Protein AF-A0A3N9RM21-F1 (afdb_monomer)

Sequence (443 aa):
MGNYKLSSSAKNILNILAVTGREQSPASLHYIAEIATFEIEDALRELIASNLITVVVSKFGDEDRYRISALAQTYISRMHPPSAPAQERIRLKQAQLTALSERAEADQKRGYVYDPGFILIRSEFSGSDAVAATYLRRALGAFRICDYDTAFEEVSKAREIAPSFFEVARVEAYIAAGEGNTLRAQTAYEEAMALRPDYPPLAVHYAGFLVKALDNGTSAEAVLRSALSQDENPTEIQTELARCLLYQHKYDEAHSELISVDIDKMRNARGVVKYHDLLVQTCTRSAETYFADGDSQKLETSMIRLAEAIRRIPPHALDAQLEKHLRDGESTARRFLVREGSTPRGRTVAATIDAIATLLGDPPSAGGAIADLTADRIGGKISFIPTDKPFGFIDSDDGRSMFFHQNSLVIRADFQALKIGTPVTFQIGSNAQGPCADRVAIK

Foldseek 3Di:
DDPPVQDPLLVLLLLLLLLVVDWAFLLLSCQLSVDFSVSSVVSVVVCVVVQQKDWDDDPDQAGIIIHGDPVNSVCCVPPPDDDPVSSVSSVVSVVVLVVLLVVLVVCVVPPDCLPLLNQDQDPRHSRLSSSLNVLLNVLVVCLVVPNNVSNVVSLVVSCSRCVLRLNSLSSQLVSCVSVLVLVSNLVSLVSSCVSPVLDLNSLLSNLVSCCPNVVNLPVNLVSLVVNCVSDPQNLSSLLSNLVSCVSVVVLVVSLVSLVPHPLVPDPDLVSLLSSLLSQLSSLQVQLVVCVVVVVLPSNLVSLLSNLVSLVPRDLSSDDPSSLVSLVSSLLSLLLVLLVQQPPPSNVSSQSSNQSSCVSVVHDADPVTSNVVSVPDWWKWWFQFDDPPAQWGWTCTPVRDIFIDGCQQESDSVCSVVHDGGFIWTFDFDADPVGTHTHHIYGD

Solvent-accessible surface area (backbone atoms only — not comparable to full-atom values): 23569 Å² total; per-residue (Å²): 131,80,89,74,76,71,50,72,58,30,50,50,53,51,46,47,29,56,70,67,72,46,74,38,34,69,42,51,47,29,71,57,69,74,52,60,64,69,55,50,53,54,23,50,53,54,33,46,78,65,61,36,37,43,78,48,75,50,72,82,78,32,66,56,23,40,29,56,25,74,67,42,45,55,45,32,68,72,77,59,57,72,53,71,70,56,47,48,54,44,52,52,45,49,50,50,51,52,54,50,45,54,49,50,55,51,43,67,76,71,52,57,73,72,44,89,84,52,75,89,62,47,82,42,36,46,58,30,39,43,54,21,50,52,29,43,50,50,14,55,53,30,43,75,73,70,36,56,67,62,15,52,52,25,37,50,58,16,37,72,55,28,75,83,40,34,62,48,29,40,49,49,12,54,51,26,50,74,73,64,41,55,68,62,12,49,55,22,36,53,50,16,42,71,64,43,70,86,32,56,43,56,35,48,54,45,26,53,45,30,42,74,77,66,71,34,37,71,64,20,44,53,45,33,62,69,34,51,84,68,40,98,72,41,46,65,48,39,50,52,40,20,54,34,29,43,78,69,68,38,37,70,61,17,49,55,40,50,75,67,46,56,68,91,73,54,88,46,72,69,56,54,27,50,47,54,35,50,51,46,47,39,22,35,52,42,24,54,51,25,56,74,72,63,40,64,67,61,20,52,50,21,44,51,51,33,42,55,50,60,76,68,60,52,80,90,43,65,44,76,66,42,49,49,50,50,51,54,34,39,52,53,36,52,40,50,27,67,76,48,46,88,38,76,65,15,50,56,33,23,52,31,40,46,50,50,36,56,75,73,66,48,83,77,57,98,63,38,53,62,40,63,72,70,50,77,61,47,48,28,25,28,67,40,65,56,94,92,49,71,40,37,31,28,40,29,74,87,74,48,80,29,46,32,44,42,84,26,29,50,54,55,73,50,57,80,73,62,45,73,65,41,50,29,32,23,33,87,40,73,54,101,89,42,76,23,36,24,62,32,39,81,107

Nearest PDB structures (foldseek):
  5gap-assembly1_J  TM=4.477E-01  e=3.650E-03  Saccharomyces cerevisiae
  5g05-assembly1_K  TM=3.242E-01  e=1.143E-03  Homo sapiens
  5g04-assembly1_J  TM=3.519E-01  e=2.087E-03  Homo sapiens
  9gaw-assembly1_K  TM=3.460E-01  e=3.208E-03  Homo sapiens
  4ui9-assembly1_J  TM=3.095E-01  e=3.208E-03  Homo sapiens

Mean predicted aligned error: 10.61 Å

Structure (mmCIF, N/CA/C/O backbone):
data_AF-A0A3N9RM21-F1
#
_entry.id   AF-A0A3N9RM21-F1
#
loop_
_atom_site.group_PDB
_atom_site.id
_atom_site.type_symbol
_atom_site.label_atom_id
_atom_site.label_alt_id
_atom_site.label_comp_id
_atom_site.label_asym_id
_atom_site.label_entity_id
_atom_site.label_seq_id
_atom_site.pdbx_PDB_ins_code
_atom_site.Cartn_x
_atom_site.Cartn_y
_atom_site.Cartn_z
_atom_site.occupancy
_atom_site.B_iso_or_equiv
_atom_site.auth_seq_id
_atom_site.auth_comp_id
_atom_site.auth_asym_id
_atom_site.auth_atom_id
_atom_site.pdbx_PDB_model_num
ATOM 1 N N . MET A 1 1 ? -29.471 5.867 53.932 1.00 41.78 1 MET A N 1
ATOM 2 C CA . MET A 1 1 ? -28.539 6.344 52.887 1.00 41.78 1 MET A CA 1
ATOM 3 C C . MET A 1 1 ? -29.380 6.964 51.787 1.00 41.78 1 MET A C 1
ATOM 5 O O . MET A 1 1 ? -30.376 6.359 51.414 1.00 41.78 1 MET A O 1
ATOM 9 N N . GLY A 1 2 ? -29.092 8.220 51.438 1.00 37.72 2 GLY A N 1
ATOM 10 C CA . GLY A 1 2 ? -29.996 9.105 50.697 1.00 37.72 2 GLY A CA 1
ATOM 11 C C . GLY A 1 2 ? -30.398 8.582 49.318 1.00 37.72 2 GLY A C 1
ATOM 12 O O . GLY A 1 2 ? -29.600 7.954 48.631 1.00 37.72 2 GLY A O 1
ATOM 13 N N . ASN A 1 3 ? -31.646 8.871 48.945 1.00 39.34 3 ASN A N 1
ATOM 14 C CA . ASN A 1 3 ? -32.267 8.621 47.644 1.00 39.34 3 ASN A CA 1
ATOM 15 C C . ASN A 1 3 ? -31.555 9.382 46.506 1.00 39.34 3 ASN A C 1
ATOM 17 O O . ASN A 1 3 ? -32.137 10.289 45.913 1.00 39.34 3 ASN A O 1
ATOM 21 N N . TYR A 1 4 ? -30.323 9.018 46.157 1.00 48.91 4 TYR A N 1
ATOM 22 C CA . TYR A 1 4 ? -29.821 9.315 44.819 1.00 48.91 4 TYR A CA 1
ATOM 23 C C . TYR A 1 4 ? -30.471 8.313 43.871 1.00 48.91 4 TYR A C 1
ATOM 25 O O . TYR A 1 4 ? -30.121 7.135 43.806 1.00 48.91 4 TYR A O 1
ATOM 33 N N . LYS A 1 5 ? -31.538 8.772 43.216 1.00 78.25 5 LYS A N 1
ATOM 34 C CA . LYS A 1 5 ? -32.267 8.013 42.207 1.00 78.25 5 LYS A CA 1
ATOM 35 C C . LYS A 1 5 ? -31.326 7.895 41.007 1.00 78.25 5 LYS A C 1
ATOM 37 O O . LYS A 1 5 ? -31.315 8.798 40.182 1.00 78.25 5 LYS A O 1
ATOM 42 N N . LEU A 1 6 ? -30.532 6.819 40.965 1.00 84.19 6 LEU A N 1
ATOM 43 C CA . LEU A 1 6 ? -29.524 6.620 39.920 1.00 84.19 6 LEU A CA 1
ATOM 44 C C . LEU A 1 6 ? -30.113 6.884 38.530 1.00 84.19 6 LEU A C 1
ATOM 46 O O . LEU A 1 6 ? -31.244 6.438 38.251 1.00 84.19 6 LEU A O 1
ATOM 50 N N . SER A 1 7 ? -29.346 7.560 37.676 1.00 91.69 7 SER A N 1
ATOM 51 C CA . SER A 1 7 ? -29.715 7.780 36.277 1.00 91.69 7 SER A CA 1
ATOM 52 C C . SER A 1 7 ? -29.962 6.454 35.540 1.00 91.69 7 SER A C 1
ATOM 54 O O . SER A 1 7 ? -29.541 5.372 35.970 1.00 91.6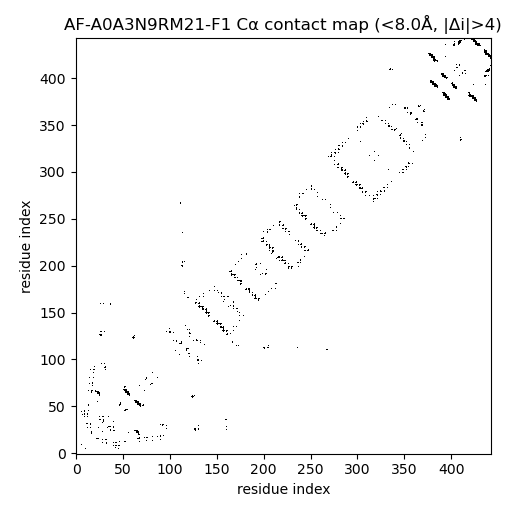9 7 SER A O 1
ATOM 56 N N . SER A 1 8 ? -30.697 6.503 34.424 1.00 90.31 8 SER A N 1
ATOM 57 C CA . SER A 1 8 ? -30.929 5.321 33.581 1.00 90.31 8 SER A CA 1
ATOM 58 C C . SER A 1 8 ? -29.616 4.730 33.067 1.00 90.31 8 SER A C 1
ATOM 60 O O . SER A 1 8 ? -29.439 3.511 33.125 1.00 90.31 8 SER A O 1
ATOM 62 N N . SER A 1 9 ? -28.684 5.585 32.643 1.00 92.19 9 SER A N 1
ATOM 63 C CA . SER A 1 9 ? -27.374 5.191 32.120 1.00 92.19 9 SER A CA 1
ATOM 64 C C . SER A 1 9 ? -26.494 4.586 33.224 1.00 92.19 9 SER A C 1
ATOM 66 O O . SER A 1 9 ? -25.960 3.492 33.035 1.00 92.19 9 SER A O 1
ATOM 68 N N . ALA A 1 10 ? -26.464 5.172 34.431 1.00 93.31 10 ALA A N 1
ATOM 69 C CA . ALA A 1 10 ? -25.767 4.593 35.588 1.00 93.31 10 ALA A CA 1
ATOM 70 C C . ALA A 1 10 ? -26.321 3.220 35.990 1.00 93.31 10 ALA A C 1
ATOM 72 O O . ALA A 1 10 ? -25.554 2.290 36.236 1.00 93.31 10 ALA A O 1
ATOM 73 N N . LYS A 1 11 ? -27.649 3.041 35.999 1.00 91.56 11 LYS A N 1
ATOM 74 C CA . LYS A 1 11 ? -28.261 1.723 36.252 1.00 91.56 11 LYS A CA 1
ATOM 75 C C . LYS A 1 11 ? -27.883 0.699 35.185 1.00 91.56 11 LYS A C 1
ATOM 77 O O . LYS A 1 11 ? -27.620 -0.452 35.525 1.00 91.56 11 LYS A O 1
ATOM 82 N N . ASN A 1 12 ? -27.863 1.097 33.913 1.00 93.19 12 ASN A N 1
ATOM 83 C CA . ASN A 1 12 ? -27.488 0.212 32.811 1.00 93.19 12 ASN A CA 1
ATOM 84 C C . ASN A 1 12 ? -26.025 -0.246 32.943 1.00 93.19 12 ASN A C 1
ATOM 86 O O . ASN A 1 12 ? -25.767 -1.448 32.948 1.00 93.19 12 ASN A O 1
ATOM 90 N N . ILE A 1 13 ? -25.086 0.684 33.155 1.00 94.50 13 ILE A N 1
ATOM 91 C CA . ILE A 1 13 ? -23.662 0.366 33.367 1.00 94.50 13 ILE A CA 1
ATOM 92 C C . ILE A 1 13 ? -23.470 -0.527 34.590 1.00 94.50 13 ILE A C 1
ATOM 94 O O . ILE A 1 13 ? -22.758 -1.528 34.527 1.00 94.50 13 ILE A O 1
ATOM 98 N N . LEU A 1 14 ? -24.139 -0.210 35.696 1.00 93.06 14 LEU A N 1
ATOM 99 C CA . LEU A 1 14 ? -24.039 -0.998 36.915 1.00 93.06 14 LEU A CA 1
ATOM 100 C C . LEU A 1 14 ? -24.552 -2.436 36.709 1.00 93.06 14 LEU A C 1
ATOM 102 O O . LEU A 1 14 ? -23.919 -3.383 37.176 1.00 93.06 14 LEU A O 1
ATOM 106 N N . ASN A 1 15 ? -25.641 -2.616 35.952 1.00 93.06 15 ASN A N 1
ATOM 107 C CA . ASN A 1 15 ? -26.133 -3.938 35.556 1.00 93.06 15 ASN A CA 1
ATOM 108 C C . ASN A 1 15 ? -25.134 -4.679 34.660 1.00 93.06 15 ASN A C 1
ATOM 110 O O . ASN A 1 15 ? -24.944 -5.880 34.841 1.00 93.06 15 ASN A O 1
ATOM 114 N N . ILE A 1 16 ? -24.485 -3.988 33.718 1.00 94.12 16 ILE A N 1
ATOM 115 C CA . ILE A 1 16 ? -23.445 -4.577 32.864 1.00 94.12 16 ILE A CA 1
ATOM 116 C C . ILE A 1 16 ? -22.304 -5.107 33.727 1.00 94.12 16 ILE A C 1
ATOM 118 O O . ILE A 1 16 ? -22.014 -6.300 33.664 1.00 94.12 16 ILE A O 1
ATOM 122 N N . LEU A 1 17 ? -21.735 -4.269 34.597 1.00 94.06 17 LEU A N 1
ATOM 123 C CA . LEU A 1 17 ? -20.652 -4.660 35.501 1.00 94.06 17 LEU A CA 1
ATOM 124 C C . LEU A 1 17 ? -21.053 -5.837 36.403 1.00 94.06 17 LEU A C 1
ATOM 126 O O . LEU A 1 17 ? -20.260 -6.761 36.600 1.00 94.06 17 LEU A O 1
ATOM 130 N N . ALA A 1 18 ? -22.293 -5.836 36.902 1.00 92.62 18 ALA A N 1
ATOM 131 C CA . ALA A 1 18 ? -22.811 -6.897 37.758 1.00 92.62 18 ALA A CA 1
ATOM 132 C C . ALA A 1 18 ? -22.982 -8.242 37.036 1.00 92.62 18 ALA A C 1
ATOM 134 O O . ALA A 1 18 ? -22.713 -9.293 37.622 1.00 92.62 18 ALA A O 1
ATOM 135 N N . VAL A 1 19 ? -23.436 -8.217 35.777 1.00 93.38 19 VAL A N 1
ATOM 136 C CA . VAL A 1 19 ? -23.655 -9.418 34.955 1.00 93.38 19 VAL A CA 1
ATOM 137 C C . VAL A 1 19 ? -22.344 -9.963 34.407 1.00 93.38 19 VAL A C 1
ATOM 139 O O . VAL A 1 19 ? -22.166 -11.180 34.366 1.00 93.38 19 VAL A O 1
ATOM 142 N N . THR A 1 20 ? -21.427 -9.092 33.977 1.00 91.06 20 THR A N 1
ATOM 143 C CA . THR A 1 20 ? -20.152 -9.529 33.400 1.00 91.06 20 THR A CA 1
ATOM 144 C C . THR A 1 20 ? -19.158 -9.988 34.457 1.00 91.06 20 THR A C 1
ATOM 146 O O . THR A 1 20 ? -18.306 -10.814 34.138 1.00 91.06 20 THR A O 1
ATOM 149 N N . GLY A 1 21 ? -19.240 -9.446 35.682 1.00 86.81 21 GLY A N 1
ATOM 150 C CA . GLY A 1 21 ? -18.403 -9.834 36.825 1.00 86.81 21 GLY A CA 1
ATOM 151 C C . GLY A 1 21 ? -16.900 -9.594 36.635 1.00 86.81 21 GLY A C 1
ATOM 152 O O . GLY A 1 21 ? -16.093 -10.141 37.381 1.00 86.81 21 GLY A O 1
ATOM 153 N N . ARG A 1 22 ? -16.526 -8.803 35.627 1.00 86.81 22 ARG A N 1
ATOM 154 C CA . ARG A 1 22 ? -15.152 -8.514 35.206 1.00 86.81 22 ARG A CA 1
ATOM 155 C C . ARG A 1 22 ? -14.933 -7.005 35.141 1.00 86.81 22 ARG A C 1
ATOM 157 O O . ARG A 1 22 ? -15.895 -6.240 35.110 1.00 86.81 22 ARG A O 1
ATOM 164 N N . GLU A 1 23 ? -13.671 -6.609 35.099 1.00 90.94 23 GLU A N 1
ATOM 165 C CA . GLU A 1 23 ? -13.252 -5.233 34.837 1.00 90.94 23 GLU A CA 1
ATOM 166 C C . GLU A 1 23 ? -13.585 -4.829 33.394 1.00 90.94 23 GLU A C 1
ATOM 168 O O . GLU A 1 23 ? -13.369 -5.612 32.469 1.00 90.94 23 GLU A O 1
ATOM 173 N N . GLN A 1 24 ? -14.108 -3.617 33.209 1.00 89.75 24 GLN A N 1
ATOM 174 C CA . GLN A 1 24 ? -14.530 -3.075 31.915 1.00 89.75 24 GLN A CA 1
ATOM 175 C C . GLN A 1 24 ? -13.905 -1.699 31.685 1.00 89.75 24 GLN A C 1
ATOM 177 O O . GLN A 1 24 ? -13.921 -0.866 32.589 1.00 89.75 24 GLN A O 1
ATOM 182 N N . SER A 1 25 ? -13.388 -1.440 30.484 1.00 87.88 25 SER A N 1
ATOM 183 C CA . SER A 1 25 ? -12.989 -0.089 30.061 1.00 87.88 25 SER A CA 1
ATOM 184 C C . SER A 1 25 ? -14.205 0.731 29.593 1.00 87.88 25 SER A C 1
ATOM 186 O O . SER A 1 25 ? -15.226 0.135 29.221 1.00 87.88 25 SER A O 1
ATOM 188 N N . PRO A 1 26 ? -14.123 2.072 29.531 1.00 88.44 26 PRO A N 1
ATOM 189 C CA . PRO A 1 26 ? -15.179 2.914 28.965 1.00 88.44 26 PRO A CA 1
ATOM 190 C C . PRO A 1 26 ? -15.626 2.463 27.571 1.00 88.44 26 PRO A C 1
ATOM 192 O O . PRO A 1 26 ? -16.824 2.343 27.321 1.00 88.44 26 PRO A O 1
ATOM 195 N N . ALA A 1 27 ? -14.688 2.097 26.693 1.00 84.56 27 ALA A N 1
ATOM 196 C CA . ALA A 1 27 ? -15.011 1.613 25.351 1.00 84.56 27 ALA A CA 1
ATOM 197 C C . ALA A 1 27 ? -15.767 0.272 25.346 1.00 84.56 27 ALA A C 1
ATOM 199 O O . ALA A 1 27 ? -16.694 0.070 24.558 1.00 84.56 27 ALA A O 1
ATOM 200 N N . SER A 1 28 ? -15.419 -0.653 26.247 1.00 87.00 28 SER A N 1
ATOM 201 C CA . SER A 1 28 ? -16.171 -1.909 26.387 1.00 87.00 28 SER A CA 1
ATOM 202 C C . SER A 1 28 ? -17.595 -1.663 26.897 1.00 87.00 28 SER A C 1
ATOM 204 O O . SER A 1 28 ? -18.545 -2.281 26.412 1.00 87.00 28 SER A O 1
ATOM 206 N N . LEU A 1 29 ? -17.763 -0.706 27.819 1.00 91.12 29 LEU A N 1
ATOM 207 C CA . LEU A 1 29 ? -19.073 -0.285 28.303 1.00 91.12 29 LEU A CA 1
ATOM 208 C C . LEU A 1 29 ? -19.880 0.372 27.186 1.00 91.12 29 LEU A C 1
ATOM 210 O O . LEU A 1 29 ? -21.047 0.031 27.043 1.00 91.12 29 LEU A O 1
ATOM 214 N N . HIS A 1 30 ? -19.263 1.210 26.351 1.00 88.81 30 HIS A N 1
ATOM 215 C CA . HIS A 1 30 ? -19.897 1.810 25.174 1.00 88.81 30 HIS A CA 1
ATOM 216 C C . HIS A 1 30 ? -20.469 0.742 24.250 1.00 88.81 30 HIS A C 1
ATOM 218 O O . HIS A 1 30 ? -21.652 0.758 23.912 1.00 88.81 30 HIS A O 1
ATOM 224 N N . TYR A 1 31 ? -19.651 -0.257 23.923 1.00 87.12 31 TYR A N 1
ATOM 225 C CA . TYR A 1 31 ? -20.043 -1.343 23.036 1.00 87.12 31 TYR A CA 1
ATOM 226 C C . TYR A 1 31 ? -21.201 -2.199 23.583 1.00 87.12 31 TYR A C 1
ATOM 228 O O . TYR A 1 31 ? -22.085 -2.613 22.830 1.00 87.12 31 TYR A O 1
ATOM 236 N N . ILE A 1 32 ? -21.199 -2.498 24.888 1.00 90.25 32 ILE A N 1
ATOM 237 C CA . ILE A 1 32 ? -22.210 -3.369 25.516 1.00 90.25 32 ILE A CA 1
ATOM 238 C C . ILE A 1 32 ? -23.495 -2.595 25.848 1.00 90.25 32 ILE A C 1
ATOM 240 O O . ILE A 1 32 ? -24.605 -3.131 25.725 1.00 90.25 32 ILE A O 1
ATOM 244 N N . ALA A 1 33 ? -23.353 -1.353 26.310 1.00 90.88 33 ALA A N 1
ATOM 245 C CA . ALA A 1 33 ? -24.463 -0.502 26.713 1.00 90.88 33 ALA A CA 1
ATOM 246 C C . ALA A 1 33 ? -25.178 0.133 25.520 1.00 90.88 33 ALA A C 1
ATOM 248 O O . ALA A 1 33 ? -26.375 0.382 25.650 1.00 90.88 33 ALA A O 1
ATOM 249 N N . GLU A 1 34 ? -24.473 0.340 24.401 1.00 88.19 34 GLU A N 1
ATOM 250 C CA . GLU A 1 34 ? -24.962 1.042 23.205 1.00 88.19 34 GLU A CA 1
ATOM 251 C C . GLU A 1 34 ? -25.441 2.469 23.527 1.00 88.19 34 GLU A C 1
ATOM 253 O O . GLU A 1 34 ? -26.491 2.909 23.066 1.00 88.19 34 GLU A O 1
ATOM 258 N N . ILE A 1 35 ? -24.673 3.178 24.358 1.00 88.94 35 ILE A N 1
ATOM 259 C CA . ILE A 1 35 ? -24.905 4.580 24.742 1.00 88.94 35 ILE A CA 1
ATOM 260 C C . ILE A 1 35 ? -23.655 5.403 24.433 1.00 88.94 35 ILE A C 1
ATOM 262 O O . ILE A 1 35 ? -22.562 4.844 24.422 1.00 88.94 35 ILE A O 1
ATOM 266 N N . ALA A 1 36 ? -23.806 6.711 24.229 1.00 85.69 36 ALA A N 1
ATOM 267 C CA . ALA A 1 36 ? -22.712 7.597 23.830 1.00 85.69 36 ALA A CA 1
ATOM 268 C C . ALA A 1 36 ? -21.613 7.744 24.902 1.00 85.69 36 ALA A C 1
ATOM 270 O O . ALA A 1 36 ? -21.880 7.662 26.103 1.00 85.69 36 ALA A O 1
ATOM 271 N N . THR A 1 37 ? -20.379 8.040 24.473 1.00 83.81 37 THR A N 1
ATOM 272 C CA . THR A 1 37 ? -19.197 8.155 25.351 1.00 83.81 37 THR A CA 1
ATOM 273 C C . THR A 1 37 ? -19.394 9.145 26.504 1.00 83.81 37 THR A C 1
ATOM 275 O O . THR A 1 37 ? -19.062 8.828 27.645 1.00 83.81 37 THR A O 1
ATOM 278 N N . PHE A 1 38 ? -20.011 10.306 26.256 1.00 86.81 38 PHE A N 1
ATOM 279 C CA . PHE A 1 38 ? -20.261 11.299 27.310 1.00 86.81 38 PHE A CA 1
ATOM 280 C C . PHE A 1 38 ? -21.236 10.786 28.387 1.00 86.81 38 PHE A C 1
ATOM 282 O O . PHE A 1 38 ? -21.035 11.042 29.573 1.00 86.81 38 PHE A O 1
ATOM 289 N N . GLU A 1 39 ? -22.253 9.999 28.006 1.00 91.19 39 GLU A N 1
ATOM 290 C CA . GLU A 1 39 ? -23.189 9.402 28.968 1.00 91.19 39 GLU A CA 1
ATOM 291 C C . GLU A 1 39 ? -22.503 8.367 29.858 1.00 91.19 39 GLU A C 1
ATOM 293 O O . GLU A 1 39 ? -22.882 8.190 31.018 1.00 91.19 39 GLU A O 1
ATOM 298 N N . ILE A 1 40 ? -21.495 7.675 29.321 1.00 91.19 40 ILE A N 1
ATOM 299 C CA . ILE A 1 40 ? -20.692 6.709 30.073 1.00 91.19 40 ILE A CA 1
ATOM 300 C C . ILE A 1 40 ? -19.863 7.430 31.117 1.00 91.19 40 ILE A C 1
ATOM 302 O O . ILE A 1 40 ? -19.866 7.011 32.270 1.00 91.19 40 ILE A O 1
ATOM 306 N N . GLU A 1 41 ? -19.184 8.513 30.745 1.00 90.19 41 GLU A N 1
ATOM 307 C CA . GLU A 1 41 ? -18.395 9.298 31.693 1.00 90.19 41 GLU A CA 1
ATOM 308 C C . GLU A 1 41 ? -19.249 9.827 32.847 1.00 90.19 41 GLU A C 1
ATOM 310 O O . GLU A 1 41 ? -18.876 9.673 34.013 1.00 90.19 41 GLU A O 1
ATOM 315 N N . ASP A 1 42 ? -20.413 10.400 32.541 1.00 92.88 42 ASP A N 1
ATOM 316 C CA . ASP A 1 42 ? -21.324 10.933 33.554 1.00 92.88 42 ASP A CA 1
ATOM 317 C C . ASP A 1 42 ? -21.855 9.828 34.472 1.00 92.88 42 ASP A C 1
ATOM 319 O O . ASP A 1 42 ? -21.832 9.961 35.701 1.00 92.88 42 ASP A O 1
ATOM 323 N N . ALA A 1 43 ? -22.249 8.692 33.895 1.00 94.31 43 ALA A N 1
ATOM 324 C CA . ALA A 1 43 ? -22.696 7.532 34.650 1.00 94.31 43 ALA A CA 1
ATOM 325 C C . ALA A 1 43 ? -21.579 6.929 35.523 1.00 94.31 43 ALA A C 1
ATOM 327 O O . ALA A 1 43 ? -21.827 6.554 36.669 1.00 94.31 43 ALA A O 1
ATOM 328 N N . LEU A 1 44 ? -20.339 6.856 35.031 1.00 94.12 44 LEU A N 1
ATOM 329 C CA . LEU A 1 44 ? -19.193 6.381 35.808 1.00 94.12 44 LEU A CA 1
ATOM 330 C C . LEU A 1 44 ? -18.882 7.328 36.973 1.00 94.12 44 LEU A C 1
ATOM 332 O O . LEU A 1 44 ? -18.711 6.852 38.096 1.00 94.12 44 LEU A O 1
ATOM 336 N N . ARG A 1 45 ? -18.884 8.652 36.752 1.00 93.69 45 ARG A N 1
ATOM 337 C CA . ARG A 1 45 ? -18.719 9.656 37.823 1.00 93.69 45 ARG A CA 1
ATOM 338 C C . ARG A 1 45 ? -19.785 9.492 38.909 1.00 93.69 45 ARG A C 1
ATOM 340 O O . ARG A 1 45 ? -19.452 9.474 40.094 1.00 93.69 45 ARG A O 1
ATOM 347 N N . GLU A 1 46 ? -21.047 9.313 38.517 1.00 94.25 46 GLU A N 1
ATOM 348 C CA . GLU A 1 46 ? -22.174 9.097 39.435 1.00 94.25 46 GLU A CA 1
ATOM 349 C C . GLU A 1 46 ? -22.003 7.818 40.278 1.00 94.25 46 GLU A C 1
ATOM 351 O O . GLU A 1 46 ? -22.196 7.824 41.501 1.00 94.25 46 GLU A O 1
ATOM 356 N N . LEU A 1 47 ? -21.599 6.715 39.641 1.00 93.88 47 LEU A N 1
ATOM 357 C CA . LEU A 1 47 ? -21.391 5.426 40.304 1.00 93.88 47 LEU A CA 1
ATOM 358 C C . LEU A 1 47 ? -20.172 5.430 41.240 1.00 93.88 47 LEU A C 1
ATOM 360 O O . LEU A 1 47 ? -20.231 4.802 42.303 1.00 93.88 47 LEU A O 1
ATOM 364 N N . ILE A 1 48 ? -19.098 6.142 40.878 1.00 93.56 48 ILE A N 1
ATOM 365 C CA . ILE A 1 48 ? -17.917 6.352 41.732 1.00 93.56 48 ILE A CA 1
ATOM 366 C C . ILE A 1 48 ? -18.303 7.175 42.958 1.00 93.56 48 ILE A C 1
ATOM 368 O O . ILE A 1 48 ? -18.037 6.751 44.080 1.00 93.56 48 ILE A O 1
ATOM 372 N N . ALA A 1 49 ? -18.989 8.308 42.767 1.00 92.12 49 ALA A N 1
ATOM 373 C CA . ALA A 1 49 ? -19.442 9.164 43.867 1.00 92.12 49 ALA A CA 1
ATOM 374 C C . ALA A 1 49 ? -20.360 8.414 44.851 1.00 92.12 49 ALA A C 1
ATOM 376 O O . ALA A 1 49 ? -20.370 8.697 46.049 1.00 92.12 49 ALA A O 1
ATOM 377 N N . SER A 1 50 ? -21.095 7.419 44.351 1.00 90.56 50 SER A N 1
ATOM 378 C CA . SER A 1 50 ? -21.980 6.559 45.142 1.00 90.56 50 SER A CA 1
ATOM 379 C C . SER A 1 50 ? -21.291 5.318 45.738 1.00 90.56 50 SER A C 1
ATOM 381 O O . SER A 1 50 ? -21.964 4.504 46.370 1.00 90.56 50 SER A O 1
ATOM 383 N N . ASN A 1 51 ? -19.975 5.138 45.551 1.00 91.31 51 ASN A N 1
ATOM 384 C CA . ASN A 1 51 ? -19.199 3.955 45.967 1.00 91.31 51 ASN A CA 1
ATOM 385 C C . ASN A 1 51 ? -19.759 2.606 45.453 1.00 91.31 51 ASN A C 1
ATOM 387 O O . ASN A 1 51 ? -19.579 1.548 46.070 1.00 91.31 51 ASN A O 1
ATOM 391 N N . LEU A 1 52 ? -20.450 2.621 44.309 1.00 91.75 52 LEU A N 1
ATOM 392 C CA . LEU A 1 52 ? -21.037 1.419 43.704 1.00 91.75 52 LEU A CA 1
ATOM 393 C C . LEU A 1 52 ? -20.048 0.674 42.804 1.00 91.75 52 LEU A C 1
ATOM 395 O O . LEU A 1 52 ? -20.184 -0.533 42.604 1.00 91.75 52 LEU A O 1
ATOM 399 N N . ILE A 1 53 ? -19.032 1.371 42.302 1.00 94.62 53 ILE A N 1
ATOM 400 C CA . ILE A 1 53 ? -17.963 0.804 41.478 1.00 94.62 53 ILE A CA 1
ATOM 401 C C . ILE A 1 53 ? -16.597 1.210 42.027 1.00 94.62 53 ILE A C 1
ATOM 403 O O . ILE A 1 53 ? -16.470 2.193 42.753 1.00 94.62 53 ILE A O 1
ATOM 407 N N . THR A 1 54 ? -15.573 0.439 41.682 1.00 92.38 54 THR A N 1
ATOM 408 C CA . THR A 1 54 ? -14.173 0.735 41.989 1.00 92.38 54 THR A CA 1
ATOM 409 C C . THR A 1 54 ? -13.389 0.891 40.698 1.00 92.38 54 THR A C 1
ATOM 411 O O . THR A 1 54 ? -13.585 0.101 39.769 1.00 92.38 54 THR A O 1
ATOM 414 N N . VAL A 1 55 ? -12.485 1.867 40.676 1.00 92.38 55 VAL A N 1
ATOM 415 C CA . VAL A 1 55 ? -11.551 2.093 39.571 1.00 92.38 55 VAL A CA 1
ATOM 416 C C . VAL A 1 55 ? -10.307 1.237 39.788 1.00 92.38 55 VAL A C 1
ATOM 418 O O . VAL A 1 55 ? -9.699 1.260 40.859 1.00 92.38 55 VAL A O 1
ATOM 421 N N . VAL A 1 56 ? -9.952 0.466 38.774 1.00 88.69 56 VAL A N 1
ATOM 422 C CA . VAL A 1 56 ? -8.688 -0.244 38.642 1.00 88.69 56 VAL A CA 1
ATOM 423 C C . VAL A 1 56 ? -7.834 0.621 37.734 1.00 88.69 56 VAL A C 1
ATOM 425 O O . VAL A 1 56 ? -7.972 0.589 36.512 1.00 88.69 56 VAL A O 1
ATOM 428 N N . VAL A 1 57 ? -7.019 1.459 38.373 1.00 81.56 57 VAL A N 1
ATOM 429 C CA . VAL A 1 57 ? -6.135 2.391 37.676 1.00 81.56 57 VAL A CA 1
ATOM 430 C C . VAL A 1 57 ? -5.147 1.582 36.853 1.00 81.56 57 VAL A C 1
ATOM 432 O O . VAL A 1 57 ? -4.482 0.676 37.373 1.00 81.56 57 VAL A O 1
ATOM 435 N N . SER A 1 58 ? -5.083 1.892 35.567 1.00 70.88 58 SER A N 1
ATOM 436 C CA . SER A 1 58 ? -4.168 1.219 34.660 1.00 70.88 58 SER A CA 1
ATOM 437 C C . SER A 1 58 ? -2.710 1.598 34.973 1.00 70.88 58 SER A C 1
ATOM 439 O O . SER A 1 58 ? -2.419 2.601 35.631 1.00 70.88 58 SER A O 1
ATOM 441 N N . LYS A 1 59 ? -1.758 0.797 34.485 1.00 60.84 59 LYS A N 1
ATOM 442 C CA . LYS A 1 59 ? -0.346 1.196 34.454 1.00 60.84 59 LYS A CA 1
ATOM 443 C C . LYS A 1 59 ? 0.009 1.641 33.038 1.00 60.84 59 LYS A C 1
ATOM 445 O O . LYS A 1 59 ? -0.373 0.971 32.089 1.00 60.84 59 LYS A O 1
ATOM 450 N N . PHE A 1 60 ? 0.833 2.684 32.923 1.00 51.06 60 PHE A N 1
ATOM 451 C CA . PHE A 1 60 ? 1.493 3.078 31.669 1.00 51.06 60 PHE A CA 1
ATOM 452 C C . PHE A 1 60 ? 0.538 3.330 30.485 1.00 51.06 60 PHE A C 1
ATOM 454 O O . PHE A 1 60 ? 0.652 2.687 29.450 1.00 51.06 60 PHE A O 1
ATOM 461 N N . GLY A 1 61 ? -0.370 4.300 30.617 1.00 51.12 61 GLY A N 1
ATOM 462 C CA . GLY A 1 61 ? -1.139 4.823 29.480 1.00 51.12 61 GLY A CA 1
ATOM 463 C C . GLY A 1 61 ? -2.402 4.047 29.099 1.00 51.12 61 GLY A C 1
ATOM 464 O O . GLY A 1 61 ? -3.162 4.567 28.295 1.00 51.12 61 GLY A O 1
ATOM 465 N N . ASP A 1 62 ? -2.666 2.885 29.708 1.00 59.88 62 ASP A N 1
ATOM 466 C CA . ASP A 1 62 ? -3.906 2.120 29.496 1.00 59.88 62 ASP A CA 1
ATOM 467 C C . ASP A 1 62 ? -5.135 2.817 30.095 1.00 59.88 62 ASP A C 1
ATOM 469 O O . ASP A 1 62 ? -5.023 3.664 30.989 1.00 59.88 62 ASP A O 1
ATOM 473 N N . GLU A 1 63 ? -6.322 2.517 29.577 1.00 73.06 63 GLU A N 1
ATOM 474 C CA . GLU A 1 63 ? -7.550 3.133 30.084 1.00 73.06 63 GLU A CA 1
ATOM 475 C C . GLU A 1 63 ? -7.884 2.600 31.479 1.00 73.06 63 GLU A C 1
ATOM 477 O O . GLU A 1 63 ? -7.729 1.407 31.768 1.00 73.06 63 GLU A O 1
ATOM 482 N N . ASP A 1 64 ? -8.390 3.482 32.344 1.00 86.25 64 ASP A N 1
ATOM 483 C CA . ASP A 1 64 ? -8.930 3.082 33.639 1.00 86.25 64 ASP A CA 1
ATOM 484 C C . ASP A 1 64 ? -10.029 2.037 33.447 1.00 86.25 64 ASP A C 1
ATOM 486 O O . ASP A 1 64 ? -10.928 2.178 32.611 1.00 86.25 64 ASP A O 1
ATOM 490 N N . ARG A 1 65 ? -9.973 0.974 34.249 1.00 88.50 65 ARG A N 1
ATOM 491 C CA . ARG A 1 65 ? -10.982 -0.083 34.210 1.00 88.50 65 ARG A CA 1
ATOM 492 C C . ARG A 1 65 ? -11.892 0.007 35.413 1.00 88.50 65 ARG A C 1
ATOM 494 O O . ARG A 1 65 ? -11.481 0.337 36.520 1.00 88.50 65 ARG A O 1
ATOM 501 N N . TYR A 1 66 ? -13.150 -0.340 35.215 1.00 92.81 66 TYR A N 1
ATOM 502 C CA . TYR A 1 66 ? -14.186 -0.229 36.226 1.00 92.81 66 TYR A CA 1
ATOM 503 C C . TYR A 1 66 ? -14.720 -1.610 36.554 1.00 92.81 66 TYR A C 1
ATOM 505 O O . TYR A 1 66 ? -14.989 -2.423 35.670 1.00 92.81 66 TYR A O 1
ATOM 513 N N . ARG A 1 67 ? -14.899 -1.878 37.844 1.00 94.69 67 ARG A N 1
ATOM 514 C CA . ARG A 1 67 ? -15.574 -3.084 38.328 1.00 94.69 67 ARG A CA 1
ATOM 515 C C . ARG A 1 67 ? -16.580 -2.719 39.402 1.00 94.69 67 ARG A C 1
ATOM 517 O O . ARG A 1 67 ? -16.416 -1.730 40.113 1.00 94.69 67 ARG A O 1
ATOM 524 N N . ILE A 1 68 ? -17.604 -3.540 39.554 1.00 94.19 68 ILE A N 1
ATOM 525 C CA . ILE A 1 68 ? -18.592 -3.363 40.614 1.00 94.19 68 ILE A CA 1
ATOM 526 C C . ILE A 1 68 ? -17.989 -3.622 42.004 1.00 94.19 68 ILE A C 1
ATOM 528 O O . ILE A 1 68 ? -17.164 -4.521 42.184 1.00 94.19 68 ILE A O 1
ATOM 532 N N . SER A 1 69 ? -18.395 -2.831 43.001 1.00 93.44 69 SER A N 1
ATOM 533 C CA . SER A 1 69 ? -17.977 -3.045 44.388 1.00 93.44 69 SER A CA 1
ATOM 534 C C . SER A 1 69 ? -18.659 -4.286 44.981 1.00 93.44 69 SER A C 1
ATOM 536 O O . SER A 1 69 ? -19.786 -4.630 44.624 1.00 93.44 69 SER A O 1
ATOM 538 N N . ALA A 1 70 ? -18.006 -4.975 45.923 1.00 89.38 70 ALA A N 1
ATOM 539 C CA . ALA A 1 70 ? -18.547 -6.210 46.510 1.00 89.38 70 ALA A CA 1
ATOM 540 C C . ALA A 1 70 ? -19.918 -6.004 47.190 1.00 89.38 70 ALA A C 1
ATOM 542 O O . ALA A 1 70 ? -20.808 -6.858 47.109 1.00 89.38 70 ALA A O 1
ATOM 543 N N . LEU A 1 71 ? -20.106 -4.843 47.829 1.00 88.75 71 LEU A N 1
ATOM 544 C CA . LEU A 1 71 ? -21.374 -4.471 48.450 1.00 88.75 71 LEU A CA 1
ATOM 545 C C . LEU A 1 71 ? -22.458 -4.225 47.394 1.00 88.75 71 LEU A C 1
ATOM 547 O O . LEU A 1 71 ? -23.563 -4.752 47.525 1.00 88.75 71 LEU A O 1
ATOM 551 N N . ALA A 1 72 ? -22.133 -3.486 46.329 1.00 89.44 72 ALA A N 1
ATOM 552 C CA . ALA A 1 72 ? -23.060 -3.230 45.232 1.00 89.44 72 ALA A CA 1
ATOM 553 C C . ALA A 1 72 ? -23.457 -4.526 44.508 1.00 89.44 72 ALA A C 1
ATOM 555 O O . ALA A 1 72 ? -24.639 -4.733 44.242 1.00 89.44 72 ALA A O 1
ATOM 556 N N . GLN A 1 73 ? -22.513 -5.447 44.287 1.00 91.19 73 GLN A N 1
ATOM 557 C CA . GLN A 1 73 ? -22.790 -6.761 43.698 1.00 91.19 73 GLN A CA 1
ATOM 558 C C . GLN A 1 73 ? -23.796 -7.557 44.539 1.00 91.19 73 GLN A C 1
ATOM 560 O O . GLN A 1 73 ? -24.753 -8.138 44.016 1.00 91.19 73 GLN A O 1
ATOM 565 N N . THR A 1 74 ? -23.608 -7.564 45.860 1.00 88.00 74 THR A N 1
ATOM 566 C CA . THR A 1 74 ? -24.510 -8.255 46.794 1.00 88.00 74 THR A CA 1
ATOM 567 C C . THR A 1 74 ? -25.896 -7.609 46.809 1.00 88.00 74 THR A C 1
ATOM 569 O O . THR A 1 74 ? -26.909 -8.305 46.841 1.00 88.00 74 THR A O 1
ATOM 572 N N . TYR A 1 75 ? -25.951 -6.278 46.756 1.00 87.31 75 TYR A N 1
ATOM 573 C CA . TYR A 1 75 ? -27.205 -5.535 46.730 1.00 87.31 75 TYR A CA 1
ATOM 574 C C . TYR A 1 75 ? -28.001 -5.797 45.446 1.00 87.31 75 TYR A C 1
ATOM 576 O O . TYR A 1 75 ? -29.174 -6.154 45.521 1.00 87.31 75 TYR A O 1
ATOM 584 N N . ILE A 1 76 ? -27.368 -5.695 44.276 1.00 88.19 76 ILE A N 1
ATOM 585 C CA . ILE A 1 76 ? -28.027 -5.913 42.980 1.00 88.19 76 ILE A CA 1
ATOM 586 C C . ILE A 1 76 ? -28.515 -7.348 42.855 1.00 88.19 76 ILE A C 1
ATOM 588 O O . ILE A 1 76 ? -29.677 -7.568 42.536 1.00 88.19 76 ILE A O 1
ATOM 592 N N . SER A 1 77 ? -27.665 -8.329 43.164 1.00 85.50 77 SER A N 1
ATOM 593 C CA . SER A 1 77 ? -28.033 -9.744 43.036 1.00 85.50 77 SER A CA 1
ATOM 594 C C . SER A 1 77 ? -29.225 -10.151 43.909 1.00 85.50 77 SER A C 1
ATOM 596 O O . SER A 1 77 ? -29.976 -11.041 43.515 1.00 85.50 77 SER A O 1
ATOM 598 N N . ARG A 1 78 ? -29.428 -9.504 45.067 1.00 86.50 78 ARG A N 1
ATOM 599 C CA . ARG A 1 78 ? -30.522 -9.831 45.999 1.00 86.50 78 ARG A CA 1
ATOM 600 C C . ARG A 1 78 ? -31.759 -8.953 45.848 1.00 86.50 78 ARG A C 1
ATOM 602 O O . ARG A 1 78 ? -32.868 -9.465 45.946 1.00 86.50 78 ARG A O 1
ATOM 609 N N . MET A 1 79 ? -31.579 -7.648 45.667 1.00 83.94 79 MET A N 1
ATOM 610 C CA . MET A 1 79 ? -32.668 -6.669 45.767 1.00 83.94 79 MET A CA 1
ATOM 611 C C . MET A 1 79 ? -33.184 -6.216 44.402 1.00 83.94 79 MET A C 1
ATOM 613 O O . MET A 1 79 ? -34.378 -5.970 44.256 1.00 83.94 79 MET A O 1
ATOM 617 N N . HIS A 1 80 ? -32.305 -6.113 43.403 1.00 84.38 80 HIS A N 1
ATOM 618 C CA . HIS A 1 80 ? -32.643 -5.608 42.071 1.00 84.38 80 HIS A CA 1
ATOM 619 C C . HIS A 1 80 ? -31.882 -6.359 40.966 1.00 84.38 80 HIS A C 1
ATOM 621 O O . HIS A 1 80 ? -31.092 -5.744 40.247 1.00 84.38 80 HIS A O 1
ATOM 627 N N . PRO A 1 81 ? -32.084 -7.683 40.816 1.00 85.88 81 PRO A N 1
ATOM 628 C CA . PRO A 1 81 ? -31.386 -8.438 39.789 1.00 85.88 81 PRO A CA 1
ATOM 629 C C . PRO A 1 81 ? -31.820 -7.958 38.393 1.00 85.88 81 PRO A C 1
ATOM 631 O O . PRO A 1 81 ? -33.017 -7.746 38.165 1.00 85.88 81 PRO A O 1
ATOM 634 N N . PRO A 1 82 ? -30.887 -7.812 37.433 1.00 87.69 82 PRO A N 1
ATOM 635 C CA . PRO A 1 82 ? -31.242 -7.511 36.051 1.00 87.69 82 PRO A CA 1
ATOM 636 C C . PRO A 1 82 ? -32.178 -8.592 35.502 1.00 87.69 82 PRO A C 1
ATOM 638 O O . PRO A 1 82 ? -32.027 -9.770 35.833 1.00 87.69 82 PRO A O 1
ATOM 641 N N . SER A 1 83 ? -33.132 -8.220 34.647 1.00 90.62 83 SER A N 1
ATOM 642 C CA . SER A 1 83 ? -34.063 -9.187 34.054 1.00 90.62 83 SER A CA 1
ATOM 643 C C . SER A 1 83 ? -33.322 -10.238 33.216 1.00 90.62 83 SER A C 1
ATOM 645 O O . SER A 1 83 ? -32.286 -9.941 32.620 1.00 90.62 83 SER A O 1
ATOM 647 N N . ALA A 1 84 ? -33.854 -11.462 33.127 1.00 91.38 84 ALA A N 1
ATOM 648 C CA . ALA A 1 84 ? -33.226 -12.532 32.343 1.00 91.38 84 ALA A CA 1
ATOM 649 C C . ALA A 1 84 ? -32.925 -12.132 30.876 1.00 91.38 84 ALA A C 1
ATOM 651 O O . ALA A 1 84 ? -31.805 -12.380 30.430 1.00 91.38 84 ALA A O 1
ATOM 652 N N . PRO A 1 85 ? -33.819 -11.425 30.147 1.00 92.81 85 PRO A N 1
ATOM 653 C CA . PRO A 1 85 ? -33.505 -10.929 28.803 1.00 92.81 85 PRO A CA 1
ATOM 654 C C . PRO A 1 85 ? -32.351 -9.917 28.773 1.00 92.81 85 PRO A C 1
ATOM 656 O O . PRO A 1 85 ? -31.534 -9.935 27.854 1.00 92.81 85 PRO A O 1
ATOM 659 N N . ALA A 1 86 ? -32.253 -9.041 29.779 1.00 88.50 86 ALA A N 1
ATOM 660 C CA . ALA A 1 86 ? -31.154 -8.084 29.870 1.00 88.50 86 ALA A CA 1
ATOM 661 C C . ALA A 1 86 ? -29.820 -8.790 30.147 1.00 88.50 86 ALA A C 1
ATOM 663 O O . ALA A 1 86 ? -28.816 -8.450 29.524 1.00 88.50 86 ALA A O 1
ATOM 664 N N . GLN A 1 87 ? -29.812 -9.795 31.031 1.00 92.00 87 GLN A N 1
ATOM 665 C CA . GLN A 1 87 ? -28.623 -10.608 31.295 1.00 92.00 87 GLN A CA 1
ATOM 666 C C . GLN A 1 87 ? -28.142 -11.323 30.029 1.00 92.00 87 GLN A C 1
ATOM 668 O O . GLN A 1 87 ? -26.946 -11.305 29.744 1.00 92.00 87 GLN A O 1
ATOM 673 N N . GLU A 1 88 ? -29.063 -11.907 29.259 1.00 92.50 88 GLU A N 1
ATOM 674 C CA . GLU A 1 88 ? -28.733 -12.603 28.014 1.00 92.50 88 GLU A CA 1
ATOM 675 C C . GLU A 1 88 ? -28.145 -11.646 26.971 1.00 92.50 88 GLU A C 1
ATOM 677 O O . GLU A 1 88 ? -27.064 -11.899 26.442 1.00 92.50 88 GLU A O 1
ATOM 682 N N . ARG A 1 89 ? -28.775 -10.482 26.755 1.00 93.75 89 ARG A N 1
ATOM 683 C CA . ARG A 1 89 ? -28.252 -9.439 25.855 1.00 93.75 89 ARG A CA 1
ATOM 684 C C . ARG A 1 89 ? -26.827 -9.019 26.231 1.00 93.75 89 ARG A C 1
ATOM 686 O O . ARG A 1 89 ? -25.965 -8.927 25.358 1.00 93.75 89 ARG A O 1
ATOM 693 N N . ILE A 1 90 ? -26.574 -8.782 27.521 1.00 93.31 90 ILE A N 1
ATOM 694 C CA . ILE A 1 90 ? -25.255 -8.372 28.026 1.00 93.31 90 ILE A CA 1
ATOM 695 C C . ILE A 1 90 ? -24.222 -9.483 27.805 1.00 93.31 90 ILE A C 1
ATOM 697 O O . ILE A 1 90 ? -23.128 -9.208 27.315 1.00 93.31 90 ILE A O 1
ATOM 701 N N . ARG A 1 91 ? -24.561 -10.740 28.119 1.00 92.88 91 ARG A N 1
ATOM 702 C CA . ARG A 1 91 ? -23.663 -11.888 27.908 1.00 92.88 91 ARG A CA 1
ATOM 703 C C . ARG A 1 91 ? -23.328 -12.087 26.434 1.00 92.88 91 ARG A C 1
ATOM 705 O O . ARG A 1 91 ? -22.158 -12.291 26.120 1.00 92.88 91 ARG A O 1
ATOM 712 N N . LEU A 1 92 ? -24.313 -11.968 25.545 1.00 92.12 92 LEU A N 1
ATOM 713 C CA . LEU A 1 92 ? -24.114 -12.060 24.098 1.00 92.12 92 LEU A CA 1
ATOM 714 C C . LEU A 1 92 ? -23.160 -10.974 23.591 1.00 92.12 92 LEU A C 1
ATOM 716 O O . LEU A 1 92 ? -22.167 -11.291 22.939 1.00 92.12 92 LEU A O 1
ATOM 720 N N . LYS A 1 93 ? -23.407 -9.704 23.934 1.00 90.06 93 LYS A N 1
ATOM 721 C CA . LYS A 1 93 ? -22.533 -8.580 23.553 1.00 90.06 93 LYS A CA 1
ATOM 722 C C . LYS A 1 93 ? -21.118 -8.735 24.096 1.00 90.06 93 LYS A C 1
ATOM 724 O O . LYS A 1 93 ? -20.146 -8.492 23.388 1.00 90.06 93 LYS A O 1
ATOM 729 N N . GLN A 1 94 ? -20.995 -9.190 25.335 1.00 90.06 94 GLN A N 1
ATOM 730 C CA . GLN A 1 94 ? -19.700 -9.437 25.943 1.00 90.06 94 GLN A CA 1
ATOM 731 C C . GLN A 1 94 ? -18.943 -10.588 25.261 1.00 90.06 94 GLN A C 1
ATOM 733 O O . GLN A 1 94 ? -17.732 -10.484 25.073 1.00 90.06 94 GLN A O 1
ATOM 738 N N . ALA A 1 95 ? -19.630 -11.673 24.897 1.00 88.94 95 ALA A N 1
ATOM 739 C CA . ALA A 1 95 ? -19.035 -12.784 24.159 1.00 88.94 95 ALA A CA 1
ATOM 740 C C . ALA A 1 95 ? -18.576 -12.341 22.762 1.00 88.94 95 ALA A C 1
ATOM 742 O O . ALA A 1 95 ? -17.475 -12.688 22.342 1.00 88.94 95 ALA A O 1
ATOM 743 N N . GLN A 1 96 ? -19.376 -11.512 22.080 1.00 87.31 96 GLN A N 1
ATOM 744 C CA . GLN A 1 96 ? -18.996 -10.892 20.808 1.00 87.31 96 GLN A CA 1
ATOM 745 C C . GLN A 1 96 ? -17.736 -10.036 20.954 1.00 87.31 96 GLN A C 1
ATOM 747 O O . GLN A 1 96 ? -16.812 -10.190 20.162 1.00 87.31 96 GLN A O 1
ATOM 752 N N . LEU A 1 97 ? -17.665 -9.185 21.982 1.00 84.12 97 LEU A N 1
ATOM 753 C CA . LEU A 1 97 ? -16.489 -8.357 22.240 1.00 84.12 97 LEU A CA 1
ATOM 754 C C . LEU A 1 97 ? -15.234 -9.209 22.481 1.00 84.12 97 LEU A C 1
ATOM 756 O O . LEU A 1 97 ? -14.199 -8.952 21.876 1.00 84.12 97 LEU A O 1
ATOM 760 N N . THR A 1 98 ? -15.334 -10.256 23.305 1.00 83.94 98 THR A N 1
ATOM 761 C CA . THR A 1 98 ? -14.212 -11.173 23.561 1.00 83.94 98 THR A CA 1
ATOM 762 C C . THR A 1 98 ? -13.747 -11.870 22.278 1.00 83.94 98 THR A C 1
ATOM 764 O O . THR A 1 98 ? -12.554 -11.855 21.988 1.00 83.94 98 THR A O 1
ATOM 767 N N . ALA A 1 99 ? -14.669 -12.385 21.460 1.00 84.12 99 ALA A N 1
ATOM 768 C CA . ALA A 1 99 ? -14.325 -13.004 20.178 1.00 84.12 99 ALA A CA 1
ATOM 769 C C . ALA A 1 99 ? -13.653 -12.017 19.202 1.00 84.12 99 ALA A C 1
ATOM 771 O O . ALA A 1 99 ? -12.777 -12.398 18.423 1.00 84.12 99 ALA A O 1
ATOM 772 N N . LEU A 1 100 ? -14.048 -10.740 19.233 1.00 78.69 100 LEU A N 1
ATOM 773 C CA . LEU A 1 100 ? -13.447 -9.689 18.409 1.00 78.69 100 LEU A CA 1
ATOM 774 C C . LEU A 1 100 ? -12.021 -9.354 18.864 1.00 78.69 100 LEU A C 1
ATOM 776 O O . LEU A 1 100 ? -11.144 -9.215 18.010 1.00 78.69 100 LEU A O 1
ATOM 780 N N . SER A 1 101 ? -11.773 -9.284 20.173 1.00 77.25 101 SER A N 1
ATOM 781 C CA . SER A 1 101 ? -10.425 -9.111 20.728 1.00 77.25 101 SER A CA 1
ATOM 782 C C . SER A 1 101 ? -9.515 -10.294 20.388 1.00 77.25 101 SER A C 1
ATOM 784 O O . SER A 1 101 ? -8.416 -10.084 19.886 1.00 77.25 101 SER A O 1
ATOM 786 N N . GLU A 1 102 ? -9.987 -11.534 20.553 1.00 81.69 102 GLU A N 1
ATOM 787 C CA . GLU A 1 102 ? -9.225 -12.742 20.193 1.00 81.69 102 GLU A CA 1
ATOM 788 C C . GLU A 1 102 ? -8.874 -12.776 18.701 1.00 81.69 102 GLU A C 1
ATOM 790 O O . GLU A 1 102 ? -7.746 -13.095 18.316 1.00 81.69 102 GLU A O 1
ATOM 795 N N . ARG A 1 103 ? -9.827 -12.398 17.840 1.00 80.50 103 ARG A N 1
ATOM 796 C CA . ARG A 1 103 ? -9.574 -12.258 16.404 1.00 80.50 103 ARG A CA 1
ATOM 797 C C . ARG A 1 103 ? -8.526 -11.184 16.127 1.00 80.50 103 ARG A C 1
ATOM 799 O O . ARG A 1 103 ? -7.644 -11.414 15.309 1.00 80.50 103 ARG A O 1
ATOM 806 N N . ALA A 1 104 ? -8.599 -10.041 16.806 1.00 77.12 104 ALA A N 1
ATOM 807 C CA . ALA A 1 104 ? -7.620 -8.976 16.640 1.00 77.12 104 ALA A CA 1
ATOM 808 C C . ALA A 1 104 ? -6.213 -9.403 17.076 1.00 77.12 104 ALA A C 1
ATOM 810 O O . ALA A 1 104 ? -5.253 -9.123 16.367 1.00 77.12 104 ALA A O 1
ATOM 811 N N . GLU A 1 105 ? -6.082 -10.150 18.171 1.00 77.69 105 GLU A N 1
ATOM 812 C CA . GLU A 1 105 ? -4.802 -10.735 18.582 1.00 77.69 105 GLU A CA 1
ATOM 813 C C . GLU A 1 105 ? -4.269 -11.766 17.576 1.00 77.69 105 GLU A C 1
ATOM 815 O O . GLU A 1 105 ? -3.063 -11.841 17.331 1.00 77.69 105 GLU A O 1
ATOM 820 N N . ALA A 1 106 ? -5.148 -12.576 16.980 1.00 78.56 106 ALA A N 1
ATOM 821 C CA . ALA A 1 106 ? -4.759 -13.526 15.941 1.00 78.56 106 ALA A CA 1
ATOM 822 C C . ALA A 1 106 ? -4.287 -12.809 14.664 1.00 78.56 106 ALA A C 1
ATOM 824 O O . ALA A 1 106 ? -3.259 -13.193 14.096 1.00 78.56 106 ALA A O 1
ATOM 825 N N . ASP A 1 107 ? -5.003 -11.757 14.255 1.00 77.75 107 ASP A N 1
ATOM 826 C CA . ASP A 1 107 ? -4.643 -10.893 13.129 1.00 77.75 107 ASP A CA 1
ATOM 827 C C . ASP A 1 107 ? -3.290 -10.208 13.388 1.00 77.75 107 ASP A C 1
ATOM 829 O O . ASP A 1 107 ? -2.439 -10.200 12.510 1.00 77.75 107 ASP A O 1
ATOM 833 N N . GLN A 1 108 ? -3.031 -9.723 14.605 1.00 82.19 108 GLN A N 1
ATOM 834 C CA . GLN A 1 108 ? -1.746 -9.122 14.995 1.00 82.19 108 GLN A CA 1
ATOM 835 C C . GLN A 1 108 ? -0.562 -10.096 14.863 1.00 82.19 108 GLN A C 1
ATOM 837 O O . GLN A 1 108 ? 0.533 -9.704 14.471 1.00 82.19 108 GLN A O 1
ATOM 842 N N . LYS A 1 109 ? -0.769 -11.386 15.164 1.00 81.25 109 LYS A N 1
ATOM 843 C CA . LYS A 1 109 ? 0.293 -12.411 15.110 1.00 81.25 109 LYS A CA 1
ATOM 844 C C . LYS A 1 109 ? 0.615 -12.897 13.699 1.00 81.25 109 LYS A C 1
ATOM 846 O O . LYS A 1 109 ? 1.718 -13.384 13.461 1.00 81.25 109 LYS A O 1
ATOM 851 N N . ARG A 1 110 ? -0.365 -12.871 12.794 1.00 76.38 110 ARG A N 1
ATOM 852 C CA . ARG A 1 110 ? -0.272 -13.492 11.457 1.00 76.38 110 ARG A CA 1
ATOM 853 C C . ARG A 1 110 ? -0.397 -12.492 10.313 1.00 76.38 110 ARG A C 1
ATOM 855 O O . ARG A 1 110 ? -0.142 -12.850 9.167 1.00 76.38 110 ARG A O 1
ATOM 862 N N . GLY A 1 111 ? -0.836 -11.280 10.616 1.00 79.25 111 GLY A N 1
ATOM 863 C CA . GLY A 1 111 ? -1.112 -10.233 9.656 1.00 79.25 111 GLY A CA 1
ATOM 864 C C . GLY A 1 111 ? 0.163 -9.655 9.070 1.00 79.25 111 GLY A C 1
ATOM 865 O O . GLY A 1 111 ? 1.191 -9.514 9.730 1.00 79.25 111 GLY A O 1
ATOM 866 N N . TYR A 1 112 ? 0.074 -9.307 7.795 1.00 87.94 112 TYR A N 1
ATOM 867 C CA . TYR A 1 112 ? 1.100 -8.535 7.128 1.00 87.94 112 TYR A CA 1
ATOM 868 C C . TYR A 1 112 ? 0.852 -7.051 7.411 1.00 87.94 112 TYR A C 1
ATOM 870 O O . TYR A 1 112 ? -0.130 -6.491 6.935 1.00 87.94 112 TYR A O 1
ATOM 878 N N . VAL A 1 113 ? 1.732 -6.427 8.198 1.00 90.50 113 VAL A N 1
ATOM 879 C CA . VAL A 1 113 ? 1.549 -5.065 8.739 1.00 90.50 113 VAL A CA 1
ATOM 880 C C . VAL A 1 113 ? 1.406 -3.972 7.675 1.00 90.50 113 VAL A C 1
ATOM 882 O O . VAL A 1 113 ? 0.804 -2.939 7.934 1.00 90.50 113 VAL A O 1
ATOM 885 N N . TYR A 1 114 ? 1.925 -4.202 6.468 1.00 91.50 114 TYR A N 1
ATOM 886 C CA . TYR A 1 114 ? 1.811 -3.275 5.341 1.00 91.50 114 TYR A CA 1
ATOM 887 C C . TYR A 1 114 ? 0.525 -3.463 4.519 1.00 91.50 114 TYR A C 1
ATOM 889 O O . TYR A 1 114 ? 0.267 -2.671 3.608 1.00 91.50 114 TYR A O 1
ATOM 897 N N . ASP A 1 115 ? -0.297 -4.479 4.812 1.00 90.75 115 ASP A N 1
ATOM 898 C CA . ASP A 1 115 ? -1.615 -4.624 4.191 1.00 90.75 115 ASP A CA 1
ATOM 899 C C . ASP A 1 115 ? -2.488 -3.412 4.569 1.00 90.75 115 ASP A C 1
ATOM 901 O O . ASP A 1 115 ? -2.636 -3.122 5.757 1.00 90.75 115 ASP A O 1
ATOM 905 N N . PRO A 1 116 ? -3.101 -2.696 3.608 1.00 90.56 116 PRO A N 1
ATOM 906 C CA . PRO A 1 116 ? -4.005 -1.589 3.920 1.00 90.56 116 PRO A CA 1
ATOM 907 C C . PRO A 1 116 ? -5.161 -1.966 4.857 1.00 90.56 116 PRO A C 1
ATOM 909 O O . PRO A 1 116 ? -5.669 -1.102 5.570 1.00 90.56 116 PRO A O 1
ATOM 912 N N . GLY A 1 117 ? -5.571 -3.238 4.864 1.00 91.56 117 GLY A N 1
ATOM 913 C CA . GLY A 1 117 ? -6.604 -3.769 5.746 1.00 91.56 117 GLY A CA 1
ATOM 914 C C . GLY A 1 117 ? -6.111 -4.251 7.113 1.00 91.56 117 GLY A C 1
ATOM 915 O O . GLY A 1 117 ? -6.941 -4.621 7.946 1.00 91.56 117 GLY A O 1
ATOM 916 N N . PHE A 1 118 ? -4.799 -4.268 7.361 1.00 92.81 118 PHE A N 1
ATOM 917 C CA . PHE A 1 118 ? -4.253 -4.520 8.692 1.00 92.81 118 PHE A CA 1
ATOM 918 C C . PHE A 1 118 ? -4.573 -3.337 9.612 1.00 92.81 118 PHE A C 1
ATOM 920 O O . PHE A 1 118 ? -4.514 -2.189 9.180 1.00 92.81 118 PHE A O 1
ATOM 927 N N . ILE A 1 119 ? -4.938 -3.617 10.865 1.00 93.25 119 ILE A N 1
ATOM 928 C CA . ILE A 1 119 ? -5.226 -2.602 11.886 1.00 93.25 119 ILE A CA 1
ATOM 929 C C . ILE A 1 119 ? -4.387 -2.940 13.116 1.00 93.25 119 ILE A C 1
ATOM 931 O O . ILE A 1 119 ? -4.608 -3.981 13.744 1.00 93.25 119 ILE A O 1
ATOM 935 N N . LEU A 1 120 ? -3.443 -2.066 13.462 1.00 91.56 120 LEU A N 1
ATOM 936 C CA . LEU A 1 120 ? -2.608 -2.217 14.648 1.00 91.56 120 LEU A CA 1
ATOM 937 C C . LEU A 1 120 ? -3.411 -1.896 15.914 1.00 91.56 120 LEU A C 1
ATOM 939 O O . LEU A 1 120 ? -3.849 -0.772 16.093 1.00 91.56 120 LEU A O 1
ATOM 943 N N . ILE A 1 121 ? -3.552 -2.848 16.833 1.00 88.62 121 ILE A N 1
ATOM 944 C CA . ILE A 1 121 ? -4.079 -2.604 18.187 1.00 88.62 121 ILE A CA 1
ATOM 945 C C . ILE A 1 121 ? -2.917 -2.253 19.114 1.00 88.62 121 ILE A C 1
ATOM 947 O O . ILE A 1 121 ? -2.021 -3.082 19.304 1.00 88.62 121 ILE A O 1
ATOM 951 N N . ARG A 1 122 ? -2.923 -1.060 19.712 1.00 85.25 122 ARG A N 1
ATOM 952 C CA . ARG A 1 122 ? -1.873 -0.665 20.656 1.00 85.25 122 ARG A CA 1
ATOM 953 C C . ARG A 1 122 ? -2.044 -1.419 21.969 1.00 85.25 122 ARG A C 1
ATOM 955 O O . ARG A 1 122 ? -3.159 -1.577 22.469 1.00 85.25 122 ARG A O 1
ATOM 962 N N . SER A 1 123 ? -0.938 -1.887 22.543 1.00 76.38 123 SER A N 1
ATOM 963 C CA . SER A 1 123 ? -0.964 -2.612 23.820 1.00 76.38 123 SER A CA 1
ATOM 964 C C . SER A 1 123 ? -1.524 -1.755 24.951 1.00 76.38 123 SER A C 1
ATOM 966 O O . SER A 1 123 ? -2.314 -2.226 25.765 1.00 76.38 123 SER A O 1
ATOM 968 N N . GLU A 1 124 ? -1.151 -0.482 24.937 1.00 68.12 124 GLU A N 1
ATOM 969 C CA . GLU A 1 124 ? -1.521 0.554 25.884 1.00 68.12 124 GLU A CA 1
ATOM 970 C C . GLU A 1 124 ? -2.942 1.081 25.683 1.00 68.12 124 GLU A C 1
ATOM 972 O O . GLU A 1 124 ? -3.377 1.864 26.494 1.00 68.12 124 GLU A O 1
ATOM 977 N N . PHE A 1 125 ? -3.683 0.696 24.642 1.00 71.19 125 PHE A N 1
ATOM 978 C CA . PHE A 1 125 ? -5.095 1.087 24.480 1.00 71.19 125 PHE A CA 1
ATOM 979 C C . PHE A 1 125 ? -5.942 -0.104 24.033 1.00 71.19 125 PHE A C 1
ATOM 981 O O . PHE A 1 125 ? -6.938 0.038 23.325 1.00 71.19 125 PHE A O 1
ATOM 988 N N . SER A 1 126 ? -5.542 -1.313 24.440 1.00 68.62 126 SER A N 1
ATOM 989 C CA . SER A 1 126 ? -6.073 -2.569 23.898 1.00 68.62 126 SER A CA 1
ATOM 990 C C . SER A 1 126 ? -7.598 -2.685 23.975 1.00 68.62 126 SER A C 1
ATOM 992 O O . SER A 1 126 ? -8.201 -3.328 23.121 1.00 68.62 126 SER A O 1
ATOM 994 N N . GLY A 1 127 ? -8.237 -2.048 24.962 1.00 73.38 127 GLY A N 1
ATOM 995 C CA . GLY A 1 127 ? -9.692 -1.997 25.088 1.00 73.38 127 GLY A CA 1
ATOM 996 C C . GLY A 1 127 ? -10.362 -1.152 24.001 1.00 73.38 127 GLY A C 1
ATOM 997 O O . GLY A 1 127 ? -11.161 -1.677 23.223 1.00 73.38 127 GLY A O 1
ATOM 998 N N . SER A 1 128 ? -10.063 0.148 23.951 1.00 80.44 128 SER A N 1
ATOM 999 C CA . SER A 1 128 ? -10.680 1.086 23.005 1.00 80.44 128 SER A CA 1
ATOM 1000 C C . SER A 1 128 ? -10.242 0.854 21.568 1.00 80.44 128 SER A C 1
ATOM 1002 O O . SER A 1 128 ? -11.103 0.811 20.688 1.00 80.44 128 SER A O 1
ATOM 1004 N N . ASP A 1 129 ? -8.961 0.572 21.332 1.00 86.38 129 ASP A N 1
ATOM 1005 C CA . ASP A 1 129 ? -8.450 0.236 20.003 1.00 86.38 129 ASP A CA 1
ATOM 1006 C C . ASP A 1 129 ? -9.103 -1.042 19.467 1.00 86.38 129 ASP A C 1
ATOM 1008 O O . ASP A 1 129 ? -9.497 -1.085 18.301 1.00 86.38 129 ASP A O 1
ATOM 1012 N N . ALA A 1 130 ? -9.278 -2.083 20.296 1.00 83.25 130 ALA A N 1
ATOM 1013 C CA . ALA A 1 130 ? -9.929 -3.313 19.845 1.00 83.25 130 ALA A CA 1
ATOM 1014 C C . ALA A 1 130 ? -11.377 -3.061 19.431 1.00 83.25 130 ALA A C 1
ATOM 1016 O O . ALA A 1 130 ? -11.790 -3.571 18.389 1.00 83.25 130 ALA A O 1
ATOM 1017 N N . VAL A 1 131 ? -12.129 -2.267 20.203 1.00 84.56 131 VAL A N 1
ATOM 1018 C CA . VAL A 1 131 ? -13.511 -1.897 19.868 1.00 84.56 131 VAL A CA 1
ATOM 1019 C C . VAL A 1 131 ? -13.543 -1.047 18.597 1.00 84.56 131 VAL A C 1
ATOM 1021 O O . VAL A 1 131 ? -14.276 -1.392 17.668 1.00 84.56 131 VAL A O 1
ATOM 1024 N N . ALA A 1 132 ? -12.732 0.008 18.505 1.00 90.50 132 ALA A N 1
ATOM 1025 C CA . ALA A 1 132 ? -12.642 0.865 17.324 1.00 90.50 132 ALA A CA 1
ATOM 1026 C C . ALA A 1 132 ? -12.271 0.055 16.071 1.00 90.50 132 ALA A C 1
ATOM 1028 O O . ALA A 1 132 ? -12.919 0.174 15.032 1.00 90.50 132 ALA A O 1
ATOM 1029 N N . ALA A 1 133 ? -11.328 -0.882 16.185 1.00 90.69 133 ALA A N 1
ATOM 1030 C CA . ALA A 1 133 ? -10.938 -1.777 15.102 1.00 90.69 133 ALA A CA 1
ATOM 1031 C C . ALA A 1 133 ? -12.078 -2.683 14.609 1.00 90.69 133 ALA A C 1
ATOM 1033 O O . ALA A 1 133 ? -12.016 -3.191 13.489 1.00 90.69 133 ALA A O 1
ATOM 1034 N N . THR A 1 134 ? -13.125 -2.926 15.404 1.00 88.31 134 THR A N 1
ATOM 1035 C CA . THR A 1 134 ? -14.311 -3.654 14.919 1.00 88.31 134 THR A CA 1
ATOM 1036 C C . THR A 1 134 ? -15.084 -2.833 13.890 1.00 88.31 134 THR A C 1
ATOM 1038 O O . THR A 1 134 ? -15.442 -3.362 12.837 1.00 88.31 134 THR A O 1
ATOM 1041 N N . TYR A 1 135 ? -15.266 -1.540 14.158 1.00 93.00 135 TYR A N 1
ATOM 1042 C CA . TYR A 1 135 ? -15.904 -0.593 13.252 1.00 93.00 135 TYR A CA 1
ATOM 1043 C C . TYR A 1 135 ? -15.022 -0.339 12.027 1.00 93.00 135 TYR A C 1
ATOM 1045 O O . TYR A 1 135 ? -15.499 -0.441 10.902 1.00 93.00 135 TYR A O 1
ATOM 1053 N N . LEU A 1 136 ? -13.707 -0.168 12.204 1.00 95.69 136 LEU A N 1
ATOM 1054 C CA . LEU A 1 136 ? -12.781 -0.008 11.074 1.00 95.69 136 LEU A CA 1
ATOM 1055 C C . LEU A 1 136 ? -12.773 -1.225 10.134 1.00 95.69 136 LEU A C 1
ATOM 1057 O O . LEU A 1 136 ? -12.742 -1.066 8.917 1.00 95.69 136 LEU A O 1
ATOM 1061 N N . ARG A 1 137 ? -12.877 -2.456 10.656 1.00 92.94 137 ARG A N 1
ATOM 1062 C CA . ARG A 1 137 ? -13.017 -3.655 9.805 1.00 92.94 137 ARG A CA 1
ATOM 1063 C C . ARG A 1 137 ? -14.319 -3.659 9.007 1.00 92.94 137 ARG A C 1
ATOM 1065 O O . ARG A 1 137 ? -14.320 -4.110 7.863 1.00 92.94 137 ARG A O 1
ATOM 1072 N N . ARG A 1 138 ? -15.422 -3.190 9.595 1.00 94.62 138 ARG A N 1
ATOM 1073 C CA . ARG A 1 138 ? -16.699 -3.038 8.882 1.00 94.62 138 ARG A CA 1
ATOM 1074 C C . ARG A 1 138 ? -16.602 -1.951 7.821 1.00 94.62 138 ARG A C 1
ATOM 1076 O O . ARG A 1 138 ? -17.034 -2.201 6.702 1.00 94.62 138 ARG A O 1
ATOM 1083 N N . ALA A 1 139 ? -15.943 -0.834 8.129 1.00 98.12 139 ALA A N 1
ATOM 1084 C CA . ALA A 1 139 ? -15.664 0.230 7.173 1.00 98.12 139 ALA A CA 1
ATOM 1085 C C . ALA A 1 139 ? -14.866 -0.284 5.967 1.00 98.12 139 ALA A C 1
ATOM 1087 O O . ALA A 1 139 ? -15.269 -0.094 4.824 1.00 98.12 139 ALA A O 1
ATOM 1088 N N . LEU A 1 140 ? -13.784 -1.032 6.209 1.00 97.12 140 LEU A N 1
ATOM 1089 C CA . LEU A 1 140 ? -13.002 -1.681 5.152 1.00 97.12 140 LEU A CA 1
ATOM 1090 C C . LEU A 1 140 ? -13.823 -2.724 4.374 1.00 97.12 140 LEU A C 1
ATOM 1092 O O . LEU A 1 140 ? -13.629 -2.894 3.172 1.00 97.12 140 LEU A O 1
ATOM 1096 N N . GLY A 1 141 ? -14.744 -3.426 5.039 1.00 96.75 141 GLY A N 1
ATOM 1097 C CA . GLY A 1 141 ? -15.690 -4.342 4.402 1.00 96.75 141 GLY A CA 1
ATOM 1098 C C . GLY A 1 141 ? -16.655 -3.635 3.445 1.00 96.75 141 GLY A C 1
ATOM 1099 O O . GLY A 1 141 ? -16.799 -4.080 2.309 1.00 96.75 141 GLY A O 1
ATOM 1100 N N . ALA A 1 142 ? -17.260 -2.527 3.881 1.00 98.00 142 ALA A N 1
ATOM 1101 C CA . ALA A 1 142 ? -18.146 -1.685 3.075 1.00 98.00 142 ALA A CA 1
ATOM 1102 C C . ALA A 1 142 ? -17.393 -1.032 1.901 1.00 98.00 142 ALA A C 1
ATOM 1104 O O . ALA A 1 142 ? -17.833 -1.098 0.754 1.00 98.00 142 ALA A O 1
ATOM 1105 N N . PHE A 1 143 ? -16.177 -0.537 2.145 1.00 98.19 143 PHE A N 1
ATOM 1106 C CA . PHE A 1 143 ? -15.300 0.004 1.106 1.00 98.19 143 PHE A CA 1
ATOM 1107 C C . PHE A 1 143 ? -15.007 -1.006 -0.015 1.00 98.19 143 PHE A C 1
ATOM 1109 O O . PHE A 1 143 ? -15.032 -0.655 -1.192 1.00 98.19 143 PHE A O 1
ATOM 1116 N N . ARG A 1 144 ? -14.783 -2.286 0.318 1.00 97.19 144 ARG A N 1
ATOM 1117 C CA . ARG A 1 144 ? -14.521 -3.339 -0.685 1.00 97.19 144 ARG A CA 1
ATOM 1118 C C . ARG A 1 144 ? -15.680 -3.579 -1.652 1.00 97.19 144 ARG A C 1
ATOM 1120 O O . ARG A 1 144 ? -15.441 -4.128 -2.724 1.00 97.19 144 ARG A O 1
ATOM 1127 N N . ILE A 1 145 ? -16.901 -3.217 -1.266 1.00 97.31 145 ILE A N 1
ATOM 1128 C CA . ILE A 1 145 ? -18.095 -3.277 -2.120 1.00 97.31 145 ILE A CA 1
ATOM 1129 C C . ILE A 1 145 ? -18.514 -1.887 -2.627 1.00 97.31 145 ILE A C 1
ATOM 1131 O O . ILE A 1 145 ? -19.611 -1.748 -3.158 1.00 97.31 145 ILE A O 1
ATOM 1135 N N . CYS A 1 146 ? -17.636 -0.884 -2.490 1.00 96.88 146 CYS A N 1
ATOM 1136 C CA . CYS A 1 146 ? -17.840 0.509 -2.896 1.00 96.88 146 CYS A CA 1
ATOM 1137 C C . CYS A 1 146 ? -19.007 1.224 -2.188 1.00 96.88 146 CYS A C 1
ATOM 1139 O O . CYS A 1 146 ? -19.548 2.191 -2.719 1.00 96.88 146 CYS A O 1
ATOM 1141 N N . ASP A 1 147 ? -19.382 0.775 -0.988 1.00 98.19 147 ASP A N 1
ATOM 1142 C CA . ASP A 1 147 ? -20.355 1.456 -0.129 1.00 98.19 147 ASP A CA 1
ATOM 1143 C C . ASP A 1 147 ? -19.626 2.459 0.780 1.00 98.19 147 ASP A C 1
ATOM 1145 O O . ASP A 1 147 ? -19.223 2.144 1.904 1.00 98.19 147 ASP A O 1
ATOM 1149 N N . TYR A 1 148 ? -19.375 3.655 0.240 1.00 97.75 148 TYR A N 1
ATOM 1150 C CA . TYR A 1 148 ? -18.616 4.708 0.919 1.00 97.75 148 TYR A CA 1
ATOM 1151 C C . TYR A 1 148 ? -19.390 5.344 2.079 1.00 97.75 148 TYR A C 1
ATOM 1153 O O . TYR A 1 148 ? -18.779 5.665 3.097 1.00 97.75 148 TYR A O 1
ATOM 1161 N N . ASP A 1 149 ? -20.715 5.466 1.966 1.00 97.81 149 ASP A N 1
ATOM 1162 C CA . ASP A 1 149 ? -21.566 6.046 3.011 1.00 97.81 149 ASP A CA 1
ATOM 1163 C C . ASP A 1 149 ? -21.478 5.208 4.290 1.00 97.81 149 ASP A C 1
ATOM 1165 O O . ASP A 1 149 ? -21.046 5.704 5.336 1.00 97.81 149 ASP A O 1
ATOM 1169 N N . THR A 1 150 ? -21.753 3.902 4.188 1.00 98.12 150 THR A N 1
ATOM 1170 C CA . THR A 1 150 ? -21.618 2.981 5.325 1.00 98.12 150 THR A CA 1
ATOM 1171 C C . THR A 1 150 ? -20.175 2.941 5.833 1.00 98.12 150 THR A C 1
ATOM 1173 O O . THR A 1 150 ? -19.937 2.861 7.041 1.00 98.12 150 THR A O 1
ATOM 1176 N N . ALA A 1 151 ? -19.185 3.011 4.936 1.00 98.38 151 ALA A N 1
ATOM 1177 C CA . ALA A 1 151 ? -17.785 2.999 5.338 1.00 98.38 151 ALA A CA 1
ATOM 1178 C C . ALA A 1 151 ? -17.430 4.205 6.222 1.00 98.38 151 ALA A C 1
ATOM 1180 O O . ALA A 1 151 ? -16.825 4.030 7.282 1.00 98.38 151 ALA A O 1
ATOM 1181 N N . PHE A 1 152 ? -17.841 5.413 5.834 1.00 98.44 152 PHE A N 1
ATOM 1182 C CA . PHE A 1 152 ? -17.586 6.615 6.622 1.00 98.44 152 PHE A CA 1
ATOM 1183 C C . PHE A 1 152 ? -18.434 6.692 7.894 1.00 98.44 152 PHE A C 1
ATOM 1185 O O . PHE A 1 152 ? -17.941 7.195 8.902 1.00 98.44 152 PHE A O 1
ATOM 1192 N N . GLU A 1 153 ? -19.654 6.152 7.902 1.00 98.00 153 GLU A N 1
ATOM 1193 C CA . GLU A 1 153 ? -20.436 6.005 9.136 1.00 98.00 153 GLU A CA 1
ATOM 1194 C C . GLU A 1 153 ? -19.715 5.127 10.167 1.00 98.00 153 GLU A C 1
ATOM 1196 O O . GLU A 1 153 ? -19.634 5.479 11.346 1.00 98.00 153 GLU A O 1
ATOM 1201 N N . GLU A 1 154 ? -19.161 3.989 9.743 1.00 97.44 154 GLU A N 1
ATOM 1202 C CA . GLU A 1 154 ? -18.408 3.104 10.635 1.00 97.44 154 GLU A CA 1
ATOM 1203 C C . GLU A 1 154 ? -17.083 3.746 11.092 1.00 97.44 154 GLU A C 1
ATOM 1205 O O . GLU A 1 154 ? -16.711 3.601 12.257 1.00 97.44 154 GLU A O 1
ATOM 1210 N N . VAL A 1 155 ? -16.400 4.521 10.239 1.00 98.12 155 VAL A N 1
ATOM 1211 C CA . VAL A 1 155 ? -15.227 5.323 10.648 1.00 98.12 155 VAL A CA 1
ATOM 1212 C C . VAL A 1 155 ? -15.603 6.348 11.721 1.00 98.12 155 VAL A C 1
ATOM 1214 O O . VAL A 1 155 ? -14.897 6.461 12.723 1.00 98.12 155 VAL A O 1
ATOM 1217 N N . SER A 1 156 ? -16.725 7.056 11.564 1.00 96.81 156 SER A N 1
ATOM 1218 C CA . SER A 1 156 ? -17.208 8.023 12.560 1.00 96.81 156 SER A CA 1
ATOM 1219 C C . SER A 1 156 ? -17.476 7.361 13.914 1.00 96.81 156 SER A C 1
ATOM 1221 O O . SER A 1 156 ? -17.024 7.865 14.940 1.00 96.81 156 SER A O 1
ATOM 1223 N N . LYS A 1 157 ? -18.101 6.175 13.928 1.00 92.88 157 LYS A N 1
ATOM 1224 C CA . LYS A 1 157 ? -18.299 5.389 15.162 1.00 92.88 157 LYS A CA 1
ATOM 1225 C C . LYS A 1 157 ? -16.971 4.970 15.798 1.00 92.88 157 LYS A C 1
ATOM 1227 O O . LYS A 1 157 ? -16.835 5.005 17.016 1.00 92.88 157 LYS A O 1
ATOM 1232 N N . ALA A 1 158 ? -15.974 4.587 14.995 1.00 94.00 158 ALA A N 1
ATOM 1233 C CA . ALA A 1 158 ? -14.639 4.274 15.507 1.00 94.00 158 ALA A CA 1
ATOM 1234 C C . ALA A 1 158 ? -13.974 5.505 16.149 1.00 94.00 158 ALA A C 1
ATOM 1236 O O . ALA A 1 158 ? -13.367 5.390 17.215 1.00 94.00 158 ALA A O 1
ATOM 1237 N N . ARG A 1 159 ? -14.130 6.682 15.529 1.00 94.69 159 ARG A N 1
ATOM 1238 C CA . ARG A 1 159 ? -13.593 7.960 16.015 1.00 94.69 159 ARG A CA 1
ATOM 1239 C C . ARG A 1 159 ? -14.202 8.392 17.344 1.00 94.69 159 ARG A C 1
ATOM 1241 O O . ARG A 1 159 ? -13.473 8.880 18.196 1.00 94.69 159 ARG A O 1
ATOM 1248 N N . GLU A 1 160 ? -15.503 8.193 17.539 1.00 90.06 160 GLU A N 1
ATOM 1249 C CA . GLU A 1 160 ? -16.181 8.490 18.812 1.00 90.06 160 GLU A CA 1
ATOM 1250 C C . GLU A 1 160 ? -15.651 7.647 19.982 1.00 90.06 160 GLU A C 1
ATOM 1252 O O . GLU A 1 160 ? -15.671 8.088 21.133 1.00 90.06 160 GLU A O 1
ATOM 1257 N N . ILE A 1 161 ? -15.174 6.435 19.685 1.00 86.38 161 ILE A N 1
ATOM 1258 C CA . ILE A 1 161 ? -14.679 5.480 20.680 1.00 86.38 161 ILE A CA 1
ATOM 1259 C C . ILE A 1 161 ? -13.203 5.713 20.984 1.00 86.38 161 ILE A C 1
ATOM 1261 O O . ILE A 1 161 ? -12.809 5.667 22.147 1.00 86.38 161 ILE A O 1
ATOM 1265 N N . ALA A 1 162 ? -12.386 5.947 19.955 1.00 87.69 162 ALA A N 1
ATOM 1266 C CA . ALA A 1 162 ? -10.947 6.123 20.105 1.00 87.69 162 ALA A CA 1
ATOM 1267 C C . ALA A 1 162 ? -10.430 7.293 19.241 1.00 87.69 162 ALA A C 1
ATOM 1269 O O . ALA A 1 162 ? -9.821 7.068 18.193 1.00 87.69 162 ALA A O 1
ATOM 1270 N N . PRO A 1 163 ? -10.624 8.557 19.671 1.00 88.69 163 PRO A N 1
ATOM 1271 C CA . PRO A 1 163 ? -10.215 9.731 18.892 1.00 88.69 163 PRO A CA 1
ATOM 1272 C C . PRO A 1 163 ? -8.701 9.831 18.652 1.00 88.69 163 PRO A C 1
ATOM 1274 O O . PRO A 1 163 ? -8.268 10.383 17.650 1.00 88.69 163 PRO A O 1
ATOM 1277 N N . SER A 1 164 ? -7.883 9.303 19.569 1.00 89.62 164 SER A N 1
ATOM 1278 C CA . SER A 1 164 ? -6.414 9.316 19.480 1.00 89.62 164 SER A CA 1
ATOM 1279 C C . SER A 1 164 ? -5.835 8.100 18.748 1.00 89.62 164 SER A C 1
ATOM 1281 O O . SER A 1 164 ? -4.616 7.893 18.742 1.00 89.62 164 SER A O 1
ATOM 1283 N N . PHE A 1 165 ? -6.688 7.242 18.185 1.00 93.06 165 PHE A N 1
ATOM 1284 C CA . PHE A 1 165 ? -6.261 6.027 17.511 1.00 93.06 165 PHE A CA 1
ATOM 1285 C C . PHE A 1 165 ? -5.938 6.318 16.046 1.00 93.06 165 PHE A C 1
ATOM 1287 O O . PHE A 1 165 ? -6.830 6.433 15.210 1.00 93.06 165 PHE A O 1
ATOM 1294 N N . PHE A 1 166 ? -4.644 6.419 15.730 1.00 96.00 166 PHE A N 1
ATOM 1295 C CA . PHE A 1 166 ? -4.159 6.818 14.401 1.00 96.00 166 PHE A CA 1
ATOM 1296 C C . PHE A 1 166 ? -4.693 5.942 13.250 1.00 96.00 166 PHE A C 1
ATOM 1298 O O . PHE A 1 166 ? -4.808 6.413 12.120 1.00 96.00 166 PHE A O 1
ATOM 1305 N N . GLU A 1 167 ? -5.043 4.680 13.522 1.00 96.62 167 GLU A N 1
ATOM 1306 C CA . GLU A 1 167 ? -5.665 3.767 12.555 1.00 96.62 167 GLU A CA 1
ATOM 1307 C C . GLU A 1 167 ? -7.023 4.272 12.058 1.00 96.62 167 GLU A C 1
ATOM 1309 O O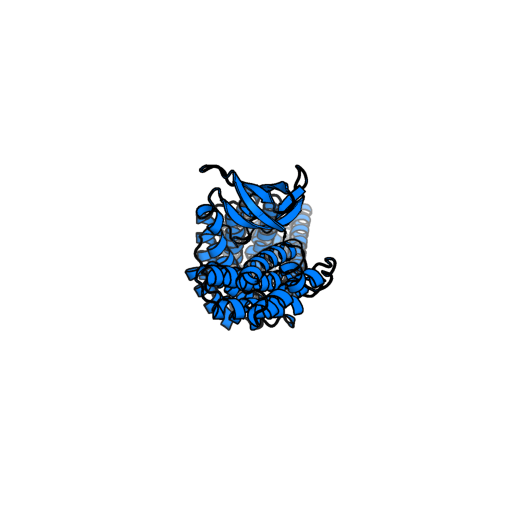 . GLU A 1 167 ? -7.371 4.027 10.906 1.00 96.62 167 GLU A O 1
ATOM 1314 N N . VAL A 1 168 ? -7.774 5.016 12.878 1.00 97.69 168 VAL A N 1
ATOM 1315 C CA . VAL A 1 168 ? -9.040 5.637 12.460 1.00 97.69 168 VAL A CA 1
ATOM 1316 C C . VAL A 1 168 ? -8.784 6.626 11.327 1.00 97.69 168 VAL A C 1
ATOM 1318 O O . VAL A 1 168 ? -9.388 6.512 10.261 1.00 97.69 168 VAL A O 1
ATOM 1321 N N . ALA A 1 169 ? -7.835 7.542 11.530 1.00 98.31 169 ALA A N 1
ATOM 1322 C CA . ALA A 1 169 ? -7.445 8.527 10.531 1.00 98.31 169 ALA A CA 1
ATOM 1323 C C . ALA A 1 169 ? -6.797 7.863 9.299 1.00 98.31 169 ALA A C 1
ATOM 1325 O O . ALA A 1 169 ? -7.145 8.186 8.166 1.00 98.31 169 ALA A O 1
ATOM 1326 N N . ARG A 1 170 ? -5.937 6.851 9.484 1.00 98.25 170 ARG A N 1
ATOM 1327 C CA . ARG A 1 170 ? -5.329 6.098 8.370 1.00 98.25 170 ARG A CA 1
ATOM 1328 C C . ARG A 1 170 ? -6.374 5.381 7.507 1.00 98.25 170 ARG A C 1
ATOM 1330 O O . ARG A 1 170 ? -6.291 5.437 6.280 1.00 98.25 170 ARG A O 1
ATOM 1337 N N . VAL A 1 171 ? -7.330 4.681 8.124 1.00 98.38 171 VAL A N 1
ATOM 1338 C CA . VAL A 1 171 ? -8.392 3.954 7.407 1.00 98.38 171 VAL A CA 1
ATOM 1339 C C . VAL A 1 171 ? -9.325 4.931 6.702 1.00 98.38 171 VAL A C 1
ATOM 1341 O O . VAL A 1 171 ? -9.671 4.692 5.546 1.00 98.38 171 VAL A O 1
ATOM 1344 N N . GLU A 1 172 ? -9.679 6.052 7.339 1.00 98.50 172 GLU A N 1
ATOM 1345 C CA . GLU A 1 172 ? -10.425 7.119 6.669 1.00 98.50 172 GLU A CA 1
ATOM 1346 C C . GLU A 1 172 ? -9.687 7.620 5.430 1.00 98.50 172 GLU A C 1
ATOM 1348 O O . GLU A 1 172 ? -10.286 7.725 4.360 1.00 98.50 172 GLU A O 1
ATOM 1353 N N . ALA A 1 173 ? -8.384 7.877 5.559 1.00 98.38 173 ALA A N 1
ATOM 1354 C CA . ALA A 1 173 ? -7.563 8.359 4.465 1.00 98.38 173 ALA A CA 1
ATOM 1355 C C . ALA A 1 173 ? -7.531 7.372 3.291 1.00 98.38 173 ALA A C 1
ATOM 1357 O O . ALA A 1 173 ? -7.677 7.768 2.134 1.00 98.38 173 ALA A O 1
ATOM 1358 N N . TYR A 1 174 ? -7.408 6.076 3.589 1.00 98.19 174 TYR A N 1
ATOM 1359 C CA . TYR A 1 174 ? -7.432 5.013 2.589 1.00 98.19 174 TYR A CA 1
ATOM 1360 C C . TYR A 1 174 ? -8.782 4.921 1.858 1.00 98.19 174 TYR A C 1
ATOM 1362 O O . TYR A 1 174 ? -8.809 4.816 0.630 1.00 98.19 174 TYR A O 1
ATOM 1370 N N . ILE A 1 175 ? -9.898 5.011 2.590 1.00 98.38 175 ILE A N 1
ATOM 1371 C CA . ILE A 1 175 ? -11.252 4.990 2.012 1.00 98.38 175 ILE A CA 1
ATOM 1372 C C . ILE A 1 175 ? -11.485 6.240 1.155 1.00 98.38 175 ILE A C 1
ATOM 1374 O O . ILE A 1 175 ? -11.916 6.119 0.010 1.00 98.38 175 ILE A O 1
ATOM 1378 N N . ALA A 1 176 ? -11.136 7.426 1.662 1.00 98.12 176 ALA A N 1
ATOM 1379 C CA . ALA A 1 176 ? -11.269 8.693 0.942 1.00 98.12 176 ALA A CA 1
ATOM 1380 C C . ALA A 1 176 ? -10.406 8.737 -0.329 1.00 98.12 176 ALA A C 1
ATOM 1382 O O . ALA A 1 176 ? -10.860 9.206 -1.373 1.00 98.12 176 ALA A O 1
ATOM 1383 N N . ALA A 1 177 ? -9.190 8.184 -0.289 1.00 97.25 177 ALA A N 1
ATOM 1384 C CA . ALA A 1 177 ? -8.348 8.057 -1.476 1.00 97.25 177 ALA A CA 1
ATOM 1385 C C . ALA A 1 177 ? -8.995 7.145 -2.532 1.00 97.25 177 ALA A C 1
ATOM 1387 O O . ALA A 1 177 ? -8.935 7.448 -3.722 1.00 97.25 177 ALA A O 1
ATOM 1388 N N . GLY A 1 178 ? -9.636 6.052 -2.104 1.00 95.75 178 GLY A N 1
ATOM 1389 C CA . GLY A 1 178 ? -10.372 5.147 -2.988 1.00 95.75 178 GLY A CA 1
ATOM 1390 C C . GLY A 1 178 ? -11.708 5.700 -3.500 1.00 95.75 178 GLY A C 1
ATOM 1391 O O . GLY A 1 178 ? -12.180 5.254 -4.540 1.00 95.75 178 GLY A O 1
ATOM 1392 N N . GLU A 1 179 ? -12.315 6.658 -2.800 1.00 96.94 179 GLU A N 1
ATOM 1393 C CA . GLU A 1 179 ? -13.464 7.449 -3.274 1.00 96.94 179 GLU A CA 1
ATOM 1394 C C . GLU A 1 179 ? -13.040 8.492 -4.328 1.00 96.94 179 GLU A C 1
ATOM 1396 O O . GLU A 1 179 ? -13.842 8.924 -5.152 1.00 96.94 179 GLU A O 1
ATOM 1401 N N . GLY A 1 180 ? -11.763 8.890 -4.322 1.00 96.31 180 GLY A N 1
ATOM 1402 C CA . GLY A 1 180 ? -11.236 9.997 -5.125 1.00 96.31 180 GLY A CA 1
ATOM 1403 C C . GLY A 1 180 ? -11.301 11.355 -4.417 1.00 96.31 180 GLY A C 1
ATOM 1404 O O . GLY A 1 180 ? -10.966 12.378 -5.015 1.00 96.31 180 GLY A O 1
ATOM 1405 N N . ASN A 1 181 ? -11.682 11.387 -3.137 1.00 97.12 181 ASN A N 1
ATOM 1406 C CA . ASN A 1 181 ? -11.694 12.593 -2.316 1.00 97.12 181 ASN A CA 1
ATOM 1407 C C . ASN A 1 181 ? -10.290 12.883 -1.761 1.00 97.12 181 ASN A C 1
ATOM 1409 O O . ASN A 1 181 ? -9.954 12.563 -0.618 1.00 97.12 181 ASN A O 1
ATOM 1413 N N . THR A 1 182 ? -9.453 13.488 -2.602 1.00 97.31 182 THR A N 1
ATOM 1414 C CA . THR A 1 182 ? -8.037 13.747 -2.303 1.00 97.31 182 THR A CA 1
ATOM 1415 C C . THR A 1 182 ? -7.832 14.675 -1.110 1.00 97.31 182 THR A C 1
ATOM 1417 O O . THR A 1 182 ? -6.928 14.433 -0.315 1.00 97.31 182 THR A O 1
ATOM 1420 N N . LEU A 1 183 ? -8.684 15.691 -0.937 1.00 97.56 183 LEU A N 1
ATOM 1421 C CA . LEU A 1 183 ? -8.587 16.624 0.187 1.00 97.56 183 LEU A CA 1
ATOM 1422 C C . LEU A 1 183 ? -8.823 15.909 1.521 1.00 97.56 183 LEU A C 1
ATOM 1424 O O . LEU A 1 183 ? -7.996 16.005 2.425 1.00 97.56 183 LEU A O 1
ATOM 1428 N N . ARG A 1 184 ? -9.918 15.142 1.625 1.00 97.88 184 ARG A N 1
ATOM 1429 C CA . ARG A 1 184 ? -10.229 14.370 2.835 1.00 97.88 184 ARG A CA 1
ATOM 1430 C C . ARG A 1 184 ? -9.141 13.341 3.132 1.00 97.88 184 ARG A C 1
ATOM 1432 O O . ARG A 1 184 ? -8.734 13.200 4.281 1.00 97.88 184 ARG A O 1
ATOM 1439 N N . ALA A 1 185 ? -8.648 12.660 2.097 1.00 98.31 185 ALA A N 1
ATOM 1440 C CA . ALA A 1 185 ? -7.576 11.684 2.234 1.00 98.31 185 ALA A CA 1
ATOM 1441 C C . ALA A 1 185 ? -6.283 12.311 2.764 1.00 98.31 185 ALA A C 1
ATOM 1443 O O . ALA A 1 185 ? -5.669 11.772 3.682 1.00 98.31 185 ALA A O 1
ATOM 1444 N N . GLN A 1 186 ? -5.888 13.465 2.222 1.00 97.75 186 GLN A N 1
ATOM 1445 C CA . GLN A 1 186 ? -4.684 14.162 2.654 1.00 97.75 186 GLN A CA 1
ATOM 1446 C C . GLN A 1 186 ? -4.780 14.588 4.122 1.00 97.75 186 GLN A C 1
ATOM 1448 O O . GLN A 1 186 ? -3.894 14.248 4.901 1.00 97.75 186 GLN A O 1
ATOM 1453 N N . THR A 1 187 ? -5.867 15.261 4.516 1.00 98.19 187 THR A N 1
ATOM 1454 C CA . THR A 1 187 ? -6.060 15.700 5.908 1.00 98.19 187 THR A CA 1
ATOM 1455 C C . THR A 1 187 ? -6.026 14.523 6.882 1.00 98.19 187 THR A C 1
ATOM 1457 O O . THR A 1 187 ? -5.370 14.599 7.918 1.00 98.19 187 THR A O 1
ATOM 1460 N N . ALA A 1 188 ? -6.676 13.410 6.535 1.00 98.31 188 ALA A N 1
ATOM 1461 C CA . ALA A 1 188 ? -6.708 12.227 7.384 1.00 98.31 188 ALA A CA 1
ATOM 1462 C C . ALA A 1 188 ? -5.336 11.520 7.475 1.00 98.31 188 ALA A C 1
ATOM 1464 O O . ALA A 1 188 ? -4.954 11.053 8.548 1.00 98.31 188 ALA A O 1
ATOM 1465 N N . TYR A 1 189 ? -4.541 11.479 6.397 1.00 98.25 189 TYR A N 1
ATOM 1466 C CA . TYR A 1 189 ? -3.164 10.973 6.478 1.00 98.25 189 TYR A CA 1
ATOM 1467 C C . TYR A 1 189 ? -2.257 11.877 7.320 1.00 98.25 189 TYR A C 1
ATOM 1469 O O . TYR A 1 189 ? -1.450 11.368 8.098 1.00 98.25 189 TYR A O 1
ATOM 1477 N N . GLU A 1 190 ? -2.383 13.199 7.190 1.00 97.44 190 GLU A N 1
ATOM 1478 C CA . GLU A 1 190 ? -1.629 14.165 7.997 1.00 97.44 190 GLU A CA 1
ATOM 1479 C C . GLU A 1 190 ? -1.971 14.032 9.491 1.00 97.44 190 GLU A C 1
ATOM 1481 O O . GLU A 1 190 ? -1.064 14.006 10.324 1.00 97.44 190 GLU A O 1
ATOM 1486 N N . GLU A 1 191 ? -3.252 13.850 9.830 1.00 98.06 191 GLU A N 1
ATOM 1487 C CA . GLU A 1 191 ? -3.705 13.539 11.193 1.00 98.06 191 GLU A CA 1
ATOM 1488 C C . GLU A 1 191 ? -3.086 12.230 11.706 1.00 98.06 191 GLU A C 1
ATOM 1490 O O . GLU A 1 191 ? -2.517 12.192 12.799 1.00 98.06 191 GLU A O 1
ATOM 1495 N N . ALA A 1 192 ? -3.126 11.161 10.904 1.00 97.81 192 ALA A N 1
ATOM 1496 C CA . ALA A 1 192 ? -2.544 9.875 11.277 1.00 97.81 192 ALA A CA 1
ATOM 1497 C C . ALA A 1 192 ? -1.026 9.978 11.528 1.00 97.81 192 ALA A C 1
ATOM 1499 O O . ALA A 1 192 ? -0.527 9.431 12.512 1.00 97.81 192 ALA A O 1
ATOM 1500 N N . MET A 1 193 ? -0.297 10.716 10.682 1.00 96.38 193 MET A N 1
ATOM 1501 C CA . MET A 1 193 ? 1.141 10.976 10.839 1.00 96.38 193 MET A CA 1
ATOM 1502 C C . MET A 1 193 ? 1.457 11.842 12.061 1.00 96.38 193 MET A C 1
ATOM 1504 O O . MET A 1 193 ? 2.493 11.636 12.689 1.00 96.38 193 MET A O 1
ATOM 1508 N N . ALA A 1 194 ? 0.579 12.781 12.425 1.00 96.31 194 ALA A N 1
ATOM 1509 C CA . ALA A 1 194 ? 0.730 13.575 13.643 1.00 96.31 194 ALA A CA 1
ATOM 1510 C C . ALA A 1 194 ? 0.539 12.725 14.910 1.00 96.31 194 ALA A C 1
ATOM 1512 O O . ALA A 1 194 ? 1.254 12.916 15.893 1.00 96.31 194 ALA A O 1
ATOM 1513 N N . LEU A 1 195 ? -0.398 11.771 14.879 1.00 94.75 195 LEU A N 1
ATOM 1514 C CA . LEU A 1 195 ? -0.650 10.848 15.987 1.00 94.75 195 LEU A CA 1
ATOM 1515 C C . LEU A 1 195 ? 0.431 9.765 16.110 1.00 94.75 195 LEU A C 1
ATOM 1517 O O . LEU A 1 195 ? 0.760 9.368 17.228 1.00 94.75 195 LEU A O 1
ATOM 1521 N N . ARG A 1 196 ? 0.965 9.261 14.986 1.00 93.56 196 ARG A N 1
ATOM 1522 C CA . ARG A 1 196 ? 1.946 8.164 14.986 1.00 93.56 196 ARG A CA 1
ATOM 1523 C C . ARG A 1 196 ? 3.022 8.285 13.887 1.00 93.56 196 ARG A C 1
ATOM 1525 O O . ARG A 1 196 ? 3.003 7.526 12.915 1.00 93.56 196 ARG A O 1
ATOM 1532 N N . PRO A 1 197 ? 4.015 9.178 14.053 1.00 92.62 197 PRO A N 1
ATOM 1533 C CA . PRO A 1 197 ? 5.041 9.421 13.035 1.00 92.62 197 PRO A CA 1
ATOM 1534 C C . PRO A 1 197 ? 6.051 8.274 12.872 1.00 92.62 197 PRO A C 1
ATOM 1536 O O . PRO A 1 197 ? 6.584 8.073 11.786 1.00 92.62 197 PRO A O 1
ATOM 1539 N N . ASP A 1 198 ? 6.300 7.479 13.912 1.00 91.62 198 ASP A N 1
ATOM 1540 C CA . ASP A 1 198 ? 7.273 6.374 13.938 1.00 91.62 198 ASP A CA 1
ATOM 1541 C C . ASP A 1 198 ? 6.705 5.037 13.385 1.00 91.62 198 ASP A C 1
ATOM 1543 O O . ASP A 1 198 ? 7.217 3.955 13.671 1.00 91.62 198 ASP A O 1
ATOM 1547 N N . TYR A 1 199 ? 5.620 5.164 12.600 1.00 93.19 199 TYR A N 1
ATOM 1548 C CA . TYR A 1 199 ? 4.832 4.322 11.668 1.00 93.19 199 TYR A CA 1
ATOM 1549 C C . TYR A 1 199 ? 5.334 3.668 10.384 1.00 93.19 199 TYR A C 1
ATOM 1551 O O . TYR A 1 199 ? 4.685 3.999 9.395 1.00 93.19 199 TYR A O 1
ATOM 1559 N N . PRO A 1 200 ? 6.292 2.723 10.315 1.00 94.50 200 PRO A N 1
ATOM 1560 C CA . PRO A 1 200 ? 6.486 1.809 9.195 1.00 94.50 200 PRO A CA 1
ATOM 1561 C C . PRO A 1 200 ? 5.497 1.851 8.001 1.00 94.50 200 PRO A C 1
ATOM 1563 O O . PRO A 1 200 ? 5.617 2.633 7.048 1.00 94.50 200 PRO A O 1
ATOM 1566 N N . PRO A 1 201 ? 4.439 1.023 8.113 1.00 94.69 201 PRO A N 1
ATOM 1567 C CA . PRO A 1 201 ? 3.293 0.976 7.213 1.00 94.69 201 PRO A CA 1
ATOM 1568 C C . PRO A 1 201 ? 2.578 2.292 6.921 1.00 94.69 201 PRO A C 1
ATOM 1570 O O . PRO A 1 201 ? 2.182 2.510 5.777 1.00 94.69 201 PRO A O 1
ATOM 1573 N N . LEU A 1 202 ? 2.397 3.169 7.911 1.00 96.50 202 LEU A N 1
ATOM 1574 C CA . LEU A 1 202 ? 1.688 4.434 7.710 1.00 96.50 202 LEU A CA 1
ATOM 1575 C C . LEU A 1 202 ? 2.447 5.347 6.746 1.00 96.50 202 LEU A C 1
ATOM 1577 O O . LEU A 1 202 ? 1.835 5.918 5.844 1.00 96.50 202 LEU A O 1
ATOM 1581 N N . ALA A 1 203 ? 3.773 5.426 6.889 1.00 96.38 203 ALA A N 1
ATOM 1582 C CA . ALA A 1 203 ? 4.631 6.181 5.982 1.00 96.38 203 ALA A CA 1
ATOM 1583 C C . ALA A 1 203 ? 4.528 5.646 4.545 1.00 96.38 203 ALA A C 1
ATOM 1585 O O . ALA A 1 203 ? 4.389 6.425 3.603 1.00 96.38 203 ALA A O 1
ATOM 1586 N N . VAL A 1 204 ? 4.517 4.318 4.377 1.00 95.81 204 VAL A N 1
ATOM 1587 C CA . VAL A 1 204 ? 4.322 3.661 3.074 1.00 95.81 204 VAL A CA 1
ATOM 1588 C C . VAL A 1 204 ? 2.949 3.967 2.471 1.00 95.81 204 VAL A C 1
ATOM 1590 O O . VAL A 1 204 ? 2.865 4.327 1.294 1.00 95.81 204 VAL A O 1
ATOM 1593 N N . HIS A 1 205 ? 1.871 3.865 3.253 1.00 96.44 205 HIS A N 1
ATOM 1594 C CA . HIS A 1 205 ? 0.517 4.165 2.774 1.00 96.44 205 HIS A CA 1
ATOM 1595 C C . HIS A 1 205 ? 0.385 5.634 2.365 1.00 96.44 205 HIS A C 1
ATOM 1597 O O . HIS A 1 205 ? -0.116 5.917 1.274 1.00 96.44 205 HIS A O 1
ATOM 1603 N N . TYR A 1 206 ? 0.898 6.554 3.185 1.00 97.44 206 TYR A N 1
ATOM 1604 C CA . TYR A 1 206 ? 0.839 7.980 2.892 1.00 97.44 206 TYR A CA 1
ATOM 1605 C C . TYR A 1 206 ? 1.686 8.353 1.668 1.00 97.44 206 TYR A C 1
ATOM 1607 O O . TYR A 1 206 ? 1.192 9.008 0.753 1.00 97.44 206 TYR A O 1
ATOM 1615 N N . ALA A 1 207 ? 2.927 7.869 1.577 1.00 96.69 207 ALA A N 1
ATOM 1616 C CA . ALA A 1 207 ? 3.780 8.093 0.412 1.00 96.69 207 ALA A CA 1
A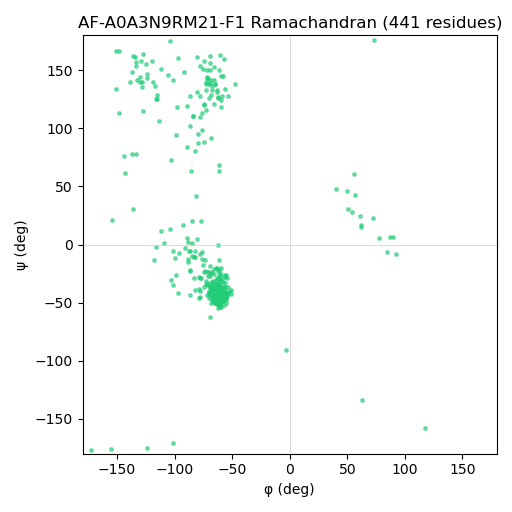TOM 1617 C C . ALA A 1 207 ? 3.163 7.526 -0.878 1.00 96.69 207 ALA A C 1
ATOM 1619 O O . ALA A 1 207 ? 3.204 8.164 -1.933 1.00 96.69 207 ALA A O 1
ATOM 1620 N N . GLY A 1 208 ? 2.525 6.355 -0.792 1.00 94.56 208 GLY A N 1
ATOM 1621 C CA . GLY A 1 208 ? 1.778 5.766 -1.898 1.00 94.56 208 GLY A CA 1
ATOM 1622 C C . GLY A 1 208 ? 0.638 6.663 -2.390 1.00 94.56 208 GLY A C 1
ATOM 1623 O O . GLY A 1 208 ? 0.453 6.787 -3.605 1.00 94.56 208 GLY A O 1
ATOM 1624 N N . PHE A 1 209 ? -0.090 7.305 -1.470 1.00 96.25 209 PHE A N 1
ATOM 1625 C CA . PHE A 1 209 ? -1.119 8.299 -1.780 1.00 96.25 209 PHE A CA 1
ATOM 1626 C C . PHE A 1 209 ? -0.522 9.567 -2.407 1.00 96.25 209 PHE A C 1
ATOM 1628 O O . PHE A 1 209 ? -0.976 9.971 -3.476 1.00 96.25 209 PHE A O 1
ATOM 1635 N N . LEU A 1 210 ? 0.533 10.138 -1.817 1.00 95.94 210 LEU A N 1
ATOM 1636 C CA . LEU A 1 210 ? 1.203 11.345 -2.319 1.00 95.94 210 LEU A CA 1
ATOM 1637 C C . LEU A 1 210 ? 1.647 11.198 -3.782 1.00 95.94 210 LEU A C 1
ATOM 1639 O O . LEU A 1 210 ? 1.404 12.089 -4.593 1.00 95.94 210 LEU A O 1
ATOM 1643 N N . VAL A 1 211 ? 2.235 10.053 -4.141 1.00 93.44 211 VAL A N 1
ATOM 1644 C CA . VAL A 1 211 ? 2.662 9.777 -5.523 1.00 93.44 211 VAL A CA 1
ATOM 1645 C C . VAL A 1 211 ? 1.467 9.566 -6.453 1.00 93.44 211 VAL A C 1
ATOM 1647 O O . VAL A 1 211 ? 1.451 10.090 -7.559 1.00 93.44 211 VAL A O 1
ATOM 1650 N N . LYS A 1 212 ? 0.472 8.764 -6.049 1.00 90.69 212 LYS A N 1
ATOM 1651 C CA . LYS A 1 212 ? -0.617 8.356 -6.955 1.00 90.69 212 LYS A CA 1
ATOM 1652 C C . LYS A 1 212 ? -1.686 9.428 -7.155 1.00 90.69 212 LYS A C 1
ATOM 1654 O O . LYS A 1 212 ? -2.235 9.514 -8.246 1.00 90.69 212 LYS A O 1
ATOM 1659 N N . ALA A 1 213 ? -2.024 10.166 -6.102 1.00 93.06 213 ALA A N 1
ATOM 1660 C CA . ALA A 1 213 ? -3.158 11.085 -6.094 1.00 93.06 213 ALA A CA 1
ATOM 1661 C C . ALA A 1 213 ? -2.743 12.552 -6.243 1.00 93.06 213 ALA A C 1
ATOM 1663 O O . ALA A 1 213 ? -3.516 13.334 -6.789 1.00 93.06 213 ALA A O 1
ATOM 1664 N N . LEU A 1 214 ? -1.551 12.925 -5.762 1.00 92.62 214 LEU A N 1
ATOM 1665 C CA . LEU A 1 214 ? -1.103 14.323 -5.716 1.00 92.62 214 LEU A CA 1
ATOM 1666 C C . LEU A 1 214 ? 0.123 14.617 -6.591 1.00 92.62 214 LEU A C 1
ATOM 1668 O O . LEU A 1 214 ? 0.566 15.761 -6.615 1.00 92.62 214 LEU A O 1
ATOM 1672 N N . ASP A 1 215 ? 0.688 13.608 -7.266 1.00 91.19 215 ASP A N 1
ATOM 1673 C CA . ASP A 1 215 ? 1.937 13.718 -8.039 1.00 91.19 215 ASP A CA 1
ATOM 1674 C C . ASP A 1 215 ? 3.096 14.355 -7.237 1.00 91.19 215 ASP A C 1
ATOM 1676 O O . ASP A 1 215 ? 3.978 15.033 -7.760 1.00 91.19 215 ASP A O 1
ATOM 1680 N N . ASN A 1 216 ? 3.096 14.155 -5.913 1.00 92.81 216 ASN A N 1
ATOM 1681 C CA . ASN A 1 216 ? 4.056 14.772 -5.002 1.00 92.81 216 ASN A CA 1
ATOM 1682 C C . ASN A 1 216 ? 5.128 13.764 -4.564 1.00 92.81 216 ASN A C 1
ATOM 1684 O O . ASN A 1 216 ? 5.153 13.283 -3.426 1.00 92.81 216 ASN A O 1
ATOM 1688 N N . GLY A 1 217 ? 6.031 13.446 -5.494 1.00 92.44 217 GLY A N 1
ATOM 1689 C CA . GLY A 1 217 ? 7.156 12.540 -5.247 1.00 92.44 217 GLY A CA 1
ATOM 1690 C C . GLY A 1 217 ? 8.134 13.056 -4.185 1.00 92.44 217 GLY A C 1
ATOM 1691 O O . GLY A 1 217 ? 8.614 12.286 -3.359 1.00 92.44 217 GLY A O 1
ATOM 1692 N N . THR A 1 218 ? 8.388 14.363 -4.135 1.00 93.94 218 THR A N 1
ATOM 1693 C CA . THR A 1 218 ? 9.361 14.948 -3.199 1.00 93.94 218 THR A CA 1
ATOM 1694 C C . THR A 1 218 ? 8.949 14.747 -1.741 1.00 93.94 218 THR A C 1
ATOM 1696 O O . THR A 1 218 ? 9.754 14.298 -0.923 1.00 93.94 218 THR A O 1
ATOM 1699 N N . SER A 1 219 ? 7.687 15.031 -1.399 1.00 94.06 219 SER A N 1
ATOM 1700 C CA . SER A 1 219 ? 7.183 14.792 -0.042 1.00 94.06 219 SER A CA 1
ATOM 1701 C C . SER A 1 219 ? 7.116 13.298 0.282 1.00 94.06 219 SER A C 1
ATOM 1703 O O . SER A 1 219 ? 7.460 12.905 1.395 1.00 94.06 219 SER A O 1
ATOM 1705 N N . ALA A 1 220 ? 6.738 12.458 -0.688 1.00 95.88 220 ALA A N 1
ATOM 1706 C CA . ALA A 1 220 ? 6.710 11.007 -0.513 1.00 95.88 220 ALA A CA 1
ATOM 1707 C C . ALA A 1 220 ? 8.102 10.434 -0.200 1.00 95.88 220 ALA A C 1
ATOM 1709 O O . ALA A 1 220 ? 8.247 9.620 0.710 1.00 95.88 220 ALA A O 1
ATOM 1710 N N . GLU A 1 221 ? 9.134 10.892 -0.913 1.00 95.56 221 GLU A N 1
ATOM 1711 C CA . GLU A 1 221 ? 10.526 10.523 -0.655 1.00 95.56 221 GLU A CA 1
ATOM 1712 C C . GLU A 1 221 ? 10.956 10.903 0.768 1.00 95.56 221 GLU A C 1
ATOM 1714 O O . GLU A 1 221 ? 11.515 10.068 1.479 1.00 95.56 221 GLU A O 1
ATOM 1719 N N . ALA A 1 222 ? 10.664 12.131 1.209 1.00 94.88 222 ALA A N 1
ATOM 1720 C CA . ALA A 1 222 ? 11.031 12.594 2.547 1.00 94.88 222 ALA A CA 1
ATOM 1721 C C . ALA A 1 222 ? 10.401 11.730 3.654 1.00 94.88 222 ALA A C 1
ATOM 1723 O O . ALA A 1 222 ? 11.096 11.307 4.582 1.00 94.88 222 ALA A O 1
ATOM 1724 N N . VAL A 1 223 ? 9.105 11.421 3.524 1.00 95.44 223 VAL A N 1
ATOM 1725 C CA . VAL A 1 223 ? 8.373 10.569 4.474 1.00 95.44 223 VAL A CA 1
ATOM 1726 C C . VAL A 1 223 ? 8.990 9.170 4.526 1.00 95.44 223 VAL A C 1
ATOM 1728 O O . VAL A 1 223 ? 9.329 8.691 5.608 1.00 95.44 223 VAL A O 1
ATOM 1731 N N . LEU A 1 224 ? 9.235 8.537 3.377 1.00 96.00 224 LEU A N 1
ATOM 1732 C CA . LEU A 1 224 ? 9.823 7.193 3.326 1.00 96.00 224 LEU A CA 1
ATOM 1733 C C . LEU A 1 224 ? 11.242 7.152 3.902 1.00 96.00 224 LEU A C 1
ATOM 1735 O O . LEU A 1 224 ? 11.561 6.251 4.676 1.00 96.00 224 LEU A O 1
ATOM 1739 N N . ARG A 1 225 ? 12.087 8.144 3.592 1.00 94.44 225 ARG A N 1
ATOM 1740 C CA . ARG A 1 225 ? 13.456 8.204 4.126 1.00 94.44 225 ARG A CA 1
ATOM 1741 C C . ARG A 1 225 ? 13.483 8.351 5.646 1.00 94.44 225 ARG A C 1
ATOM 1743 O O . ARG A 1 225 ? 14.316 7.715 6.284 1.00 94.44 225 ARG A O 1
ATOM 1750 N N . SER A 1 226 ? 12.564 9.123 6.234 1.00 91.88 226 SER A N 1
ATOM 1751 C CA . SER A 1 226 ? 12.444 9.207 7.700 1.00 91.88 226 SER A CA 1
ATOM 1752 C C . SER A 1 226 ? 12.000 7.895 8.356 1.00 91.88 226 SER A C 1
ATOM 1754 O O . SER A 1 226 ? 12.332 7.648 9.513 1.00 91.88 226 SER A O 1
ATOM 1756 N N . ALA A 1 227 ? 11.292 7.037 7.617 1.00 93.81 227 ALA A N 1
ATOM 1757 C CA . ALA A 1 227 ? 10.765 5.775 8.119 1.00 93.81 227 ALA A CA 1
ATOM 1758 C C . ALA A 1 227 ? 11.772 4.612 8.026 1.00 93.81 227 ALA A C 1
ATOM 1760 O O . ALA A 1 227 ? 11.656 3.653 8.785 1.00 93.81 227 ALA A O 1
ATOM 1761 N N . LEU A 1 228 ? 12.787 4.703 7.153 1.00 91.69 228 LEU A N 1
ATOM 1762 C CA . LEU A 1 228 ? 13.788 3.643 6.942 1.00 91.69 228 LEU A CA 1
ATOM 1763 C C . LEU A 1 228 ? 14.521 3.227 8.223 1.00 91.69 228 LEU A C 1
ATOM 1765 O O . LEU A 1 228 ? 14.820 2.051 8.393 1.00 91.69 228 LEU A O 1
ATOM 1769 N N . SER A 1 229 ? 14.812 4.167 9.127 1.00 86.25 229 SER A N 1
ATOM 1770 C CA . SER A 1 229 ? 15.538 3.861 10.368 1.00 86.25 229 SER A CA 1
ATOM 1771 C C . SER A 1 229 ? 14.672 3.209 11.448 1.00 86.25 229 SER A C 1
ATOM 1773 O O . SER A 1 229 ? 15.198 2.847 12.496 1.00 86.25 229 SER A O 1
ATOM 1775 N N . GLN A 1 230 ? 13.356 3.135 11.237 1.00 87.94 230 GLN A N 1
ATOM 1776 C CA . GLN A 1 230 ? 12.378 2.664 12.221 1.00 87.94 230 GLN A CA 1
ATOM 1777 C C . GLN A 1 230 ? 11.927 1.217 11.960 1.00 87.94 230 GLN A C 1
ATOM 1779 O O . GLN A 1 230 ? 11.176 0.667 12.762 1.00 87.94 230 GLN A O 1
ATOM 1784 N N . ASP A 1 231 ? 12.354 0.603 10.851 1.00 86.44 231 ASP A N 1
ATOM 1785 C CA . ASP A 1 231 ? 11.979 -0.762 10.480 1.00 86.44 231 ASP A CA 1
ATOM 1786 C C . ASP A 1 231 ? 13.199 -1.693 10.479 1.00 86.44 231 ASP A C 1
ATOM 1788 O O . ASP A 1 231 ? 14.215 -1.420 9.841 1.00 86.44 231 ASP A O 1
ATOM 1792 N N . GLU A 1 232 ? 13.082 -2.822 11.179 1.00 86.19 232 GLU A N 1
ATOM 1793 C CA . GLU A 1 232 ? 14.081 -3.894 11.175 1.00 86.19 232 GLU A CA 1
ATOM 1794 C C . GLU A 1 232 ? 14.157 -4.605 9.812 1.00 86.19 232 GLU A C 1
ATOM 1796 O O . GLU A 1 232 ? 15.185 -5.197 9.473 1.00 86.19 232 GLU A O 1
ATOM 1801 N N . ASN A 1 233 ? 13.076 -4.554 9.027 1.00 89.25 233 ASN A N 1
ATOM 1802 C CA . ASN A 1 233 ? 12.979 -5.139 7.697 1.00 89.25 233 ASN A CA 1
ATOM 1803 C C . ASN A 1 233 ? 12.363 -4.150 6.688 1.00 89.25 233 ASN A C 1
ATOM 1805 O O . ASN A 1 233 ? 11.199 -4.295 6.312 1.00 89.25 233 ASN A O 1
ATOM 1809 N N . PRO A 1 234 ? 13.136 -3.165 6.199 1.00 92.88 234 PRO A N 1
ATOM 1810 C CA . PRO A 1 234 ? 12.619 -2.051 5.406 1.00 92.88 234 PRO A CA 1
ATOM 1811 C C . PRO A 1 234 ? 12.304 -2.410 3.941 1.00 92.88 234 PRO A C 1
ATOM 1813 O O . PRO A 1 234 ? 12.222 -1.510 3.104 1.00 92.88 234 PRO A O 1
ATOM 1816 N N . THR A 1 235 ? 12.119 -3.691 3.597 1.00 94.06 235 THR A N 1
ATOM 1817 C CA . THR A 1 235 ? 11.972 -4.165 2.208 1.00 94.06 235 THR A CA 1
ATOM 1818 C C . THR A 1 235 ? 10.850 -3.448 1.451 1.00 94.06 235 THR A C 1
ATOM 1820 O O . THR A 1 235 ? 11.004 -3.052 0.293 1.00 94.06 235 THR A O 1
ATOM 1823 N N . GLU A 1 236 ? 9.727 -3.208 2.118 1.00 92.19 236 GLU A N 1
ATOM 1824 C CA . GLU A 1 236 ? 8.560 -2.508 1.593 1.00 92.19 236 GLU A CA 1
ATOM 1825 C C . GLU A 1 236 ? 8.814 -1.013 1.424 1.00 92.19 236 GLU A C 1
ATOM 1827 O O . GLU A 1 236 ? 8.466 -0.443 0.388 1.00 92.19 236 GLU A O 1
ATOM 1832 N N . ILE A 1 237 ? 9.457 -0.392 2.415 1.00 94.94 237 ILE A N 1
ATOM 1833 C CA . ILE A 1 237 ? 9.803 1.033 2.397 1.00 94.94 237 ILE A CA 1
ATOM 1834 C C . ILE A 1 237 ? 10.767 1.308 1.245 1.00 94.94 237 ILE A C 1
ATOM 1836 O O . ILE A 1 237 ? 10.534 2.224 0.461 1.00 94.94 237 ILE A O 1
ATOM 1840 N N . GLN A 1 238 ? 11.808 0.485 1.097 1.00 95.75 238 GLN A N 1
ATOM 1841 C CA . GLN A 1 238 ? 12.787 0.590 0.014 1.00 95.75 238 GLN A CA 1
ATOM 1842 C C . GLN A 1 238 ? 12.131 0.401 -1.358 1.00 95.75 238 GLN A C 1
ATOM 1844 O O . GLN A 1 238 ? 12.400 1.159 -2.288 1.00 95.75 238 GLN A O 1
ATOM 1849 N N . THR A 1 239 ? 11.217 -0.566 -1.485 1.00 94.81 239 THR A N 1
ATOM 1850 C CA . THR A 1 239 ? 10.498 -0.811 -2.743 1.00 94.81 239 THR A CA 1
ATOM 1851 C C . THR A 1 239 ? 9.602 0.375 -3.125 1.00 94.81 239 THR A C 1
ATOM 1853 O O . THR A 1 239 ? 9.545 0.767 -4.293 1.00 94.81 239 THR A O 1
ATOM 1856 N N . GLU A 1 240 ? 8.911 0.992 -2.163 1.00 94.88 240 GLU A N 1
ATOM 1857 C CA . GLU A 1 240 ? 8.113 2.201 -2.419 1.00 94.88 240 GLU A CA 1
ATOM 1858 C C . GLU A 1 240 ? 8.974 3.443 -2.653 1.00 94.88 240 GLU A C 1
ATOM 1860 O O . GLU A 1 240 ? 8.620 4.282 -3.483 1.00 94.88 240 GLU A O 1
ATOM 1865 N N . LEU A 1 241 ? 10.123 3.550 -1.985 1.00 96.50 241 LEU A N 1
ATOM 1866 C CA . LEU A 1 241 ? 11.083 4.630 -2.195 1.00 96.50 241 LEU A CA 1
ATOM 1867 C C . LEU A 1 241 ? 11.649 4.571 -3.612 1.00 96.50 241 LEU A C 1
ATOM 1869 O O . LEU A 1 241 ? 11.632 5.576 -4.319 1.00 96.50 241 LEU A O 1
ATOM 1873 N N . ALA A 1 242 ? 12.051 3.388 -4.073 1.00 96.50 242 ALA A N 1
ATOM 1874 C CA . ALA A 1 242 ? 12.484 3.185 -5.447 1.00 96.50 242 ALA A CA 1
ATOM 1875 C C . ALA A 1 242 ? 11.390 3.545 -6.459 1.00 96.50 242 ALA A C 1
ATOM 1877 O O . ALA A 1 242 ? 11.661 4.212 -7.457 1.00 96.50 242 ALA A O 1
ATOM 1878 N N . ARG A 1 243 ? 10.134 3.167 -6.186 1.00 95.00 243 ARG A N 1
ATOM 1879 C CA . ARG A 1 243 ? 8.990 3.574 -7.012 1.00 95.00 243 ARG A CA 1
ATOM 1880 C C . ARG A 1 243 ? 8.831 5.094 -7.048 1.00 95.00 243 ARG A C 1
ATOM 1882 O O . ARG A 1 243 ? 8.560 5.645 -8.110 1.00 95.00 243 ARG A O 1
ATOM 1889 N N . CYS A 1 244 ? 9.003 5.772 -5.917 1.00 94.88 244 CYS A N 1
ATOM 1890 C CA . CYS A 1 244 ? 8.968 7.229 -5.845 1.00 94.88 244 CYS A CA 1
ATOM 1891 C C . CYS A 1 244 ? 10.083 7.868 -6.694 1.00 94.88 244 CYS A C 1
ATOM 1893 O O . CYS A 1 244 ? 9.809 8.726 -7.534 1.00 94.88 244 CYS A O 1
ATOM 1895 N N . LEU A 1 245 ? 11.322 7.395 -6.542 1.00 96.06 245 LEU A N 1
ATOM 1896 C CA . LEU A 1 245 ? 12.486 7.859 -7.306 1.00 96.06 245 LEU A CA 1
ATOM 1897 C C . LEU A 1 245 ? 12.316 7.627 -8.816 1.00 96.06 245 LEU A C 1
ATOM 1899 O O . LEU A 1 245 ? 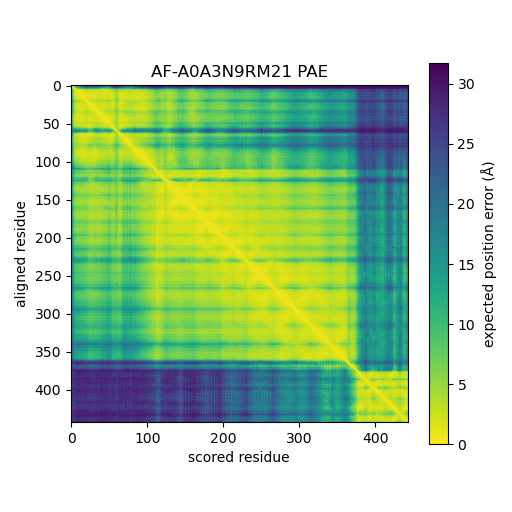12.678 8.488 -9.619 1.00 96.06 245 LEU A O 1
ATOM 1903 N N . LEU A 1 246 ? 11.698 6.508 -9.208 1.00 94.44 246 LEU A N 1
ATOM 1904 C CA . LEU A 1 246 ? 11.374 6.193 -10.599 1.00 94.44 246 LEU A CA 1
ATOM 1905 C C . LEU A 1 246 ? 10.461 7.249 -11.240 1.00 94.44 246 LEU A C 1
ATOM 1907 O O . LEU A 1 246 ? 10.728 7.679 -12.363 1.00 94.44 246 LEU A O 1
ATOM 1911 N N . TYR A 1 247 ? 9.394 7.672 -10.553 1.00 91.88 247 TYR A N 1
ATOM 1912 C CA . TYR A 1 247 ? 8.492 8.715 -11.067 1.00 91.88 247 TYR A CA 1
ATOM 1913 C C . TYR A 1 247 ? 9.130 10.107 -11.063 1.00 91.88 247 TYR A C 1
ATOM 1915 O O . TYR A 1 247 ? 8.761 10.941 -11.879 1.00 91.88 247 TYR A O 1
ATOM 1923 N N . GLN A 1 248 ? 10.135 10.336 -10.218 1.00 92.81 248 GLN A N 1
ATOM 1924 C CA . GLN A 1 248 ? 10.961 11.546 -10.251 1.00 92.81 248 GLN A CA 1
ATOM 1925 C C . GLN A 1 248 ? 12.072 11.506 -11.322 1.00 92.81 248 GLN A C 1
ATOM 1927 O O . GLN A 1 248 ? 12.900 12.411 -11.364 1.00 92.81 248 GLN A O 1
ATOM 1932 N N . HIS A 1 249 ? 12.133 10.466 -12.166 1.00 93.88 249 HIS A N 1
ATOM 1933 C CA . HIS A 1 249 ? 13.194 10.249 -13.165 1.00 93.88 249 HIS A CA 1
ATOM 1934 C C . HIS A 1 249 ? 14.613 10.074 -12.581 1.00 93.88 249 HIS A C 1
ATOM 1936 O O . HIS A 1 249 ? 15.609 10.143 -13.303 1.00 93.88 249 HIS A O 1
ATOM 1942 N N . LYS A 1 250 ? 14.733 9.786 -11.279 1.00 95.81 250 LYS A N 1
ATOM 1943 C CA . LYS A 1 250 ? 16.005 9.509 -10.589 1.00 95.81 250 LYS A CA 1
ATOM 1944 C C . LYS A 1 250 ? 16.381 8.029 -10.731 1.00 95.81 250 LYS A C 1
ATOM 1946 O O . LYS A 1 250 ? 16.414 7.279 -9.756 1.00 95.81 250 LYS A O 1
ATOM 1951 N N . TYR A 1 251 ? 16.621 7.583 -11.964 1.00 96.25 251 TYR A N 1
ATOM 1952 C CA . TYR A 1 251 ? 16.752 6.156 -12.287 1.00 96.25 251 TYR A CA 1
ATOM 1953 C C . TYR A 1 251 ? 17.930 5.452 -11.603 1.00 96.25 251 TYR A C 1
ATOM 1955 O O . TYR A 1 251 ? 17.791 4.311 -11.166 1.00 96.25 251 TYR A O 1
ATOM 1963 N N . ASP A 1 252 ? 19.085 6.115 -11.503 1.00 95.06 252 ASP A N 1
ATOM 1964 C CA . ASP A 1 252 ? 20.270 5.538 -10.861 1.00 95.06 252 ASP A CA 1
ATOM 1965 C C . ASP A 1 252 ? 20.053 5.322 -9.358 1.00 95.06 252 ASP A C 1
ATOM 1967 O O . ASP A 1 252 ? 20.386 4.258 -8.835 1.00 95.06 252 ASP A O 1
ATOM 1971 N N . GLU A 1 253 ? 19.437 6.294 -8.681 1.00 96.75 253 GLU A N 1
ATOM 1972 C CA . GLU A 1 253 ? 19.072 6.179 -7.267 1.00 96.75 253 GLU A CA 1
ATOM 1973 C C . GLU A 1 253 ? 18.008 5.093 -7.067 1.00 96.75 253 GLU A C 1
ATOM 1975 O O . GLU A 1 253 ? 18.174 4.232 -6.208 1.00 96.75 253 GLU A O 1
ATOM 1980 N N . ALA A 1 254 ? 16.964 5.065 -7.904 1.00 97.44 254 ALA A N 1
ATOM 1981 C CA . ALA A 1 254 ? 15.919 4.041 -7.849 1.00 97.44 254 ALA A CA 1
ATOM 1982 C C . ALA A 1 254 ? 16.493 2.623 -8.005 1.00 97.44 254 ALA A C 1
ATOM 1984 O O . ALA A 1 254 ? 16.153 1.720 -7.241 1.00 97.44 254 ALA A O 1
ATOM 1985 N N . HIS A 1 255 ? 17.396 2.430 -8.970 1.00 97.31 255 HIS A N 1
ATOM 1986 C CA . HIS A 1 255 ? 18.072 1.153 -9.172 1.00 97.31 255 HIS A CA 1
ATOM 1987 C C . HIS A 1 255 ? 18.951 0.787 -7.971 1.00 97.31 255 HIS A C 1
ATOM 1989 O O . HIS A 1 255 ? 18.911 -0.357 -7.527 1.00 97.31 255 HIS A O 1
ATOM 1995 N N . SER A 1 256 ? 19.719 1.744 -7.434 1.00 96.88 256 SER A N 1
ATOM 1996 C CA . SER A 1 256 ? 20.562 1.531 -6.251 1.00 96.88 256 SER A CA 1
ATOM 1997 C C . SER A 1 256 ? 19.746 1.100 -5.029 1.00 96.88 256 SER A C 1
ATOM 1999 O O . SER A 1 256 ? 20.159 0.190 -4.313 1.00 96.88 256 SER A O 1
ATOM 2001 N N . GLU A 1 257 ? 18.584 1.715 -4.804 1.00 96.69 257 GLU A N 1
ATOM 2002 C CA . GLU A 1 257 ? 17.673 1.319 -3.728 1.00 96.69 257 GLU A CA 1
ATOM 2003 C C . GLU A 1 257 ? 17.154 -0.109 -3.953 1.00 96.69 257 GLU A C 1
ATOM 2005 O O . GLU A 1 257 ? 17.260 -0.937 -3.052 1.00 96.69 257 GLU A O 1
ATOM 2010 N N . LEU A 1 258 ? 16.695 -0.455 -5.165 1.00 96.38 258 LEU A N 1
ATOM 2011 C CA . LEU A 1 258 ? 16.178 -1.800 -5.469 1.00 96.38 258 LEU A CA 1
ATOM 2012 C C . LEU A 1 258 ? 17.230 -2.901 -5.306 1.00 96.38 258 LEU A C 1
ATOM 2014 O O . LEU A 1 258 ? 16.939 -3.958 -4.755 1.00 96.38 258 LEU A O 1
ATOM 2018 N N . ILE A 1 259 ? 18.466 -2.701 -5.757 1.00 95.88 259 ILE A N 1
ATOM 2019 C CA . ILE A 1 259 ? 19.495 -3.742 -5.589 1.00 95.88 259 ILE A CA 1
ATOM 2020 C C . ILE A 1 259 ? 19.910 -3.935 -4.124 1.00 95.88 259 ILE A C 1
ATOM 2022 O O . ILE A 1 259 ? 20.491 -4.969 -3.804 1.00 95.88 259 ILE A O 1
ATOM 2026 N N . SER A 1 260 ? 19.626 -2.959 -3.253 1.00 94.44 260 SER A N 1
ATOM 2027 C CA . SER A 1 260 ? 19.892 -3.048 -1.813 1.00 94.44 260 SER A CA 1
ATOM 2028 C C . SER A 1 260 ? 18.795 -3.778 -1.029 1.00 94.44 260 SER A C 1
ATOM 2030 O O . SER A 1 260 ? 18.993 -4.092 0.145 1.00 94.44 260 SER A O 1
ATOM 2032 N N . VAL A 1 261 ? 17.649 -4.053 -1.661 1.00 95.06 261 VAL A N 1
ATOM 2033 C CA . VAL A 1 261 ? 16.533 -4.766 -1.036 1.00 95.06 261 VAL A CA 1
ATOM 2034 C C . VAL A 1 261 ? 16.903 -6.229 -0.813 1.00 95.06 261 VAL A C 1
ATOM 2036 O O . VAL A 1 261 ? 17.253 -6.951 -1.747 1.00 95.06 261 VAL A O 1
ATOM 2039 N N . ASP A 1 262 ? 16.762 -6.679 0.429 1.00 94.00 262 ASP A N 1
ATOM 2040 C CA . ASP A 1 262 ? 16.922 -8.081 0.808 1.00 94.00 262 ASP A CA 1
ATOM 2041 C C . ASP A 1 262 ? 15.643 -8.865 0.469 1.00 94.00 262 ASP A C 1
ATOM 2043 O O . ASP A 1 262 ? 14.722 -8.982 1.278 1.00 94.00 262 ASP A O 1
ATOM 2047 N N . ILE A 1 263 ? 15.562 -9.357 -0.771 1.00 91.12 263 ILE A N 1
ATOM 2048 C CA . ILE A 1 263 ? 14.371 -10.037 -1.311 1.00 91.12 263 ILE A CA 1
ATOM 2049 C C . ILE A 1 263 ? 13.986 -11.256 -0.460 1.00 91.12 263 ILE A C 1
ATOM 2051 O O . ILE A 1 263 ? 12.798 -11.534 -0.305 1.00 91.12 263 ILE A O 1
ATOM 2055 N N . ASP A 1 264 ? 14.956 -11.945 0.149 1.00 90.38 264 ASP A N 1
ATOM 2056 C CA . ASP A 1 264 ? 14.705 -13.130 0.979 1.00 90.38 264 ASP A CA 1
ATOM 2057 C C . ASP A 1 264 ? 13.914 -12.792 2.254 1.00 90.38 264 ASP A C 1
ATOM 2059 O O . ASP A 1 264 ? 13.261 -13.659 2.842 1.00 90.38 264 ASP A O 1
ATOM 2063 N N . LYS A 1 265 ? 13.926 -11.521 2.675 1.00 91.44 265 LYS A N 1
ATOM 2064 C CA . LYS A 1 265 ? 13.125 -11.024 3.798 1.00 91.44 265 LYS A CA 1
ATOM 2065 C C . LYS A 1 265 ? 11.755 -10.485 3.389 1.00 91.44 265 LYS A C 1
ATOM 2067 O O . LYS A 1 265 ? 10.970 -10.129 4.275 1.00 91.44 265 LYS A O 1
ATOM 2072 N N . MET A 1 266 ? 11.416 -10.443 2.098 1.00 89.88 266 MET A N 1
ATOM 2073 C CA . MET A 1 266 ? 10.076 -10.037 1.674 1.00 89.88 266 MET A CA 1
ATOM 2074 C C . MET A 1 266 ? 9.030 -11.051 2.131 1.00 89.88 266 MET A C 1
ATOM 2076 O O . MET A 1 266 ? 9.040 -12.222 1.755 1.00 89.88 266 MET A O 1
ATOM 2080 N N . ARG A 1 267 ? 8.068 -10.581 2.928 1.00 84.94 267 ARG A N 1
ATOM 2081 C CA . ARG A 1 267 ? 7.060 -11.452 3.551 1.00 84.94 267 ARG A CA 1
ATOM 2082 C C . ARG A 1 267 ? 5.852 -11.741 2.663 1.00 84.94 267 ARG A C 1
ATOM 2084 O O . ARG A 1 267 ? 5.029 -12.579 3.030 1.00 84.94 267 ARG A O 1
ATOM 2091 N N . ASN A 1 268 ? 5.702 -11.059 1.526 1.00 86.12 268 ASN A N 1
ATOM 2092 C CA . ASN A 1 268 ? 4.551 -11.226 0.643 1.00 86.12 268 ASN A CA 1
ATOM 2093 C C . ASN A 1 268 ? 4.944 -11.493 -0.823 1.00 86.12 268 ASN A C 1
ATOM 2095 O O . ASN A 1 268 ? 5.823 -10.865 -1.402 1.00 86.12 268 ASN A O 1
ATOM 2099 N N . ALA A 1 269 ? 4.215 -12.403 -1.476 1.00 89.06 269 ALA A N 1
ATOM 2100 C CA . ALA A 1 269 ? 4.446 -12.714 -2.890 1.00 89.06 269 ALA A CA 1
ATOM 2101 C C . ALA A 1 269 ? 4.180 -11.504 -3.805 1.00 89.06 269 ALA A C 1
ATOM 2103 O O . ALA A 1 269 ? 4.870 -11.299 -4.799 1.00 89.06 269 ALA A O 1
ATOM 2104 N N . ARG A 1 270 ? 3.200 -10.660 -3.444 1.00 89.69 270 ARG A N 1
ATOM 2105 C CA . ARG A 1 270 ? 2.890 -9.426 -4.185 1.00 89.69 270 ARG A CA 1
ATOM 2106 C C . ARG A 1 270 ? 4.040 -8.414 -4.151 1.00 89.69 270 ARG A C 1
ATOM 2108 O O . ARG A 1 270 ? 4.233 -7.714 -5.138 1.00 89.69 270 ARG A O 1
ATOM 2115 N N . GLY A 1 271 ? 4.793 -8.337 -3.054 1.00 91.31 271 GLY A N 1
ATOM 2116 C CA . GLY A 1 271 ? 5.983 -7.493 -2.956 1.00 91.31 271 GLY A CA 1
ATOM 2117 C C . GLY A 1 271 ? 7.104 -8.002 -3.847 1.00 91.31 271 GLY A C 1
ATOM 2118 O O . GLY A 1 271 ? 7.696 -7.199 -4.556 1.00 91.31 271 GLY A O 1
ATOM 2119 N N . VAL A 1 272 ? 7.307 -9.323 -3.916 1.00 93.69 272 VAL A N 1
ATOM 2120 C CA . VAL A 1 272 ? 8.292 -9.942 -4.824 1.00 93.69 272 VAL A CA 1
ATOM 2121 C C . VAL A 1 272 ? 7.969 -9.631 -6.290 1.00 93.69 272 VAL A C 1
ATOM 2123 O O . VAL A 1 272 ? 8.842 -9.181 -7.029 1.00 93.69 272 VAL A O 1
ATOM 2126 N N . VAL A 1 273 ? 6.707 -9.788 -6.708 1.00 94.25 273 VAL A N 1
ATOM 2127 C CA . VAL A 1 273 ? 6.260 -9.396 -8.061 1.00 94.25 273 VAL A CA 1
ATOM 2128 C C . VAL A 1 273 ? 6.544 -7.912 -8.305 1.00 94.25 273 VAL A C 1
ATOM 2130 O O . VAL A 1 273 ? 7.208 -7.551 -9.274 1.00 94.25 273 VAL A O 1
ATOM 2133 N N . LYS A 1 274 ? 6.099 -7.049 -7.383 1.00 94.00 274 LYS A N 1
ATOM 2134 C CA . LYS A 1 274 ? 6.279 -5.596 -7.479 1.00 94.00 274 LYS A CA 1
ATOM 2135 C C . LYS A 1 274 ? 7.752 -5.190 -7.557 1.00 94.00 274 LYS A C 1
ATOM 2137 O O . LYS A 1 274 ? 8.082 -4.256 -8.281 1.00 94.00 274 LYS A O 1
ATOM 2142 N N . TYR A 1 275 ? 8.621 -5.863 -6.816 1.00 96.06 275 TYR A N 1
ATOM 2143 C CA . TYR A 1 275 ? 10.056 -5.633 -6.822 1.00 96.06 275 TYR A CA 1
ATOM 2144 C C . TYR A 1 275 ? 10.661 -5.870 -8.208 1.00 96.06 275 TYR A C 1
ATOM 2146 O O . TYR A 1 275 ? 11.305 -4.979 -8.764 1.00 96.06 275 TYR A O 1
ATOM 2154 N N . HIS A 1 276 ? 10.420 -7.052 -8.783 1.00 96.25 276 HIS A N 1
ATOM 2155 C CA . HIS A 1 276 ? 10.950 -7.401 -10.101 1.00 96.25 276 HIS A CA 1
ATOM 2156 C C . HIS A 1 276 ? 10.366 -6.505 -11.194 1.00 96.25 276 HIS A C 1
ATOM 2158 O O . HIS A 1 276 ? 11.103 -6.040 -12.064 1.00 96.25 276 HIS A O 1
ATOM 2164 N N . ASP A 1 277 ? 9.072 -6.199 -11.101 1.00 96.19 277 ASP A N 1
ATOM 2165 C CA . ASP A 1 277 ? 8.390 -5.260 -11.985 1.00 96.19 277 ASP A CA 1
ATOM 2166 C C . ASP A 1 277 ? 9.017 -3.859 -11.947 1.00 96.19 277 ASP A C 1
ATOM 2168 O O . ASP A 1 277 ? 9.376 -3.306 -12.988 1.00 96.19 277 ASP A O 1
ATOM 2172 N N . LEU A 1 278 ? 9.250 -3.305 -10.754 1.00 96.44 278 LEU A N 1
ATOM 2173 C CA . LEU A 1 278 ? 9.910 -2.007 -10.593 1.00 96.44 278 LEU A CA 1
ATOM 2174 C C . LEU A 1 278 ? 11.350 -2.013 -11.105 1.00 96.44 278 LEU A C 1
ATOM 2176 O O . LEU A 1 278 ? 11.784 -1.020 -11.691 1.00 96.44 278 LEU A O 1
ATOM 2180 N N . LEU A 1 279 ? 12.089 -3.106 -10.917 1.00 96.50 279 LEU A N 1
ATOM 2181 C CA . LEU A 1 279 ? 13.463 -3.223 -11.399 1.00 96.50 279 LEU A CA 1
ATOM 2182 C C . LEU A 1 279 ? 13.520 -3.223 -12.933 1.00 96.50 279 LEU A C 1
ATOM 2184 O O . LEU A 1 279 ? 14.308 -2.473 -13.516 1.00 96.50 279 LEU A O 1
ATOM 2188 N N . VAL A 1 280 ? 12.637 -3.981 -13.590 1.00 96.44 280 VAL A N 1
ATOM 2189 C CA . VAL A 1 280 ? 12.509 -3.996 -15.057 1.00 96.44 280 VAL A CA 1
ATOM 2190 C C . VAL A 1 280 ? 12.057 -2.638 -15.586 1.00 96.44 280 VAL A C 1
ATOM 2192 O O . VAL A 1 280 ? 12.668 -2.119 -16.525 1.00 96.44 280 VAL A O 1
ATOM 2195 N N . GLN A 1 281 ? 11.046 -2.020 -14.969 1.00 95.94 281 GLN A N 1
ATOM 2196 C CA . GLN A 1 281 ? 10.579 -0.687 -15.356 1.00 95.94 281 GLN A CA 1
AT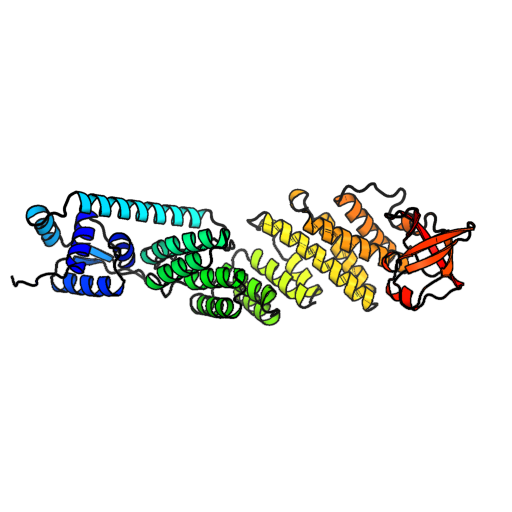OM 2197 C C . GLN A 1 281 ? 11.678 0.369 -15.218 1.00 95.94 281 GLN A C 1
ATOM 2199 O O . GLN A 1 281 ? 11.841 1.197 -16.113 1.00 95.94 281 GLN A O 1
ATOM 2204 N N . THR A 1 282 ? 12.442 0.336 -14.123 1.00 97.62 282 THR A N 1
ATOM 2205 C CA . THR A 1 282 ? 13.524 1.295 -13.872 1.00 97.62 282 THR A CA 1
ATOM 2206 C C . THR A 1 282 ? 14.596 1.200 -14.947 1.00 97.62 282 THR A C 1
ATOM 2208 O O . THR A 1 282 ? 14.943 2.219 -15.540 1.00 97.62 282 THR A O 1
ATOM 2211 N N . CYS A 1 283 ? 15.063 -0.014 -15.258 1.00 95.88 283 CYS A N 1
ATOM 2212 C CA . CYS A 1 283 ? 16.095 -0.214 -16.278 1.00 95.88 283 CYS A CA 1
ATOM 2213 C C . CYS A 1 283 ? 15.589 0.103 -17.692 1.00 95.88 283 CYS A C 1
ATOM 2215 O O . CYS A 1 283 ? 16.325 0.648 -18.512 1.00 95.88 283 CYS A O 1
ATOM 2217 N N . THR A 1 284 ? 14.326 -0.218 -17.984 1.00 93.94 284 THR A N 1
ATOM 2218 C CA . THR A 1 284 ? 13.724 0.046 -19.297 1.00 93.94 284 THR A CA 1
ATOM 2219 C C . THR A 1 284 ? 13.547 1.541 -19.532 1.00 93.94 284 THR A C 1
ATOM 2221 O O . THR A 1 284 ? 13.997 2.059 -20.551 1.00 93.94 284 THR A O 1
ATOM 2224 N N . ARG A 1 285 ? 12.950 2.260 -18.574 1.00 95.31 285 ARG A N 1
ATOM 2225 C CA . ARG A 1 285 ? 12.728 3.708 -18.693 1.00 95.31 285 ARG A CA 1
ATOM 2226 C C . ARG A 1 285 ? 14.040 4.482 -18.721 1.00 95.31 285 ARG A C 1
ATOM 2228 O O . ARG A 1 285 ? 14.161 5.414 -19.506 1.00 95.31 285 ARG A O 1
ATOM 2235 N N . SER A 1 286 ? 15.038 4.070 -17.935 1.00 95.12 286 SER A N 1
ATOM 2236 C CA . SER A 1 286 ? 16.361 4.696 -17.986 1.00 95.12 286 SER A CA 1
ATOM 2237 C C . SER A 1 286 ? 17.026 4.495 -19.349 1.00 95.12 286 SER A C 1
ATOM 2239 O O . SER A 1 286 ? 17.558 5.448 -19.913 1.00 95.12 286 SER A O 1
ATOM 2241 N N . ALA A 1 287 ? 16.939 3.290 -19.926 1.00 91.88 287 ALA A N 1
ATOM 2242 C CA . ALA A 1 287 ? 17.432 3.023 -21.275 1.00 91.88 287 ALA A CA 1
ATOM 2243 C C . ALA A 1 287 ? 16.725 3.898 -22.326 1.00 91.88 287 ALA A C 1
ATOM 2245 O O . ALA A 1 287 ? 17.392 4.481 -23.175 1.00 91.88 287 ALA A O 1
ATOM 2246 N N . GLU A 1 288 ? 15.401 4.049 -22.258 1.00 90.88 288 GLU A N 1
ATOM 2247 C CA . GLU A 1 288 ? 14.661 4.925 -23.176 1.00 90.88 288 GLU A CA 1
ATOM 2248 C C . GLU A 1 288 ? 15.099 6.389 -23.074 1.00 90.88 288 GLU A C 1
ATOM 2250 O O . GLU A 1 288 ? 15.365 7.018 -24.102 1.00 90.88 288 GLU A O 1
ATOM 2255 N N . THR A 1 289 ? 15.217 6.916 -21.852 1.00 92.25 289 THR A N 1
ATOM 2256 C CA . THR A 1 289 ? 15.664 8.294 -21.617 1.00 92.25 289 THR A CA 1
ATOM 2257 C C . THR A 1 289 ? 17.077 8.512 -22.154 1.00 92.25 289 THR A C 1
ATOM 2259 O O . THR A 1 289 ? 17.287 9.394 -22.980 1.00 92.25 289 THR A O 1
ATOM 2262 N N . TYR A 1 290 ? 18.040 7.662 -21.788 1.00 90.38 290 TYR A N 1
ATOM 2263 C CA . TYR A 1 290 ? 19.425 7.827 -22.242 1.00 90.38 290 TYR A CA 1
ATOM 2264 C C . TYR A 1 290 ? 19.608 7.560 -23.739 1.00 90.38 290 TYR A C 1
ATOM 2266 O O . TYR A 1 290 ? 20.499 8.133 -24.367 1.00 90.38 290 TYR A O 1
ATOM 2274 N N . PHE A 1 291 ? 18.755 6.729 -24.345 1.00 86.69 291 PHE A N 1
ATOM 2275 C CA . PHE A 1 291 ? 18.720 6.575 -25.796 1.00 86.69 291 PHE A CA 1
ATOM 2276 C C . PHE A 1 291 ? 18.287 7.868 -26.491 1.00 86.69 291 PHE A C 1
ATOM 2278 O O . PHE A 1 291 ? 18.924 8.243 -27.480 1.00 86.69 291 PHE A O 1
ATOM 2285 N N . ALA A 1 292 ? 17.252 8.538 -25.969 1.00 85.81 292 ALA A N 1
ATOM 2286 C CA . ALA A 1 292 ? 16.774 9.822 -26.476 1.00 85.81 292 ALA A CA 1
ATOM 2287 C C . ALA A 1 292 ? 17.813 10.941 -26.289 1.00 85.81 292 ALA A C 1
ATOM 2289 O O . ALA A 1 292 ? 18.024 11.729 -27.208 1.00 85.81 292 ALA A O 1
ATOM 2290 N N . ASP A 1 293 ? 18.516 10.950 -25.155 1.00 87.25 293 ASP A N 1
ATOM 2291 C CA . ASP A 1 293 ? 19.578 11.922 -24.855 1.00 87.25 293 ASP A CA 1
ATOM 2292 C C . ASP A 1 293 ? 20.876 11.671 -25.649 1.00 87.25 293 ASP A C 1
ATOM 2294 O O . ASP A 1 293 ? 21.772 12.515 -25.680 1.00 87.25 293 ASP A O 1
ATOM 2298 N N . GLY A 1 294 ? 21.016 10.501 -26.284 1.00 83.62 294 GLY A N 1
ATOM 2299 C CA . GLY A 1 294 ? 22.228 10.100 -27.005 1.00 83.62 294 GLY A CA 1
ATOM 2300 C C . GLY A 1 294 ? 23.383 9.627 -26.108 1.00 83.62 294 GLY A C 1
ATOM 2301 O O . GLY A 1 294 ? 24.466 9.324 -26.619 1.00 83.62 294 GLY A O 1
ATOM 2302 N N . ASP A 1 295 ? 23.168 9.499 -24.793 1.00 88.38 295 ASP A N 1
ATOM 2303 C CA . ASP A 1 295 ? 24.164 9.000 -23.838 1.00 88.38 295 ASP A CA 1
ATOM 2304 C C . ASP A 1 295 ? 24.321 7.478 -23.967 1.00 88.38 295 ASP A C 1
ATOM 2306 O O . ASP A 1 295 ? 23.672 6.662 -23.308 1.00 88.38 295 ASP A O 1
ATOM 2310 N N . SER A 1 296 ? 25.224 7.086 -24.862 1.00 83.25 296 SER A N 1
ATOM 2311 C CA . SER A 1 296 ? 25.444 5.682 -25.204 1.00 83.25 296 SER A CA 1
ATOM 2312 C C . SER A 1 296 ? 26.055 4.867 -24.057 1.00 83.25 296 SER A C 1
ATOM 2314 O O . SER A 1 296 ? 25.879 3.651 -24.024 1.00 83.25 296 SER A O 1
ATOM 2316 N N . GLN A 1 297 ? 26.758 5.504 -23.112 1.00 88.06 297 GLN A N 1
ATOM 2317 C CA . GLN A 1 297 ? 27.382 4.809 -21.983 1.00 88.06 297 GLN A CA 1
ATOM 2318 C C . GLN A 1 297 ? 26.352 4.468 -20.901 1.00 88.06 297 GLN A C 1
ATOM 2320 O O . GLN A 1 297 ? 26.313 3.334 -20.411 1.00 88.06 297 GLN A O 1
ATOM 2325 N N . LYS A 1 298 ? 25.486 5.421 -20.537 1.00 90.94 298 LYS A N 1
ATOM 2326 C CA . LYS A 1 298 ? 24.407 5.156 -19.573 1.00 90.94 298 LYS A CA 1
ATOM 2327 C C . LYS A 1 298 ? 23.342 4.224 -20.136 1.00 90.94 298 LYS A C 1
ATOM 2329 O O . LYS A 1 298 ? 22.790 3.402 -19.401 1.00 90.94 298 LYS A O 1
ATOM 2334 N N . LEU A 1 299 ? 23.096 4.298 -21.440 1.00 88.31 299 LEU A N 1
ATOM 2335 C CA . LEU A 1 299 ? 22.240 3.350 -22.140 1.00 88.31 299 LEU A CA 1
ATOM 2336 C C . LEU A 1 299 ? 22.775 1.917 -22.042 1.00 88.31 299 LEU A C 1
ATOM 2338 O O . LEU A 1 299 ? 22.051 1.025 -21.609 1.00 88.31 299 LEU A O 1
ATOM 2342 N N . GLU A 1 300 ? 24.048 1.699 -22.379 1.00 87.62 300 GLU A N 1
ATOM 2343 C CA . GLU A 1 300 ? 24.691 0.387 -22.243 1.00 87.62 300 GLU A CA 1
ATOM 2344 C C . GLU A 1 300 ? 24.606 -0.127 -20.798 1.00 87.62 300 GLU A C 1
ATOM 2346 O O . GLU A 1 300 ? 24.211 -1.268 -20.563 1.00 87.62 300 GLU A O 1
ATOM 2351 N N . THR A 1 301 ? 24.864 0.748 -19.822 1.00 92.62 301 THR A N 1
ATOM 2352 C CA . THR A 1 301 ? 24.731 0.429 -18.392 1.00 92.62 301 THR A CA 1
ATOM 2353 C C . THR A 1 301 ? 23.304 -0.004 -18.033 1.00 92.62 301 THR A C 1
ATOM 2355 O O . THR A 1 301 ? 23.115 -0.998 -17.334 1.00 92.62 301 THR A O 1
ATOM 2358 N N . SER A 1 302 ? 22.287 0.698 -18.539 1.00 93.38 302 SER A N 1
ATOM 2359 C CA . SER A 1 302 ? 20.872 0.370 -18.306 1.00 93.38 302 SER A CA 1
ATOM 2360 C C . SER A 1 302 ? 20.492 -0.988 -18.903 1.00 93.38 302 SER A C 1
ATOM 2362 O O . SER A 1 302 ? 19.772 -1.761 -18.275 1.00 93.38 302 SER A O 1
ATOM 2364 N N . MET A 1 303 ? 21.033 -1.320 -20.077 1.00 90.19 303 MET A N 1
ATOM 2365 C CA . MET A 1 303 ? 20.809 -2.610 -20.736 1.00 90.19 303 MET A CA 1
ATOM 2366 C C . MET A 1 303 ? 21.465 -3.778 -19.994 1.00 90.19 303 MET A C 1
ATOM 2368 O O . MET A 1 303 ? 20.873 -4.857 -19.906 1.00 90.19 303 MET A O 1
ATOM 2372 N N . ILE A 1 304 ? 22.653 -3.559 -19.421 1.00 91.94 304 ILE A N 1
ATOM 2373 C CA . ILE A 1 304 ? 23.326 -4.538 -18.557 1.00 91.94 304 ILE A CA 1
ATOM 2374 C C . ILE A 1 304 ? 22.490 -4.788 -17.298 1.00 91.94 304 ILE A C 1
ATOM 2376 O O . ILE A 1 304 ? 22.199 -5.942 -16.984 1.00 91.94 304 ILE A O 1
ATOM 2380 N N . ARG A 1 305 ? 22.035 -3.720 -16.627 1.00 95.25 305 ARG A N 1
ATOM 2381 C CA . ARG A 1 305 ? 21.161 -3.819 -15.445 1.00 95.25 305 ARG A CA 1
ATOM 2382 C C . ARG A 1 305 ? 19.863 -4.565 -15.760 1.00 95.25 305 ARG A C 1
ATOM 2384 O O . ARG A 1 305 ? 19.470 -5.447 -15.002 1.00 95.25 305 ARG A O 1
ATOM 2391 N N . LEU A 1 306 ? 19.242 -4.290 -16.911 1.00 94.50 306 LEU A N 1
ATOM 2392 C CA . LEU A 1 306 ? 18.051 -5.013 -17.363 1.00 94.50 306 LEU A CA 1
ATOM 2393 C C . LEU A 1 306 ? 18.336 -6.512 -17.553 1.00 94.50 306 LEU A C 1
ATOM 2395 O O . LEU A 1 306 ? 17.589 -7.348 -17.049 1.00 94.50 306 LEU A O 1
ATOM 2399 N N . ALA A 1 307 ? 19.439 -6.870 -18.217 1.00 91.81 307 ALA A N 1
ATOM 2400 C CA . ALA A 1 307 ? 19.832 -8.268 -18.409 1.00 91.81 307 ALA A CA 1
ATOM 2401 C C . ALA A 1 307 ? 20.125 -8.999 -17.087 1.00 91.81 307 ALA A C 1
ATOM 2403 O O . ALA A 1 307 ? 19.898 -10.205 -16.975 1.00 91.81 307 ALA A O 1
ATOM 2404 N N . GLU A 1 308 ? 20.680 -8.303 -16.095 1.00 93.75 308 GLU A N 1
ATOM 2405 C CA . GLU A 1 308 ? 20.887 -8.837 -14.746 1.00 93.75 308 GLU A CA 1
ATOM 2406 C C . GLU A 1 308 ? 19.570 -9.018 -13.993 1.00 93.75 308 GLU A C 1
ATOM 2408 O O . GLU A 1 308 ? 19.376 -10.058 -13.365 1.00 93.75 308 GLU A O 1
ATOM 2413 N N . ALA A 1 309 ? 18.657 -8.050 -14.099 1.00 94.88 309 ALA A N 1
ATOM 2414 C CA . ALA A 1 309 ? 17.331 -8.119 -13.500 1.00 94.88 309 ALA A CA 1
ATOM 2415 C C . ALA A 1 309 ? 16.553 -9.335 -14.016 1.00 94.88 309 ALA A C 1
ATOM 2417 O O . ALA A 1 309 ? 16.065 -10.121 -13.208 1.00 94.88 309 ALA A O 1
ATOM 2418 N N . ILE A 1 310 ? 16.523 -9.542 -15.339 1.00 93.94 310 ILE A N 1
ATOM 2419 C CA . ILE A 1 310 ? 15.828 -10.663 -15.999 1.00 93.94 310 ILE A CA 1
ATOM 2420 C C . ILE A 1 310 ? 16.296 -12.016 -15.458 1.00 93.94 310 ILE A C 1
ATOM 2422 O O . ILE A 1 310 ? 15.478 -12.871 -15.131 1.00 93.94 310 ILE A O 1
ATOM 2426 N N . ARG A 1 311 ? 17.613 -12.196 -15.291 1.00 92.25 311 ARG A N 1
ATOM 2427 C CA . ARG A 1 311 ? 18.204 -13.442 -14.771 1.00 92.25 311 ARG A CA 1
ATOM 2428 C C . ARG A 1 311 ? 17.785 -13.772 -13.336 1.00 92.25 311 ARG A C 1
ATOM 2430 O O . ARG A 1 311 ? 17.931 -14.918 -12.923 1.00 92.25 311 ARG A O 1
ATOM 2437 N N . ARG A 1 312 ? 17.311 -12.783 -12.575 1.00 92.56 312 ARG A N 1
ATOM 2438 C CA . ARG A 1 312 ? 16.881 -12.942 -11.180 1.00 92.56 312 ARG A CA 1
ATOM 2439 C C . ARG A 1 312 ? 15.374 -13.141 -11.031 1.00 92.56 312 ARG A C 1
ATOM 2441 O O . ARG A 1 312 ? 14.946 -13.387 -9.912 1.00 92.56 312 ARG A O 1
ATOM 2448 N N . ILE A 1 313 ? 14.577 -13.018 -12.097 1.00 94.50 313 ILE A N 1
ATOM 2449 C CA . ILE A 1 313 ? 13.114 -13.145 -12.019 1.00 94.50 313 ILE A CA 1
ATOM 2450 C C . ILE A 1 313 ? 12.748 -14.621 -11.808 1.00 94.50 313 ILE A C 1
ATOM 2452 O O . ILE A 1 313 ? 13.006 -15.442 -12.693 1.00 94.50 313 ILE A O 1
ATOM 2456 N N . PRO A 1 314 ? 12.136 -14.997 -10.671 1.00 92.38 314 PRO A N 1
ATOM 2457 C CA . PRO A 1 314 ? 11.656 -16.354 -10.488 1.00 92.38 314 PRO A CA 1
ATOM 2458 C C . PRO A 1 314 ? 10.332 -16.569 -11.250 1.00 92.38 314 PRO A C 1
ATOM 2460 O O . PRO A 1 314 ? 9.546 -15.630 -11.388 1.00 92.38 314 PRO A O 1
ATOM 2463 N N . PRO A 1 315 ? 10.000 -17.808 -11.670 1.00 89.12 315 PRO A N 1
ATOM 2464 C CA . PRO A 1 315 ? 8.794 -18.077 -12.464 1.00 89.12 315 PRO A CA 1
ATOM 2465 C C . PRO A 1 315 ? 7.482 -17.611 -11.819 1.00 89.12 315 PRO A C 1
ATOM 2467 O O . PRO A 1 315 ? 6.563 -17.196 -12.511 1.00 89.12 315 PRO A O 1
ATOM 2470 N N . HIS A 1 316 ? 7.388 -17.649 -10.487 1.00 89.62 316 HIS A N 1
ATOM 2471 C CA . HIS A 1 316 ? 6.191 -17.222 -9.756 1.00 89.62 316 HIS A CA 1
ATOM 2472 C C . HIS A 1 316 ? 6.032 -15.695 -9.661 1.00 89.62 316 HIS A C 1
ATOM 2474 O O . HIS A 1 316 ? 4.973 -15.233 -9.244 1.00 89.62 316 HIS A O 1
ATOM 2480 N N . ALA A 1 317 ? 7.069 -14.920 -10.000 1.00 92.19 317 ALA A N 1
ATOM 2481 C CA . ALA A 1 317 ? 6.998 -13.461 -10.048 1.00 92.19 317 ALA A CA 1
ATOM 2482 C C . ALA A 1 317 ? 6.542 -12.932 -11.418 1.00 92.19 317 ALA A C 1
ATOM 2484 O O . ALA A 1 317 ? 6.233 -11.749 -11.528 1.00 92.19 317 ALA A O 1
ATOM 2485 N N . LEU A 1 318 ? 6.505 -13.785 -12.449 1.00 93.56 318 LEU A N 1
ATOM 2486 C CA . LEU A 1 318 ? 6.116 -13.417 -13.807 1.00 93.56 318 LEU A CA 1
ATOM 2487 C C . LEU A 1 318 ? 4.588 -13.352 -13.937 1.00 93.56 318 LEU A C 1
ATOM 2489 O O . LEU A 1 318 ? 3.927 -14.367 -14.152 1.00 93.56 318 LEU A O 1
ATOM 2493 N N . ASP A 1 319 ? 4.033 -12.151 -13.791 1.00 93.69 319 ASP A N 1
ATOM 2494 C CA . ASP A 1 319 ? 2.626 -11.859 -14.061 1.00 93.69 319 ASP A CA 1
ATOM 2495 C C . ASP A 1 319 ? 2.440 -11.116 -15.398 1.00 93.69 319 ASP A C 1
ATOM 2497 O O . ASP A 1 319 ? 3.400 -10.735 -16.070 1.00 93.69 319 ASP A O 1
ATOM 2501 N N . ALA A 1 320 ? 1.182 -10.897 -15.793 1.00 93.38 320 ALA A N 1
ATOM 2502 C CA . ALA A 1 320 ? 0.857 -10.240 -17.061 1.00 93.38 320 ALA A CA 1
ATOM 2503 C C . ALA A 1 320 ? 1.386 -8.794 -17.154 1.00 93.38 320 ALA A C 1
ATOM 2505 O O . ALA A 1 320 ? 1.632 -8.292 -18.253 1.00 93.38 320 ALA A O 1
ATOM 2506 N N . GLN A 1 321 ? 1.547 -8.105 -16.018 1.00 93.31 321 GLN A N 1
ATOM 2507 C CA . GLN A 1 321 ? 2.039 -6.730 -15.996 1.00 93.31 321 GLN A CA 1
ATOM 2508 C C . GLN A 1 321 ? 3.559 -6.691 -16.190 1.00 93.31 321 GLN A C 1
ATOM 2510 O O . GLN A 1 321 ? 4.043 -5.908 -17.010 1.00 93.31 321 GLN A O 1
ATOM 2515 N N . LEU A 1 322 ? 4.295 -7.561 -15.495 1.00 94.56 322 LEU A N 1
ATOM 2516 C CA . LEU A 1 322 ? 5.734 -7.720 -15.671 1.00 94.56 322 LEU A CA 1
ATOM 2517 C C . LEU A 1 322 ? 6.058 -8.210 -17.088 1.00 94.56 322 LEU A C 1
ATOM 2519 O O . LEU A 1 322 ? 6.961 -7.667 -17.721 1.00 94.56 322 LEU A O 1
ATOM 2523 N N . GLU A 1 323 ? 5.291 -9.162 -17.629 1.00 94.31 323 GLU A N 1
ATOM 2524 C CA . GLU A 1 323 ? 5.420 -9.593 -19.027 1.00 94.31 323 GLU A CA 1
ATOM 2525 C C . GLU A 1 323 ? 5.281 -8.410 -19.993 1.00 94.31 323 GLU A C 1
ATOM 2527 O O . GLU A 1 323 ? 6.126 -8.216 -20.869 1.00 94.31 323 GLU A O 1
ATOM 2532 N N . LYS A 1 324 ? 4.260 -7.567 -19.807 1.00 92.75 324 LYS A N 1
ATOM 2533 C CA . LYS A 1 324 ? 4.078 -6.366 -20.627 1.00 92.75 324 LYS A CA 1
ATOM 2534 C C . LYS A 1 324 ? 5.300 -5.442 -20.560 1.00 92.75 324 LYS A C 1
ATOM 2536 O O . LYS A 1 324 ? 5.783 -5.004 -21.601 1.00 92.75 324 LYS A O 1
ATOM 2541 N N . HIS A 1 325 ? 5.822 -5.155 -19.369 1.00 93.38 325 HIS A N 1
ATOM 2542 C CA . HIS A 1 325 ? 6.995 -4.286 -19.237 1.00 93.38 325 HIS A CA 1
ATOM 2543 C C . HIS A 1 325 ? 8.272 -4.916 -19.811 1.00 93.38 325 HIS A C 1
ATOM 2545 O O . HIS A 1 325 ? 9.109 -4.199 -20.358 1.00 93.38 325 HIS A O 1
ATOM 2551 N N . LEU A 1 326 ? 8.414 -6.243 -19.749 1.00 93.75 326 LEU A N 1
ATOM 2552 C CA . LEU A 1 326 ? 9.489 -6.966 -20.430 1.00 93.75 326 LEU A CA 1
ATOM 2553 C C . LEU A 1 326 ? 9.390 -6.800 -21.952 1.00 93.75 326 LEU A C 1
ATOM 2555 O O . LEU A 1 326 ? 10.400 -6.515 -22.590 1.00 93.75 326 LEU A O 1
ATOM 2559 N N . ARG A 1 327 ? 8.186 -6.893 -22.532 1.00 90.88 327 ARG A N 1
ATOM 2560 C CA . ARG A 1 327 ? 7.943 -6.642 -23.967 1.00 90.88 327 ARG A CA 1
ATOM 2561 C C . ARG A 1 327 ? 8.258 -5.203 -24.372 1.00 90.88 327 ARG A C 1
ATOM 2563 O O . ARG A 1 327 ? 8.870 -4.976 -25.417 1.00 90.88 327 ARG A O 1
ATOM 2570 N N . ASP A 1 328 ? 7.882 -4.233 -23.543 1.00 85.94 328 ASP A N 1
ATOM 2571 C CA . ASP A 1 328 ? 8.226 -2.825 -23.763 1.00 85.94 328 ASP A CA 1
ATOM 2572 C C . ASP A 1 328 ? 9.758 -2.632 -23.739 1.00 85.94 328 ASP A C 1
ATOM 2574 O O . ASP A 1 328 ? 10.326 -1.990 -24.629 1.00 85.94 328 ASP A O 1
ATOM 2578 N N . GLY A 1 329 ? 10.447 -3.275 -22.788 1.00 88.12 329 GLY A N 1
ATOM 2579 C CA . GLY A 1 329 ? 11.910 -3.312 -22.712 1.00 88.12 329 GLY A CA 1
ATOM 2580 C C . GLY A 1 329 ? 12.570 -3.967 -23.925 1.00 88.12 329 GLY A C 1
ATOM 2581 O O . GLY A 1 329 ? 13.532 -3.426 -24.472 1.00 88.12 329 GLY A O 1
ATOM 2582 N N . GLU A 1 330 ? 12.023 -5.084 -24.403 1.00 90.12 330 GLU A N 1
ATOM 2583 C CA . GLU A 1 330 ? 12.469 -5.779 -25.6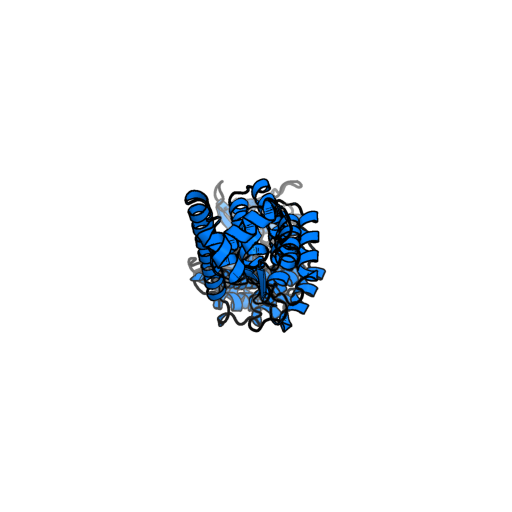13 1.00 90.12 330 GLU A CA 1
ATOM 2584 C 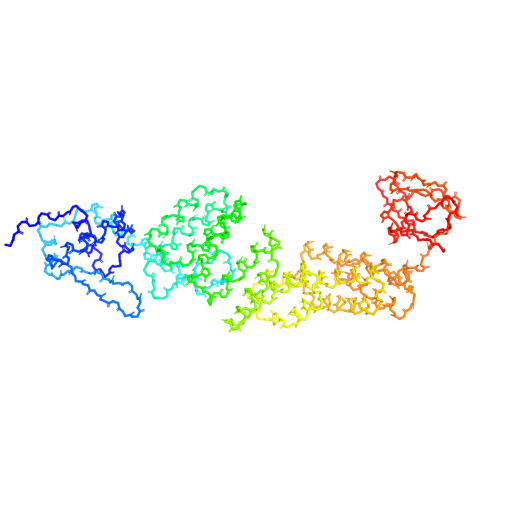C . GLU A 1 330 ? 12.361 -4.872 -26.847 1.00 90.12 330 GLU A C 1
ATOM 2586 O O . GLU A 1 330 ? 13.305 -4.754 -27.631 1.00 90.12 330 GLU A O 1
ATOM 2591 N N . SER A 1 331 ? 11.231 -4.177 -26.999 1.00 85.19 331 SER A N 1
ATOM 2592 C CA . SER A 1 331 ? 11.004 -3.213 -28.079 1.00 85.19 331 SER A CA 1
ATOM 2593 C C . SER A 1 331 ? 12.047 -2.092 -28.058 1.00 85.19 331 SER A C 1
ATOM 2595 O O . SER A 1 331 ? 12.652 -1.768 -29.084 1.00 85.19 331 SER A O 1
ATOM 2597 N N . THR A 1 332 ? 12.334 -1.529 -26.885 1.00 84.38 332 THR A N 1
ATOM 2598 C CA . THR A 1 332 ? 13.395 -0.526 -26.699 1.00 84.38 332 THR A CA 1
ATOM 2599 C C . THR A 1 332 ? 14.773 -1.064 -27.057 1.00 84.38 332 THR A C 1
ATOM 2601 O O . THR A 1 332 ? 15.500 -0.429 -27.825 1.00 84.38 332 THR A O 1
ATOM 2604 N N . ALA A 1 333 ? 15.110 -2.259 -26.578 1.00 87.81 333 ALA A N 1
ATOM 2605 C CA . ALA A 1 333 ? 16.372 -2.914 -26.881 1.00 87.81 333 ALA A CA 1
ATOM 2606 C C . ALA A 1 333 ? 16.542 -3.142 -28.392 1.00 87.81 333 ALA A C 1
ATOM 2608 O O . ALA A 1 333 ? 17.599 -2.850 -28.948 1.00 87.81 333 ALA A O 1
ATOM 2609 N N . ARG A 1 334 ? 15.487 -3.580 -29.093 1.00 85.88 334 ARG A N 1
ATOM 2610 C CA . ARG A 1 334 ? 15.510 -3.790 -30.551 1.00 85.88 334 ARG A CA 1
ATOM 2611 C C . ARG A 1 334 ? 15.753 -2.494 -31.322 1.00 85.88 334 ARG A C 1
ATOM 2613 O O . ARG A 1 334 ? 16.547 -2.496 -32.262 1.00 85.88 334 ARG A O 1
ATOM 2620 N N . ARG A 1 335 ? 15.130 -1.381 -30.915 1.00 81.44 335 ARG A N 1
ATOM 2621 C CA . ARG A 1 335 ? 15.380 -0.057 -31.521 1.00 81.44 335 ARG A CA 1
ATOM 2622 C C . ARG A 1 335 ? 16.846 0.352 -31.388 1.00 81.44 335 ARG A C 1
ATOM 2624 O O . ARG A 1 335 ? 17.446 0.822 -32.353 1.00 81.44 335 ARG A O 1
ATOM 2631 N N . PHE A 1 336 ? 17.436 0.123 -30.217 1.00 82.00 336 PHE A N 1
ATOM 2632 C CA . PHE A 1 336 ? 18.844 0.421 -29.976 1.00 82.00 336 PHE A CA 1
ATOM 2633 C C . PHE A 1 336 ? 19.789 -0.506 -30.750 1.00 82.00 336 PHE A C 1
ATOM 2635 O O . PHE A 1 336 ? 20.760 -0.031 -31.339 1.00 82.00 336 PHE A O 1
ATOM 2642 N N . LEU A 1 337 ? 19.474 -1.802 -30.826 1.00 84.50 337 LEU A N 1
ATOM 2643 C CA . LEU A 1 337 ? 20.269 -2.779 -31.568 1.00 84.50 337 LEU A CA 1
ATOM 2644 C C . LEU A 1 337 ? 20.425 -2.396 -33.043 1.00 84.50 337 LEU A C 1
ATOM 2646 O O . LEU A 1 337 ? 21.494 -2.583 -33.613 1.00 84.50 337 LEU A O 1
ATOM 2650 N N . VAL A 1 338 ? 19.395 -1.815 -33.661 1.00 77.62 338 VAL A N 1
ATOM 2651 C CA . VAL A 1 338 ? 19.485 -1.353 -35.054 1.00 77.62 338 VAL A CA 1
ATOM 2652 C C . VAL A 1 338 ? 20.472 -0.202 -35.220 1.00 77.62 338 VAL A C 1
ATOM 2654 O O . VAL A 1 338 ? 21.179 -0.164 -36.223 1.00 77.62 338 VAL A O 1
ATOM 2657 N N . ARG A 1 339 ? 20.553 0.708 -34.243 1.00 76.06 339 ARG A N 1
ATOM 2658 C CA . ARG A 1 339 ? 21.516 1.816 -34.264 1.00 76.06 339 ARG A CA 1
ATOM 2659 C C . ARG A 1 339 ? 22.952 1.322 -34.082 1.00 76.06 339 ARG A C 1
ATOM 2661 O O . ARG A 1 339 ? 23.855 1.808 -34.751 1.00 76.06 339 ARG A O 1
ATOM 2668 N N . GLU A 1 340 ? 23.159 0.376 -33.170 1.00 80.44 340 GLU A N 1
ATOM 2669 C CA . GLU A 1 340 ? 24.492 -0.135 -32.821 1.00 80.44 340 GLU A CA 1
ATOM 2670 C C . GLU A 1 340 ? 25.007 -1.217 -33.774 1.00 80.44 340 GLU A C 1
ATOM 2672 O O . GLU A 1 340 ? 26.214 -1.385 -33.943 1.00 80.44 340 GLU A O 1
ATOM 2677 N N . GLY A 1 341 ? 24.118 -1.986 -34.394 1.00 79.81 341 GLY A N 1
ATOM 2678 C CA . GLY A 1 341 ? 24.504 -3.108 -35.234 1.00 79.81 341 GLY A CA 1
ATOM 2679 C C . GLY A 1 341 ? 25.249 -4.198 -34.456 1.00 79.81 341 GLY A C 1
ATOM 2680 O O . GLY A 1 341 ? 24.839 -4.629 -33.383 1.00 79.81 341 GLY A O 1
ATOM 2681 N N . SER A 1 342 ? 26.363 -4.674 -35.019 1.00 81.94 342 SER A N 1
ATOM 2682 C CA . SER A 1 342 ? 27.180 -5.768 -34.460 1.00 81.94 342 SER A CA 1
ATOM 2683 C C . SER A 1 342 ? 28.337 -5.304 -33.559 1.00 81.94 342 SER A C 1
ATOM 2685 O O . SER A 1 342 ? 29.271 -6.079 -33.308 1.00 81.94 342 SER A O 1
ATOM 2687 N N . THR A 1 343 ? 28.309 -4.051 -33.089 1.00 84.62 343 THR A N 1
ATOM 2688 C CA . THR A 1 343 ? 29.299 -3.521 -32.134 1.00 84.62 343 THR A CA 1
ATOM 2689 C C . THR A 1 343 ? 29.282 -4.323 -30.823 1.00 84.62 343 THR A C 1
ATOM 2691 O O . THR A 1 343 ? 28.315 -5.040 -30.547 1.00 84.62 343 THR A O 1
ATOM 2694 N N . PRO A 1 344 ? 30.323 -4.223 -29.972 1.00 84.62 344 PRO A N 1
ATOM 2695 C CA . PRO A 1 344 ? 30.288 -4.820 -28.635 1.00 84.62 344 PRO A CA 1
ATOM 2696 C C . PRO A 1 344 ? 29.033 -4.427 -27.840 1.00 84.62 344 PRO A C 1
ATOM 2698 O O . PRO A 1 344 ? 28.415 -5.287 -27.221 1.00 84.62 344 PRO A O 1
ATOM 2701 N N . ARG A 1 345 ? 28.594 -3.166 -27.958 1.00 83.62 345 ARG A N 1
ATOM 2702 C CA . ARG A 1 345 ? 27.347 -2.670 -27.360 1.00 83.62 345 ARG A CA 1
ATOM 2703 C C . ARG A 1 345 ? 26.120 -3.363 -27.935 1.00 83.62 345 ARG A C 1
ATOM 2705 O O . ARG A 1 345 ? 25.303 -3.872 -27.177 1.00 83.62 345 ARG A O 1
ATOM 2712 N N . GLY A 1 346 ? 26.020 -3.449 -29.262 1.00 84.38 346 GLY A N 1
ATOM 2713 C CA . GLY A 1 346 ? 24.942 -4.177 -29.932 1.00 84.38 346 GLY A CA 1
ATOM 2714 C C . GLY A 1 346 ? 24.851 -5.641 -29.485 1.00 84.38 346 GLY A C 1
ATOM 2715 O O . GLY A 1 346 ? 23.760 -6.143 -29.238 1.00 84.38 346 GLY A O 1
ATOM 2716 N N . ARG A 1 347 ? 25.983 -6.317 -29.253 1.00 86.56 347 ARG A N 1
ATOM 2717 C CA . ARG A 1 347 ? 25.997 -7.686 -28.695 1.00 86.56 347 ARG A CA 1
ATOM 2718 C C . ARG A 1 347 ? 25.424 -7.762 -27.287 1.00 86.56 347 ARG A C 1
ATOM 2720 O O . ARG A 1 347 ? 24.644 -8.670 -27.017 1.00 86.56 347 ARG A O 1
ATOM 2727 N N . THR A 1 348 ? 25.765 -6.814 -26.416 1.00 86.62 348 THR A N 1
ATOM 2728 C CA . THR A 1 348 ? 25.190 -6.731 -25.065 1.00 86.62 348 THR A CA 1
ATOM 2729 C C . THR A 1 348 ? 23.669 -6.589 -25.122 1.00 86.62 348 THR A C 1
ATOM 2731 O O . THR A 1 348 ? 22.948 -7.291 -24.423 1.00 86.62 348 THR A O 1
ATOM 2734 N N . VAL A 1 349 ? 23.173 -5.728 -26.008 1.00 87.38 349 VAL A N 1
ATOM 2735 C CA . VAL A 1 349 ? 21.739 -5.451 -26.189 1.00 87.38 349 VAL A CA 1
ATOM 2736 C C . VAL A 1 349 ? 21.001 -6.651 -26.761 1.00 87.38 349 VAL A C 1
ATOM 2738 O O . VAL A 1 349 ? 19.911 -6.985 -26.301 1.00 87.38 349 VAL A O 1
ATOM 2741 N N . ALA A 1 350 ? 21.603 -7.312 -27.747 1.00 88.19 350 ALA A N 1
ATOM 2742 C CA . ALA A 1 350 ? 21.077 -8.534 -28.330 1.00 88.19 350 ALA A CA 1
ATOM 2743 C C . ALA A 1 350 ? 20.947 -9.647 -27.289 1.00 88.19 350 ALA A C 1
ATOM 2745 O O . ALA A 1 350 ? 19.895 -10.270 -27.205 1.00 88.19 350 ALA A O 1
ATOM 2746 N N . ALA A 1 351 ? 21.955 -9.819 -26.429 1.00 88.38 351 ALA A N 1
ATOM 2747 C CA . ALA A 1 351 ? 21.884 -10.775 -25.330 1.00 88.38 351 ALA A CA 1
ATOM 2748 C C . ALA A 1 351 ? 20.727 -10.464 -24.362 1.00 88.38 351 ALA A C 1
ATOM 2750 O O . ALA A 1 351 ? 20.087 -11.389 -23.865 1.00 88.38 351 ALA A O 1
ATOM 2751 N N . THR A 1 352 ? 20.416 -9.184 -24.114 1.00 90.44 352 THR A N 1
ATOM 2752 C CA . THR A 1 352 ? 19.234 -8.803 -23.324 1.00 90.44 352 THR A CA 1
ATOM 2753 C C . THR A 1 352 ? 17.931 -9.202 -24.022 1.00 90.44 352 THR A C 1
ATOM 2755 O O . THR A 1 352 ? 17.049 -9.747 -23.367 1.00 90.44 352 THR A O 1
ATOM 2758 N N . ILE A 1 353 ? 17.806 -8.973 -25.335 1.00 90.12 353 ILE A N 1
ATOM 2759 C CA . ILE A 1 353 ? 16.623 -9.374 -26.123 1.00 90.12 353 ILE A CA 1
ATOM 2760 C C . ILE A 1 353 ? 16.423 -10.891 -26.054 1.00 90.12 353 ILE A C 1
ATOM 2762 O O . ILE A 1 353 ? 15.324 -11.356 -25.757 1.00 90.12 353 ILE A O 1
ATOM 2766 N N . ASP A 1 354 ? 17.494 -11.654 -26.266 1.00 89.56 354 ASP A N 1
ATOM 2767 C CA . ASP A 1 354 ? 17.456 -13.116 -26.236 1.00 89.56 354 ASP A CA 1
ATOM 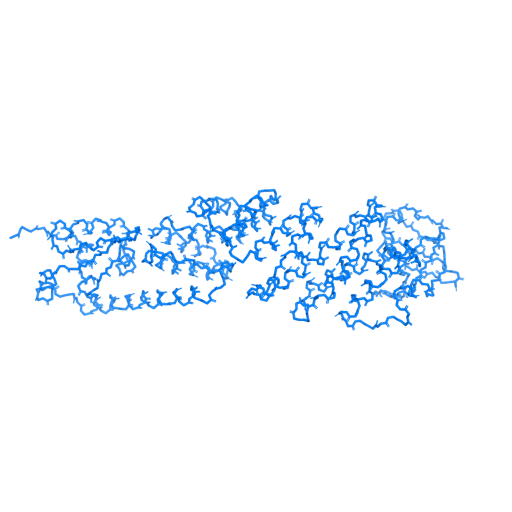2768 C C . ASP A 1 354 ? 17.099 -13.639 -24.829 1.00 89.56 354 ASP A C 1
ATOM 2770 O O . ASP A 1 354 ? 16.354 -14.614 -24.689 1.00 89.56 354 ASP A O 1
ATOM 2774 N N . ALA A 1 355 ? 17.566 -12.965 -23.770 1.00 90.12 355 ALA A N 1
ATOM 2775 C CA . ALA A 1 355 ? 17.206 -13.287 -22.390 1.00 90.12 355 ALA A CA 1
ATOM 2776 C C . ALA A 1 355 ? 15.715 -13.041 -22.096 1.00 90.12 355 ALA A C 1
ATOM 2778 O O . ALA A 1 355 ? 15.098 -13.860 -21.415 1.00 90.12 355 ALA A O 1
ATOM 2779 N N . ILE A 1 356 ? 15.129 -11.956 -22.623 1.00 91.06 356 ILE A N 1
ATOM 2780 C CA . ILE A 1 356 ? 13.685 -11.687 -22.502 1.00 91.06 356 ILE A CA 1
ATOM 2781 C C . ILE A 1 356 ? 12.889 -12.778 -23.219 1.00 91.06 356 ILE A C 1
ATOM 2783 O O . ILE A 1 356 ? 12.024 -13.394 -22.603 1.00 91.06 356 ILE A O 1
ATOM 2787 N N . ALA A 1 357 ? 13.221 -13.063 -24.480 1.00 89.25 357 ALA A N 1
ATOM 2788 C CA . ALA A 1 357 ? 12.553 -14.098 -25.269 1.00 89.25 357 ALA A CA 1
ATOM 2789 C C . ALA A 1 357 ? 12.593 -15.465 -24.562 1.00 89.25 357 ALA A C 1
ATOM 2791 O O . ALA A 1 357 ? 11.579 -16.149 -24.454 1.00 89.25 357 ALA A O 1
ATOM 2792 N N . THR A 1 358 ? 13.750 -15.823 -23.995 1.00 90.56 358 THR A N 1
ATOM 2793 C CA . THR A 1 358 ? 13.919 -17.063 -23.222 1.00 90.56 358 THR A CA 1
ATOM 2794 C C . THR A 1 358 ? 13.029 -17.089 -21.978 1.00 90.56 358 THR A C 1
ATOM 2796 O O . THR A 1 358 ? 12.383 -18.102 -21.718 1.00 90.56 358 THR A O 1
ATOM 2799 N N . LEU A 1 359 ? 12.975 -15.992 -21.212 1.00 90.75 359 LEU A N 1
ATOM 2800 C CA . LEU A 1 359 ? 12.136 -15.897 -20.012 1.00 90.75 359 LEU A CA 1
ATOM 2801 C C . LEU A 1 359 ? 10.641 -16.017 -20.348 1.00 90.75 359 LEU A C 1
ATOM 2803 O O . LEU A 1 359 ? 9.898 -16.641 -19.596 1.00 90.75 359 LEU A O 1
ATOM 2807 N N . LEU A 1 360 ? 10.216 -15.440 -21.474 1.00 90.31 360 LEU A N 1
ATOM 2808 C CA . LEU A 1 360 ? 8.825 -15.460 -21.933 1.00 90.31 360 LEU A CA 1
ATOM 2809 C C . LEU A 1 360 ? 8.446 -16.750 -22.681 1.00 90.31 360 LEU A C 1
ATOM 2811 O O . LEU A 1 360 ? 7.276 -16.952 -22.997 1.00 90.31 360 LEU A O 1
ATOM 2815 N N . GLY A 1 361 ? 9.408 -17.643 -22.935 1.00 87.38 361 GLY A N 1
ATOM 2816 C CA . GLY A 1 361 ? 9.178 -18.895 -23.657 1.00 87.38 361 GLY A CA 1
ATOM 2817 C C . GLY A 1 361 ? 8.942 -18.710 -25.158 1.00 87.38 361 GLY A C 1
ATOM 2818 O O . GLY A 1 361 ? 8.344 -19.579 -25.796 1.00 87.38 361 GLY A O 1
ATOM 2819 N N . ASP A 1 362 ? 9.401 -17.597 -25.728 1.00 84.19 362 ASP A N 1
ATOM 2820 C CA . ASP A 1 362 ? 9.324 -17.356 -27.164 1.00 84.19 362 ASP A CA 1
ATOM 2821 C C . ASP A 1 362 ? 10.274 -18.284 -27.932 1.00 84.19 362 ASP A C 1
ATOM 2823 O O . ASP A 1 362 ? 11.339 -18.653 -27.423 1.00 84.19 362 ASP A O 1
ATOM 2827 N N . PRO A 1 363 ? 9.936 -18.654 -29.181 1.00 72.19 363 PRO A N 1
ATOM 2828 C CA . PRO A 1 363 ? 10.830 -19.450 -30.003 1.00 72.19 363 PRO A CA 1
ATOM 2829 C C . PRO A 1 363 ? 12.165 -18.710 -30.198 1.00 72.19 363 PRO A C 1
ATOM 2831 O O . PRO A 1 363 ? 12.160 -17.554 -30.633 1.00 72.19 363 PRO A O 1
ATOM 2834 N N . PRO A 1 364 ? 13.312 -19.354 -29.910 1.00 59.09 364 PRO A N 1
ATOM 2835 C CA . PRO A 1 364 ? 14.612 -18.729 -30.108 1.00 59.09 364 PRO A CA 1
ATOM 2836 C C . PRO A 1 364 ? 14.809 -18.430 -31.595 1.00 59.09 364 PRO A C 1
ATOM 2838 O O . PRO A 1 364 ? 14.571 -19.294 -32.446 1.00 59.09 364 PRO A O 1
ATOM 2841 N N . SER A 1 365 ? 15.258 -17.219 -31.928 1.00 60.78 365 SER A N 1
ATOM 2842 C CA . SER A 1 365 ? 15.640 -16.923 -33.305 1.00 60.78 365 SER A CA 1
ATOM 2843 C C . SER A 1 365 ? 16.865 -17.750 -33.693 1.00 60.78 365 SER A C 1
ATOM 2845 O O . SER A 1 365 ? 17.781 -17.948 -32.892 1.00 60.78 365 SER A O 1
ATOM 2847 N N . ALA A 1 366 ? 16.895 -18.246 -34.935 1.00 57.25 366 ALA A N 1
ATOM 2848 C CA . ALA A 1 366 ? 17.880 -19.224 -35.417 1.00 57.25 366 ALA A CA 1
ATOM 2849 C C . ALA A 1 366 ? 19.352 -18.735 -35.396 1.00 57.25 366 ALA A C 1
ATOM 2851 O O . ALA A 1 366 ? 20.257 -19.499 -35.726 1.00 57.25 366 ALA A O 1
ATOM 2852 N N . GLY A 1 367 ? 19.608 -17.496 -34.965 1.00 60.75 367 GLY A N 1
ATOM 2853 C CA . GLY A 1 367 ? 20.941 -16.968 -34.667 1.00 60.75 367 GLY A CA 1
ATOM 2854 C C . GLY A 1 367 ? 20.961 -15.822 -33.641 1.00 60.75 367 GLY A C 1
ATOM 2855 O O . GLY A 1 367 ? 21.920 -15.050 -33.626 1.00 60.75 367 GLY A O 1
ATOM 2856 N N . GLY A 1 368 ? 19.919 -15.690 -32.810 1.00 70.25 368 GLY A N 1
ATOM 2857 C CA . GLY A 1 368 ? 19.774 -14.605 -31.832 1.00 70.25 368 GLY A CA 1
ATOM 2858 C C . GLY A 1 368 ? 19.437 -13.244 -32.453 1.00 70.25 368 GLY A C 1
ATOM 2859 O O . GLY A 1 368 ? 19.402 -13.071 -33.676 1.00 70.25 368 GLY A O 1
ATOM 2860 N N . ALA A 1 369 ? 19.215 -12.236 -31.609 1.00 73.12 369 ALA A N 1
ATOM 2861 C CA . ALA A 1 369 ? 18.753 -10.920 -32.055 1.00 73.12 369 ALA A CA 1
ATOM 2862 C C . ALA A 1 369 ? 19.701 -10.204 -33.048 1.00 73.12 369 ALA A C 1
ATOM 2864 O O . ALA A 1 369 ? 19.236 -9.403 -33.861 1.00 73.12 369 ALA A O 1
ATOM 2865 N N . ILE A 1 370 ? 21.013 -10.491 -33.037 1.00 70.38 370 ILE A N 1
ATOM 2866 C CA . ILE A 1 370 ? 21.952 -9.969 -34.056 1.00 70.38 370 I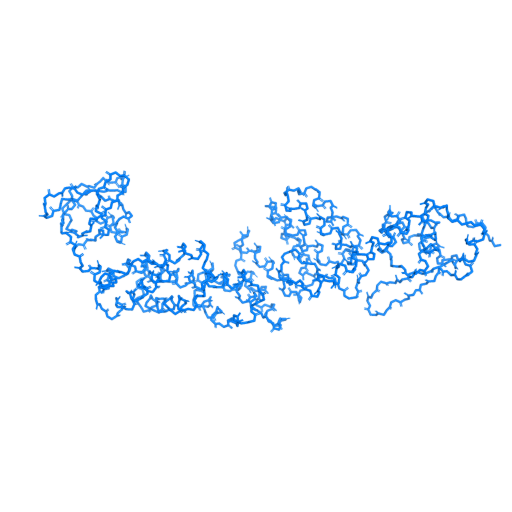LE A CA 1
ATOM 2867 C C . ILE A 1 370 ? 21.709 -10.599 -35.423 1.00 70.38 370 ILE A C 1
ATOM 2869 O O . ILE A 1 370 ? 21.765 -9.888 -36.424 1.00 70.38 370 ILE A O 1
ATOM 2873 N N . ALA A 1 371 ? 21.458 -11.908 -35.485 1.00 65.62 371 ALA A N 1
ATOM 2874 C CA . ALA A 1 371 ? 21.141 -12.553 -36.751 1.00 65.62 371 ALA A CA 1
ATOM 2875 C C . ALA A 1 371 ? 19.804 -12.041 -37.292 1.00 65.62 371 ALA A C 1
ATOM 2877 O O . ALA A 1 371 ? 19.710 -11.775 -38.480 1.00 65.62 371 ALA A O 1
ATOM 2878 N N . ASP A 1 372 ? 18.813 -11.784 -36.433 1.00 64.44 372 ASP A N 1
ATOM 2879 C CA . ASP A 1 372 ? 17.553 -11.146 -36.851 1.00 64.44 372 ASP A CA 1
ATOM 2880 C C . ASP A 1 372 ? 17.757 -9.735 -37.418 1.00 64.44 372 ASP A C 1
ATOM 2882 O O . ASP A 1 372 ? 16.964 -9.277 -38.241 1.00 64.44 372 ASP A O 1
ATOM 2886 N N . LEU A 1 373 ? 18.800 -9.025 -36.976 1.00 63.25 373 LEU A N 1
ATOM 2887 C CA . LEU A 1 373 ? 19.157 -7.712 -37.506 1.00 63.25 373 LEU A CA 1
ATOM 2888 C C . LEU A 1 373 ? 19.741 -7.803 -38.924 1.00 63.25 373 LEU A C 1
ATOM 2890 O O . LEU A 1 373 ? 19.554 -6.891 -39.731 1.00 63.25 373 LEU A O 1
ATOM 2894 N N . THR A 1 374 ? 20.483 -8.872 -39.211 1.00 58.94 374 THR A N 1
ATOM 2895 C CA . THR A 1 374 ? 21.201 -9.077 -40.477 1.00 58.94 374 THR A CA 1
ATOM 2896 C C . THR A 1 374 ? 20.470 -10.006 -41.449 1.00 58.94 374 THR A C 1
ATOM 2898 O O . THR A 1 374 ? 20.830 -10.040 -42.625 1.00 58.94 374 THR A O 1
ATOM 2901 N N . ALA A 1 375 ? 19.431 -10.710 -40.996 1.00 56.31 375 ALA A N 1
ATOM 2902 C CA . ALA A 1 375 ? 18.607 -11.603 -41.799 1.00 56.31 375 ALA A CA 1
ATOM 2903 C C . ALA A 1 375 ? 17.599 -10.825 -42.662 1.00 56.31 375 ALA A C 1
ATOM 2905 O O . ALA A 1 375 ? 16.843 -9.982 -42.167 1.00 56.31 375 ALA A O 1
ATOM 2906 N N . ASP A 1 376 ? 17.619 -11.129 -43.964 1.00 58.69 376 ASP A N 1
ATOM 2907 C CA . ASP A 1 376 ? 16.614 -10.823 -44.990 1.00 58.69 376 ASP A CA 1
ATOM 2908 C C . ASP A 1 376 ? 15.964 -9.436 -44.905 1.00 58.69 376 ASP A C 1
ATOM 2910 O O . ASP A 1 376 ? 14.744 -9.276 -45.007 1.00 58.69 376 ASP A O 1
ATOM 2914 N N . ARG A 1 377 ? 16.785 -8.391 -44.746 1.00 72.62 377 ARG A N 1
ATOM 2915 C CA . ARG A 1 377 ? 16.307 -7.022 -44.946 1.00 72.62 377 ARG A CA 1
ATOM 2916 C C . ARG A 1 377 ? 16.200 -6.755 -46.438 1.00 72.62 377 ARG A C 1
ATOM 2918 O O . ARG A 1 377 ? 17.208 -6.689 -47.141 1.00 72.62 377 ARG A O 1
ATOM 2925 N N . ILE A 1 378 ? 14.975 -6.578 -46.909 1.00 82.75 378 ILE A N 1
ATOM 2926 C CA . ILE A 1 378 ? 14.707 -6.209 -48.291 1.00 82.75 378 ILE A CA 1
ATOM 2927 C C . ILE A 1 378 ? 14.928 -4.701 -48.414 1.00 82.75 378 ILE A C 1
ATOM 2929 O O . ILE A 1 378 ? 14.472 -3.917 -47.575 1.00 82.75 378 ILE A O 1
ATOM 2933 N N . GLY A 1 379 ? 15.689 -4.292 -49.426 1.00 86.12 379 GLY A N 1
ATOM 2934 C CA . GLY A 1 379 ? 15.841 -2.883 -49.761 1.00 86.12 379 GLY A CA 1
ATOM 2935 C C . GLY A 1 379 ? 14.585 -2.344 -50.441 1.00 86.12 379 GLY A C 1
ATOM 2936 O O . GLY A 1 379 ? 13.765 -3.094 -50.976 1.00 86.12 379 GLY A O 1
ATOM 2937 N N . GLY A 1 380 ? 14.404 -1.034 -50.387 1.00 91.44 380 GLY A N 1
ATOM 2938 C CA . GLY A 1 380 ? 13.357 -0.352 -51.127 1.00 91.44 380 GLY A CA 1
ATOM 2939 C C . GLY A 1 380 ? 13.480 1.158 -51.020 1.00 91.44 380 GLY A C 1
ATOM 2940 O O . GLY A 1 380 ? 14.406 1.695 -50.402 1.00 91.44 380 GLY A O 1
ATOM 2941 N N . LYS A 1 381 ? 12.527 1.865 -51.618 1.00 95.50 381 LYS A N 1
ATOM 2942 C CA . LYS A 1 381 ? 12.410 3.322 -51.536 1.00 95.50 381 LYS A CA 1
ATOM 2943 C C . LYS A 1 381 ? 10.995 3.709 -51.151 1.00 95.50 381 LYS A C 1
ATOM 2945 O O . LYS A 1 381 ? 10.041 3.078 -51.594 1.00 95.50 381 LYS A O 1
ATOM 2950 N N . ILE A 1 382 ? 10.848 4.771 -50.362 1.00 95.94 382 ILE A N 1
ATOM 2951 C CA . ILE A 1 382 ? 9.525 5.334 -50.066 1.00 95.94 382 ILE A CA 1
ATOM 2952 C C . ILE A 1 382 ? 8.865 5.764 -51.380 1.00 95.94 382 ILE A C 1
ATOM 2954 O O . ILE A 1 382 ? 9.384 6.643 -52.070 1.00 95.94 382 ILE A O 1
ATOM 2958 N N . SER A 1 383 ? 7.725 5.173 -51.722 1.00 94.38 383 SER A N 1
ATOM 2959 C CA . SER A 1 383 ? 6.959 5.519 -52.923 1.00 94.38 383 SER A CA 1
ATOM 2960 C C . SER A 1 383 ? 5.798 6.458 -52.622 1.00 94.38 383 SER A C 1
ATOM 2962 O O . SER A 1 383 ? 5.428 7.278 -53.462 1.00 94.38 383 SER A O 1
ATOM 2964 N N . PHE A 1 384 ? 5.279 6.420 -51.393 1.00 93.88 384 PHE A N 1
ATOM 2965 C CA . PHE A 1 384 ? 4.211 7.308 -50.951 1.00 93.88 384 PHE A CA 1
ATOM 2966 C C . PHE A 1 384 ? 4.281 7.575 -49.448 1.00 93.88 384 PHE A C 1
ATOM 2968 O O . PHE A 1 384 ? 4.407 6.645 -48.654 1.00 93.88 384 PHE A O 1
ATOM 2975 N N . ILE A 1 385 ? 4.148 8.840 -49.049 1.00 93.56 385 ILE A N 1
ATOM 2976 C CA . ILE A 1 385 ? 4.018 9.242 -47.646 1.00 93.56 385 ILE A CA 1
ATOM 2977 C C . ILE A 1 385 ? 3.142 10.509 -47.557 1.00 93.56 385 ILE A C 1
ATOM 2979 O O . ILE A 1 385 ? 3.524 11.550 -48.094 1.00 93.56 385 ILE A O 1
ATOM 2983 N N . PRO A 1 386 ? 1.933 10.448 -46.966 1.00 89.75 386 PRO A N 1
ATOM 2984 C CA . PRO A 1 386 ? 1.097 11.628 -46.752 1.00 89.75 386 PRO A CA 1
ATOM 2985 C C . PRO A 1 386 ? 1.684 12.519 -45.655 1.00 89.75 386 PRO A C 1
ATOM 2987 O O . PRO A 1 386 ? 2.145 12.012 -44.638 1.00 89.75 386 PRO A O 1
ATOM 2990 N N . THR A 1 387 ? 1.577 13.839 -45.799 1.00 84.00 387 THR A N 1
ATOM 2991 C CA . THR A 1 387 ? 2.030 14.802 -44.776 1.00 84.00 387 THR A CA 1
ATOM 2992 C C . THR A 1 387 ? 1.258 14.710 -43.459 1.00 84.00 387 THR A C 1
ATOM 2994 O O . THR A 1 387 ? 1.841 14.936 -42.405 1.00 84.00 387 THR A O 1
ATOM 2997 N N . ASP A 1 388 ? -0.021 14.322 -43.505 1.00 86.81 388 ASP A N 1
ATOM 2998 C CA . ASP A 1 388 ? -0.924 14.369 -42.343 1.00 86.81 388 ASP A CA 1
ATOM 2999 C C . ASP A 1 388 ? -1.330 12.980 -41.823 1.00 86.81 388 ASP A C 1
ATOM 3001 O O . ASP A 1 388 ? -2.275 12.858 -41.040 1.00 86.81 388 ASP A O 1
ATOM 3005 N N . LYS A 1 389 ? -0.680 11.899 -42.286 1.00 90.25 389 LYS A N 1
ATOM 3006 C CA . LYS A 1 389 ? -1.035 10.529 -41.878 1.00 90.25 389 LYS A CA 1
ATOM 3007 C C . LYS A 1 389 ? 0.191 9.725 -41.434 1.00 90.25 389 LYS A C 1
ATOM 3009 O O . LYS A 1 389 ? 1.214 9.771 -42.107 1.00 90.25 389 LYS A O 1
ATOM 3014 N N . PRO A 1 390 ? 0.078 8.917 -40.363 1.00 90.69 390 PRO A N 1
ATOM 3015 C CA . PRO A 1 390 ? 1.196 8.178 -39.776 1.00 90.69 390 PRO A CA 1
ATOM 3016 C C . PRO A 1 390 ? 1.520 6.871 -40.527 1.00 90.69 390 PRO A C 1
ATOM 3018 O O . PRO A 1 390 ? 1.736 5.833 -39.905 1.00 90.69 390 PRO A O 1
ATOM 3021 N N . PHE A 1 391 ? 1.506 6.865 -41.860 1.00 93.44 391 PHE A N 1
ATOM 3022 C CA . PHE A 1 391 ? 1.821 5.676 -42.662 1.00 93.44 391 PHE A CA 1
ATOM 3023 C C . PHE A 1 391 ? 2.469 6.037 -43.999 1.00 93.44 391 PHE A C 1
ATOM 3025 O O . PHE A 1 391 ? 2.394 7.179 -44.442 1.00 93.44 391 PHE A O 1
ATOM 3032 N N . GLY A 1 392 ? 3.044 5.048 -44.676 1.00 93.69 392 GLY A N 1
ATOM 3033 C CA . GLY A 1 392 ? 3.516 5.188 -46.049 1.00 93.69 392 GLY A CA 1
ATOM 3034 C C . GLY A 1 392 ? 3.568 3.858 -46.797 1.00 93.69 392 GLY A C 1
ATOM 3035 O O . GLY A 1 392 ? 3.167 2.814 -46.279 1.00 93.69 392 GLY A O 1
ATOM 3036 N N . PHE A 1 393 ? 4.072 3.915 -48.026 1.00 95.25 393 PHE A N 1
ATOM 3037 C CA . PHE A 1 393 ? 4.365 2.753 -48.859 1.00 95.25 393 PHE A CA 1
ATOM 3038 C C . PHE A 1 393 ? 5.826 2.757 -49.303 1.00 95.25 393 PHE A C 1
ATOM 3040 O O . PHE A 1 393 ? 6.428 3.814 -49.519 1.00 95.25 393 PHE A O 1
ATOM 3047 N N . ILE A 1 394 ? 6.378 1.555 -49.422 1.00 95.50 394 ILE A N 1
ATOM 3048 C CA . ILE A 1 394 ? 7.735 1.277 -49.880 1.00 95.50 394 ILE A CA 1
ATOM 3049 C C . ILE A 1 394 ? 7.631 0.480 -51.171 1.00 95.50 394 ILE A C 1
ATOM 3051 O O . ILE A 1 394 ? 7.022 -0.588 -51.176 1.00 95.50 394 ILE A O 1
ATOM 3055 N N . ASP A 1 395 ? 8.267 0.962 -52.231 1.00 94.81 395 ASP A N 1
ATOM 3056 C CA . ASP A 1 395 ? 8.552 0.136 -53.397 1.00 94.81 395 ASP A CA 1
ATOM 3057 C C . ASP A 1 395 ? 9.835 -0.630 -53.111 1.00 94.81 395 ASP A C 1
ATOM 3059 O O . ASP A 1 395 ? 10.917 -0.055 -52.964 1.00 94.81 395 ASP A O 1
ATOM 3063 N N . SER A 1 396 ? 9.683 -1.933 -52.946 1.00 89.94 396 SER A N 1
ATOM 3064 C CA . SER A 1 396 ? 10.774 -2.833 -52.645 1.00 89.94 396 SER A CA 1
ATOM 3065 C C . SER A 1 396 ? 11.638 -3.099 -53.873 1.00 89.94 396 SER A C 1
ATOM 3067 O O . SER A 1 396 ? 11.150 -3.128 -55.003 1.00 89.94 396 SER A O 1
ATOM 3069 N N . ASP A 1 397 ? 12.918 -3.375 -53.640 1.00 86.50 397 ASP A N 1
ATOM 3070 C CA . ASP A 1 397 ? 13.863 -3.829 -54.657 1.00 86.50 397 ASP A CA 1
ATOM 3071 C C . ASP A 1 397 ? 13.413 -5.153 -55.317 1.00 86.50 397 ASP A C 1
ATOM 3073 O O . ASP A 1 397 ? 13.836 -5.452 -56.433 1.00 86.50 397 ASP A O 1
ATOM 3077 N N . ASP A 1 398 ? 12.525 -5.927 -54.671 1.00 82.69 398 ASP A N 1
ATOM 3078 C CA . ASP A 1 398 ? 11.907 -7.143 -55.224 1.00 82.69 398 ASP A CA 1
ATOM 3079 C C . ASP A 1 398 ? 10.653 -6.882 -56.095 1.00 82.69 398 ASP A C 1
ATOM 3081 O O . ASP A 1 398 ? 10.044 -7.821 -56.616 1.00 82.69 398 ASP A O 1
ATOM 3085 N N . GLY A 1 399 ? 10.273 -5.611 -56.278 1.00 83.19 399 GLY A N 1
ATOM 3086 C CA . GLY A 1 399 ? 9.151 -5.174 -57.110 1.00 83.19 399 GLY A CA 1
ATOM 3087 C C . GLY A 1 399 ? 7.787 -5.135 -56.413 1.00 83.19 399 GLY A C 1
ATOM 3088 O O . GLY A 1 399 ? 6.778 -4.902 -57.082 1.00 83.19 399 GLY A O 1
ATOM 3089 N N . ARG A 1 400 ? 7.711 -5.360 -55.094 1.00 87.69 400 ARG A N 1
ATOM 3090 C CA . ARG A 1 400 ? 6.457 -5.270 -54.320 1.00 87.69 400 ARG A CA 1
ATOM 3091 C C . ARG A 1 400 ? 6.241 -3.875 -53.740 1.00 87.69 400 ARG A C 1
ATOM 3093 O O . ARG A 1 400 ? 7.193 -3.212 -53.346 1.00 87.69 400 ARG A O 1
ATOM 3100 N N . SER A 1 401 ? 4.977 -3.467 -53.610 1.00 91.19 401 SER A N 1
ATOM 3101 C CA . SER A 1 401 ? 4.606 -2.271 -52.845 1.00 91.19 401 SER A CA 1
ATOM 3102 C C . SER A 1 401 ? 4.141 -2.679 -51.450 1.00 91.19 401 SER A C 1
ATOM 3104 O O . SER A 1 401 ? 3.179 -3.434 -51.304 1.00 91.19 401 SER A O 1
ATOM 3106 N N . MET A 1 402 ? 4.846 -2.210 -50.425 1.00 92.75 402 MET A N 1
ATOM 3107 C CA . MET A 1 402 ? 4.663 -2.634 -49.041 1.00 92.75 402 MET A CA 1
ATOM 3108 C C . MET A 1 402 ? 4.166 -1.475 -48.183 1.00 92.75 402 MET A C 1
ATOM 3110 O O . MET A 1 402 ? 4.803 -0.426 -48.108 1.00 92.75 402 MET A O 1
ATOM 3114 N N . PHE A 1 403 ? 3.044 -1.676 -47.495 1.00 93.50 403 PHE A N 1
ATOM 3115 C CA . PHE A 1 403 ? 2.523 -0.726 -46.512 1.00 93.50 403 PHE A CA 1
ATOM 3116 C C . PHE A 1 403 ? 3.373 -0.735 -45.236 1.00 93.50 403 PHE A C 1
ATOM 3118 O O . PHE A 1 403 ? 3.708 -1.812 -44.748 1.00 93.50 403 PHE A O 1
ATOM 3125 N N . PHE A 1 404 ? 3.640 0.427 -44.640 1.00 92.75 404 PHE A N 1
ATOM 3126 C CA . PHE A 1 404 ? 4.184 0.533 -43.282 1.00 92.75 404 PHE A CA 1
ATOM 3127 C C . PHE A 1 404 ? 3.472 1.635 -42.490 1.00 92.75 404 PHE A C 1
ATOM 3129 O O . PHE A 1 404 ? 3.063 2.656 -43.043 1.00 92.75 404 PHE A O 1
ATOM 3136 N N . HIS A 1 405 ? 3.352 1.456 -41.176 1.00 91.75 405 HIS A N 1
ATOM 3137 C CA . HIS A 1 405 ? 2.887 2.500 -40.259 1.00 91.75 405 HIS A CA 1
ATOM 3138 C C . HIS A 1 405 ? 4.094 3.196 -39.608 1.00 91.75 405 HIS A C 1
ATOM 3140 O O . HIS A 1 405 ? 5.169 2.610 -39.521 1.00 91.75 405 HIS A O 1
ATOM 3146 N N . GLN A 1 406 ? 3.940 4.401 -39.054 1.00 86.81 406 GLN A N 1
ATOM 3147 C CA . GLN A 1 406 ? 5.018 5.086 -38.319 1.00 86.81 406 GLN A CA 1
ATOM 3148 C C . GLN A 1 406 ? 5.563 4.234 -37.160 1.00 86.81 406 GLN A C 1
ATOM 3150 O O . GLN A 1 406 ? 6.722 4.346 -36.782 1.00 86.81 406 GLN A O 1
ATOM 3155 N N . ASN A 1 407 ? 4.721 3.358 -36.600 1.00 80.31 407 ASN A N 1
ATOM 3156 C CA . ASN A 1 407 ? 5.102 2.442 -35.522 1.00 80.31 407 ASN A CA 1
ATOM 3157 C C . ASN A 1 407 ? 5.942 1.258 -36.016 1.00 80.31 407 ASN A C 1
ATOM 3159 O O . ASN A 1 407 ? 6.576 0.611 -35.193 1.00 80.31 407 ASN A O 1
ATOM 3163 N N . SER A 1 408 ? 5.930 0.990 -37.323 1.00 82.50 408 SER A N 1
ATOM 3164 C CA . SER A 1 408 ? 6.754 -0.020 -37.992 1.00 82.50 408 SER A CA 1
ATOM 3165 C C . SER A 1 408 ? 8.160 0.503 -38.296 1.00 82.50 408 SER A C 1
ATOM 3167 O O . SER A 1 408 ? 9.029 -0.276 -38.684 1.00 82.50 408 SER A O 1
ATOM 3169 N N . LEU A 1 409 ? 8.404 1.811 -38.135 1.00 78.69 409 LEU A N 1
ATOM 3170 C CA . LEU A 1 409 ? 9.757 2.349 -38.157 1.00 78.69 409 LEU A CA 1
ATOM 3171 C C . LEU A 1 409 ? 10.502 1.918 -36.908 1.00 78.69 409 LEU A C 1
ATOM 3173 O O . LEU A 1 409 ? 9.999 2.020 -35.788 1.00 78.69 409 LEU A O 1
ATOM 3177 N N . VAL A 1 410 ? 11.754 1.540 -37.113 1.00 67.69 410 VAL A N 1
ATOM 3178 C CA . VAL A 1 410 ? 12.685 1.307 -36.018 1.00 67.69 410 VAL A CA 1
ATOM 3179 C C . VAL A 1 410 ? 12.847 2.581 -35.181 1.00 67.69 410 VAL A C 1
ATOM 3181 O O . VAL A 1 410 ? 12.767 2.537 -33.956 1.00 67.69 410 VAL A O 1
ATOM 3184 N N . ILE A 1 411 ? 13.038 3.731 -35.828 1.00 69.12 411 ILE A N 1
ATOM 3185 C CA . ILE A 1 411 ? 13.136 5.030 -35.163 1.00 69.12 411 ILE A CA 1
ATOM 3186 C C . ILE A 1 411 ? 11.921 5.853 -35.587 1.00 69.12 411 ILE A C 1
ATOM 3188 O O . ILE A 1 411 ? 11.844 6.341 -36.707 1.00 69.12 411 ILE A O 1
ATOM 3192 N N . ARG A 1 412 ? 10.945 6.025 -34.689 1.00 73.25 412 ARG A N 1
ATOM 3193 C CA . ARG A 1 412 ? 9.705 6.761 -35.011 1.00 73.25 412 ARG A CA 1
ATOM 3194 C C . ARG A 1 412 ? 9.959 8.213 -35.427 1.00 73.25 412 ARG A C 1
ATOM 3196 O O . ARG A 1 412 ? 9.223 8.738 -36.254 1.00 73.25 412 ARG A O 1
ATOM 3203 N N . ALA A 1 413 ? 10.994 8.849 -34.871 1.00 73.56 413 ALA A N 1
ATOM 3204 C CA . ALA A 1 413 ? 11.376 10.218 -35.219 1.00 73.56 413 ALA A CA 1
ATOM 3205 C C . ALA A 1 413 ? 11.802 10.352 -36.692 1.00 73.56 413 ALA A C 1
ATOM 3207 O O . ALA A 1 413 ? 11.549 11.388 -37.306 1.00 73.56 413 ALA A O 1
ATOM 3208 N N . ASP A 1 414 ? 12.342 9.282 -37.287 1.00 81.56 414 ASP A N 1
ATOM 3209 C CA . ASP A 1 414 ? 12.749 9.267 -38.693 1.00 81.56 414 ASP A CA 1
ATOM 3210 C C . ASP A 1 414 ? 11.561 9.452 -39.636 1.00 81.56 414 ASP A C 1
ATOM 3212 O O . ASP A 1 414 ? 11.760 9.887 -40.768 1.00 81.56 414 ASP A O 1
ATOM 3216 N N . PHE A 1 415 ? 10.325 9.200 -39.181 1.00 86.69 415 PHE A N 1
ATOM 3217 C CA . PHE A 1 415 ? 9.124 9.418 -39.990 1.00 86.69 415 PHE A CA 1
ATOM 3218 C C . PHE A 1 415 ? 9.067 10.846 -40.548 1.00 86.69 415 PHE A C 1
ATOM 3220 O O . PHE A 1 415 ? 8.677 11.038 -41.694 1.00 86.69 415 PHE A O 1
ATOM 3227 N N . GLN A 1 416 ? 9.521 11.841 -39.776 1.00 83.94 416 GLN A N 1
ATOM 3228 C CA . GLN A 1 416 ? 9.556 13.243 -40.209 1.00 83.94 416 GLN A CA 1
ATOM 3229 C C . GLN A 1 416 ? 10.617 13.519 -41.286 1.00 83.94 416 GLN A C 1
ATOM 3231 O O . GLN A 1 416 ? 10.499 14.484 -42.041 1.00 83.94 416 GLN A O 1
ATOM 3236 N N . ALA A 1 417 ? 11.659 12.689 -41.358 1.00 84.12 417 ALA A N 1
ATOM 3237 C CA . ALA A 1 417 ? 12.735 12.805 -42.337 1.00 84.12 417 ALA A CA 1
ATOM 3238 C C . ALA A 1 417 ? 12.436 12.053 -43.647 1.00 84.12 417 ALA A C 1
ATOM 3240 O O . ALA A 1 417 ? 13.100 12.295 -44.660 1.00 84.12 417 ALA A O 1
ATOM 3241 N N . LEU A 1 418 ? 11.444 11.155 -43.650 1.00 90.06 418 LEU A N 1
ATOM 3242 C CA . LEU A 1 418 ? 11.066 10.381 -44.828 1.00 90.06 418 LEU A CA 1
ATOM 3243 C C . LEU A 1 418 ? 10.450 11.270 -45.910 1.00 90.06 418 LEU A C 1
ATOM 3245 O O . LEU A 1 418 ? 9.545 12.068 -45.671 1.00 90.06 418 LEU A O 1
ATOM 3249 N N . LYS A 1 419 ? 10.919 11.083 -47.142 1.00 91.81 419 LYS A N 1
ATOM 3250 C CA . LYS A 1 419 ? 10.369 11.697 -48.350 1.00 91.81 419 LYS A CA 1
ATOM 3251 C C . LYS A 1 419 ? 10.250 10.632 -49.427 1.00 91.81 419 LYS A C 1
ATOM 3253 O O . LYS A 1 419 ? 10.914 9.599 -49.362 1.00 91.81 419 LYS A O 1
ATOM 3258 N N . ILE A 1 420 ? 9.429 10.895 -50.439 1.00 94.06 420 ILE A N 1
ATOM 3259 C CA . ILE A 1 420 ? 9.386 10.046 -51.633 1.00 94.06 420 ILE A CA 1
ATOM 3260 C C . ILE A 1 420 ? 10.813 9.917 -52.190 1.00 94.06 420 ILE A C 1
ATOM 3262 O O . ILE A 1 420 ? 11.509 10.916 -52.378 1.00 94.06 420 ILE A O 1
ATOM 3266 N N . GLY A 1 421 ? 11.254 8.681 -52.410 1.00 91.12 421 GLY A N 1
ATOM 3267 C CA . GLY A 1 421 ? 12.596 8.332 -52.864 1.00 91.12 421 GLY A CA 1
ATOM 3268 C C . GLY A 1 421 ? 13.617 8.030 -51.761 1.00 91.12 421 GLY A C 1
ATOM 3269 O O . GLY A 1 421 ? 14.700 7.554 -52.102 1.00 91.12 421 GLY A O 1
ATOM 3270 N N . THR A 1 422 ? 13.309 8.249 -50.472 1.00 92.69 422 THR A N 1
ATOM 3271 C CA . THR A 1 422 ? 14.225 7.905 -49.367 1.00 92.69 422 THR A CA 1
ATOM 3272 C C . THR A 1 422 ? 14.524 6.399 -49.383 1.00 92.69 422 THR A C 1
ATOM 3274 O O . THR A 1 422 ? 13.578 5.606 -49.351 1.00 92.69 422 THR A O 1
ATOM 3277 N N . PRO A 1 423 ? 15.806 5.984 -49.448 1.00 90.81 423 PRO A N 1
ATOM 3278 C CA . PRO A 1 423 ? 16.174 4.577 -49.421 1.00 90.81 423 PRO A CA 1
ATOM 3279 C C . PRO A 1 423 ? 15.971 4.009 -48.017 1.00 90.81 423 PRO A C 1
ATOM 3281 O O . PRO A 1 423 ? 16.388 4.601 -47.021 1.00 90.81 423 PRO A O 1
ATOM 3284 N N . VAL A 1 424 ? 15.334 2.847 -47.946 1.00 90.06 424 VAL A N 1
ATOM 3285 C CA . VAL A 1 424 ? 15.018 2.161 -46.695 1.00 90.06 424 VAL A CA 1
ATOM 3286 C C . VAL A 1 424 ? 15.328 0.674 -46.802 1.00 90.06 424 VAL A C 1
ATOM 3288 O O . VAL A 1 424 ? 15.460 0.113 -47.890 1.00 90.06 424 VAL A O 1
ATOM 3291 N N . THR A 1 425 ? 15.437 0.027 -45.652 1.00 88.81 425 THR A N 1
ATOM 3292 C CA . THR A 1 425 ? 15.477 -1.429 -45.517 1.00 88.81 425 THR A CA 1
ATOM 3293 C C . THR A 1 425 ? 14.373 -1.870 -44.567 1.00 88.81 425 THR A C 1
ATOM 3295 O O . THR A 1 425 ? 14.067 -1.165 -43.604 1.00 88.81 425 THR A O 1
ATOM 3298 N N . PHE A 1 426 ? 13.748 -3.012 -44.833 1.00 85.31 426 PHE A N 1
ATOM 3299 C CA . PHE A 1 426 ? 12.616 -3.500 -44.043 1.00 85.31 426 PHE A CA 1
ATOM 3300 C C . PHE A 1 426 ? 12.541 -5.032 -44.049 1.00 85.31 426 PHE A C 1
ATOM 3302 O O . PHE A 1 426 ? 13.208 -5.690 -44.844 1.00 85.31 426 PHE A O 1
ATOM 3309 N N . GLN A 1 427 ? 11.735 -5.599 -43.153 1.00 85.00 427 GLN A N 1
ATOM 3310 C CA . GLN A 1 427 ? 11.385 -7.022 -43.121 1.00 85.00 427 GLN A CA 1
ATOM 3311 C C . GLN A 1 427 ? 9.899 -7.192 -43.462 1.00 85.00 427 GLN A C 1
ATOM 3313 O O . GLN A 1 427 ? 9.090 -6.297 -43.212 1.00 85.00 427 GLN A O 1
ATOM 3318 N N . ILE A 1 428 ? 9.521 -8.328 -44.053 1.00 83.56 428 ILE A N 1
ATOM 3319 C CA . ILE A 1 428 ? 8.107 -8.631 -44.312 1.00 83.56 428 ILE A CA 1
ATOM 3320 C C . ILE A 1 428 ? 7.466 -9.094 -42.998 1.00 83.56 428 ILE A C 1
ATOM 3322 O O . ILE A 1 428 ? 7.757 -10.182 -42.509 1.00 83.56 428 ILE A O 1
ATOM 3326 N N . GLY A 1 429 ? 6.593 -8.260 -42.440 1.00 80.94 429 GLY A N 1
ATOM 3327 C CA . GLY A 1 429 ? 5.688 -8.594 -41.343 1.00 80.94 429 GLY A CA 1
ATOM 3328 C C . GLY A 1 429 ? 4.260 -8.851 -41.834 1.00 80.94 429 GLY A C 1
ATOM 3329 O O . GLY A 1 429 ? 3.991 -8.909 -43.035 1.00 80.94 429 GLY A O 1
ATOM 3330 N N . SER A 1 430 ? 3.320 -8.979 -40.897 1.00 77.38 430 SER A N 1
ATOM 3331 C CA . SER A 1 430 ? 1.889 -9.126 -41.188 1.00 77.38 430 SER A CA 1
ATOM 3332 C C . SER A 1 430 ? 1.059 -8.293 -40.217 1.00 77.38 430 SER A C 1
ATOM 3334 O O . SER A 1 430 ? 1.329 -8.276 -39.019 1.00 77.38 430 SER A O 1
ATOM 3336 N N . ASN A 1 431 ? 0.010 -7.645 -40.719 1.00 78.81 431 ASN A N 1
ATOM 3337 C CA . ASN A 1 431 ? -0.997 -6.951 -39.919 1.00 78.81 431 ASN A CA 1
ATOM 3338 C C . ASN A 1 431 ? -2.407 -7.489 -40.242 1.00 78.81 431 ASN A C 1
ATOM 3340 O O . ASN A 1 431 ? -2.558 -8.438 -41.012 1.00 78.81 431 ASN A O 1
ATOM 3344 N N . ALA A 1 432 ? -3.455 -6.885 -39.671 1.00 78.31 432 ALA A N 1
ATOM 3345 C CA . ALA A 1 432 ? -4.847 -7.299 -39.900 1.00 78.31 432 ALA A CA 1
ATOM 3346 C C . ALA A 1 432 ? -5.312 -7.198 -41.373 1.00 78.31 432 ALA A C 1
ATOM 3348 O O . ALA A 1 432 ? -6.365 -7.727 -41.717 1.00 78.31 432 ALA A O 1
ATOM 3349 N N . GLN A 1 433 ? -4.552 -6.512 -42.231 1.00 76.75 433 GLN A N 1
ATOM 3350 C CA . GLN A 1 433 ? -4.834 -6.296 -43.653 1.00 76.75 433 GLN A CA 1
ATOM 3351 C C . GLN A 1 433 ? -3.888 -7.079 -44.582 1.00 76.75 433 GLN A C 1
ATOM 3353 O O . GLN A 1 433 ? -4.031 -6.983 -45.799 1.00 76.75 433 GLN A O 1
ATOM 3358 N N . GLY A 1 434 ? -2.961 -7.875 -44.037 1.00 82.25 434 GLY A N 1
ATOM 3359 C CA . GLY A 1 434 ? -2.048 -8.719 -44.808 1.00 82.25 434 GLY A CA 1
ATOM 3360 C C . GLY A 1 434 ? -0.565 -8.368 -44.624 1.00 82.25 434 GLY A C 1
ATOM 3361 O O . GLY A 1 434 ? -0.193 -7.783 -43.602 1.00 82.25 434 GLY A O 1
ATOM 3362 N N . PRO A 1 435 ? 0.301 -8.752 -45.583 1.00 85.56 435 PRO A N 1
ATOM 3363 C CA . PRO A 1 435 ? 1.741 -8.528 -45.501 1.00 85.56 435 PRO A CA 1
ATOM 3364 C C . PRO A 1 435 ? 2.067 -7.033 -45.468 1.00 85.56 435 PRO A C 1
ATOM 3366 O O . PRO A 1 435 ? 1.592 -6.269 -46.309 1.00 85.56 435 PRO A O 1
ATOM 3369 N N . CYS A 1 436 ? 2.904 -6.611 -44.526 1.00 89.69 436 CYS A N 1
ATOM 3370 C CA . CYS A 1 436 ? 3.329 -5.220 -44.386 1.00 89.69 436 CYS A CA 1
ATOM 3371 C C . CYS A 1 436 ? 4.842 -5.124 -44.187 1.00 89.69 436 CYS A C 1
ATOM 3373 O O . CYS A 1 436 ? 5.484 -6.078 -43.758 1.00 89.69 436 CYS A O 1
ATOM 3375 N N . ALA A 1 437 ? 5.423 -3.975 -44.513 1.00 88.56 437 ALA A N 1
ATOM 3376 C CA . ALA A 1 437 ? 6.800 -3.682 -44.163 1.00 88.56 437 ALA A CA 1
ATOM 3377 C C . ALA A 1 437 ? 6.878 -3.375 -42.665 1.00 88.56 437 ALA A C 1
ATOM 3379 O O . ALA A 1 437 ? 6.225 -2.459 -42.159 1.00 88.56 437 ALA A O 1
ATOM 3380 N N . ASP A 1 438 ? 7.680 -4.168 -41.968 1.00 82.19 438 ASP A N 1
ATOM 3381 C CA . ASP A 1 438 ? 7.957 -4.039 -40.547 1.00 82.19 438 ASP A CA 1
ATOM 3382 C C . ASP A 1 438 ? 9.454 -3.797 -40.315 1.00 82.19 438 ASP A C 1
ATOM 3384 O O . ASP A 1 438 ? 10.290 -4.084 -41.179 1.00 82.19 438 ASP A O 1
ATOM 3388 N N . ARG A 1 439 ? 9.800 -3.216 -39.162 1.00 76.06 439 ARG A N 1
ATOM 3389 C CA . ARG A 1 439 ? 11.177 -2.822 -38.805 1.00 76.06 439 ARG A CA 1
ATOM 3390 C C . ARG A 1 439 ? 11.874 -2.010 -39.909 1.00 76.06 439 ARG A C 1
ATOM 3392 O O . ARG A 1 439 ? 13.036 -2.255 -40.260 1.00 76.06 439 ARG A O 1
ATOM 3399 N N . VAL A 1 440 ? 11.156 -1.025 -40.445 1.00 85.25 440 VAL A N 1
ATOM 3400 C CA . VAL A 1 440 ? 11.635 -0.113 -41.490 1.00 85.25 440 VAL A CA 1
ATOM 3401 C C . VAL A 1 440 ? 12.730 0.791 -40.919 1.00 85.25 440 VAL A C 1
ATOM 3403 O O . VAL A 1 440 ? 12.538 1.427 -39.882 1.00 85.25 440 VAL A O 1
ATOM 3406 N N . ALA A 1 441 ? 13.877 0.866 -41.588 1.00 82.56 441 ALA A N 1
ATOM 3407 C CA . ALA A 1 441 ? 14.983 1.756 -41.237 1.00 82.56 441 ALA A CA 1
ATOM 3408 C C . ALA A 1 441 ? 15.497 2.490 -42.480 1.00 82.56 441 ALA A C 1
ATOM 3410 O O . ALA A 1 441 ? 15.579 1.892 -43.554 1.00 82.56 441 ALA A O 1
ATOM 3411 N N . ILE A 1 442 ? 15.856 3.768 -42.333 1.00 83.56 442 ILE A N 1
ATOM 3412 C CA . ILE A 1 442 ? 16.540 4.528 -43.388 1.00 83.56 442 ILE A CA 1
ATOM 3413 C C . ILE A 1 442 ? 17.919 3.899 -43.627 1.00 83.56 442 ILE A C 1
ATOM 3415 O O . ILE A 1 442 ? 18.576 3.467 -42.679 1.00 83.56 442 ILE A O 1
ATOM 3419 N N . LYS A 1 443 ? 18.304 3.782 -44.900 1.00 75.31 443 LYS A N 1
ATOM 3420 C CA . LYS A 1 443 ? 19.581 3.199 -45.321 1.00 75.31 443 LYS A CA 1
ATOM 3421 C C . LYS A 1 443 ? 20.746 4.174 -45.186 1.00 75.31 443 LYS A C 1
ATOM 3423 O O . LYS A 1 443 ? 20.542 5.369 -45.498 1.00 75.31 443 LYS A O 1
#

pLDDT: mean 88.65, std 9.43, range [37.72, 98.5]

Radius of gyration: 32.95 Å; Cα contacts (8 Å, |Δi|>4): 661; chains: 1; bounding box: 64×36×110 Å

Secondary structure (DSSP, 8-state):
-------HHHHHHHHHHHHH-S-B-HHHHHHHHT--HHHHHHHHHHHHHTTSEEEEPPSTTPPPEEEE-HHHHHHHHHHSPPPHHHHHHHHHHHHHHHHHHHHHHHHHHH--TTSTT--PPPGGGHHHHHHHHHHHHHHHHHHHTT-HHHHHHHHHHHHHH-TT-HHHHHHHHHHHHHHT-HHHHHHHHHHHHHH-TT-HHHHHHHHHHHHHHH--HHHHHHHHHHHGGG-SSTHHHHHHHHHHHHHTT-HHHHHHHHHTS-GGG---HHHHHHHHHHHHHHHHHHHHHHHHHT-HHHHHHHHHHHHHHHHT--GGG--HHHHHHHHHHHHHHHHHHHHHTTSHHHHHHHHHHHHHHHHHTPPPPTTHHHHHHHS--EEEEEEE--TTSSEEEEEETTS-EEEEEGGGBSSGGGGGG--TT-EEEEEEEEETTEEEEEEEEE-